Protein AF-0000000084527879 (afdb_homodimer)

Sequence (762 aa):
MDVLLHIGMQKSGSTAIQTRFAAARDWLAARGLHYPQGLITPHNQSLLVALASRDKRLPRHHERVYGRDVERAIADMQAWWDGVRADARAAGARRIVLSAETLFRIEDAPSARAVAEMLRQAGGRLDLVAYLRRPSEQYVGLVQQRLKAGHVLIQPRPTAYRAALETWEGVADSLAVRLYDRAAFPEGDIARAFLAEAGEDPGALPPPGDDGAEANVSLGAEGMAILQDYRARFHPRANRRHKPDSAALLQALSEAEAVLRAEAEARGEDAPAPPRLLPDLADRIDHGSHDLSWLRERWGIVFAGIDYARIAPAGTFDTVRRVADICPVDPALCERLMLGALAGMARRMPPPPRPGAPAEPDPVRERDRAGAGQRKDTEAKMDVLLHIGMQKSGSTAIQTRFAAARDWLAARGLHYPQGLITPHNQSLLVALASRDKRLPRHHERVYGRDVERAIADMQAWWDGVRADARAAGARRIVLSAETLFRIEDAPSARAVAEMLRQAGGRLDLVAYLRRPSEQYVGLVQQRLKAGHVLIQPRPTAYRAALETWEGVADSLAVRLYDRAAFPEGDIARAFLAEAGEDPGALPPPGDDGAEANVSLGAEGMAILQDYRARFHPRANRRHKPDSAALLQALSEAEAVLRAEAEARGEDAPAPPRLLPDLADRIDHGSHDLSWLRERWGIVFAGIDYARIAPAGTFDTVRRVADICPVDPALCERLMLGALAGMARRMPPPPRPGAPAEPDPVRERDRAGAGQRKDTEAK

Secondary structure (DSSP, 8-state):
-EEEEE-PPTTSSHHHHHHHHHHTHHHHHTTTEE-PPPSSSTT--GGGGGGG-TTSPPPHHHHHHHTT-HHHHHHHHHHHHHHHHHHHHHHT-SEEEEE-GGGGG---HHHHHHHHHHHHTTSS-EEEEEEE--HHHHHHHHHHHHHTT-SSPPPP-----HHHHHHHHTTSSEEEEEE--GGGSGGG-HHHHHHHHTTS-GGGSPPPPSS---------HHHHHHHHHHHHHH-TT-TT---HHHHHHHHHHHHHHHHHHHHHHHHTPPPP------HHHHHHHHHH-THHHHHHHHH----TT--GGG-----PPPP--SGGGTS---HHHHHHHHHHHHHHHHTTSPPP--TTS-----HHHHHHHHHHHHHTTTTT-/-EEEEE-PPTTSSHHHHHHHHHHTHHHHHTTTEE-PPPSSSTT--GGGGGGG-TTSPPPHHHHHHHTT-HHHHHHHHHHHHHHHHHHHHHHT-SEEEEE-GGGGG--SHHHHHHHHHHHHTTSS-EEEEEEE--HHHHHHHHHHHHHTT-SSPPPP-PPP-HHHHHHHHTTSSEEEEEE--GGGSGGG-HHHHHHHHTTS-GGGSPPPPSS---------HHHHHHHHHHHHHH-TT-TT---HHHHHHHHHHHHHHHHHHHHHHHHTPPPP------HHHHHHHHHH-THHHHHHHHH----TT--GGG-----PPPP--SGGGTS---HHHHHHHHHHHHHHHHTTSPPPP-TTS-----HHHHHHHHHHHHHHHHHT-

Organism: NCBI:txid1123501

Nearest PDB structures (foldseek):
  2dwp-assembly1_A  TM=5.287E-01  e=1.853E-02  Homo sapiens
  7epk-assembly1_A  TM=2.317E-01  e=2.776E-02  Aeropyrum pernix K1
  8r9r-assembly1_A-2  TM=4.670E-01  e=9.403E-01  Shewanella putrefaciens CN-32
  3qbe-assembly1_A  TM=1.661E-01  e=3.955E-01  Mycobacterium tuberculosis H37Rv
  3qbd-assembly1_A  TM=1.722E-01  e=8.876E-01  Mycobacterium tuberculosis H37Rv

pLDDT: mean 87.24, std 17.02, range [24.5, 98.38]

Radius of gyration: 35.46 Å; Cα contacts (8 Å, |Δi|>4): 1183; chains: 2; bounding box: 80×101×77 Å

InterPro domains:
  IPR027417 P-loop containing nucleoside triphosphate hydrolase [SSF52540] (2-169)

Structure (mmCIF, N/CA/C/O backbone):
data_AF-0000000084527879-model_v1
#
loop_
_entity.id
_entity.type
_entity.pdbx_description
1 polymer 'Sulfotransferase family protein'
#
loop_
_atom_site.group_PDB
_atom_site.id
_atom_site.type_symbol
_atom_site.label_atom_id
_atom_site.label_alt_id
_atom_site.label_comp_id
_atom_site.label_asym_id
_atom_site.label_entity_id
_atom_site.label_seq_id
_atom_site.pdbx_PDB_ins_code
_atom_site.Cartn_x
_atom_site.Cartn_y
_atom_site.Cartn_z
_atom_site.occupancy
_atom_site.B_iso_or_equiv
_atom_site.auth_seq_id
_atom_site.auth_comp_id
_atom_site.auth_asym_id
_atom_site.auth_atom_id
_atom_site.pdbx_PDB_model_num
ATOM 1 N N . MET A 1 1 ? -15.32 41.031 31.641 1 94.5 1 MET A N 1
ATOM 2 C CA . MET A 1 1 ? -14.438 39.875 31.484 1 94.5 1 MET A CA 1
ATOM 3 C C . MET A 1 1 ? -13.398 40.125 30.391 1 94.5 1 MET A C 1
ATOM 5 O O . MET A 1 1 ? -13.703 40.75 29.375 1 94.5 1 MET A O 1
ATOM 9 N N . ASP A 1 2 ? -12.148 39.719 30.594 1 97.56 2 ASP A N 1
ATOM 10 C CA . ASP A 1 2 ? -11.094 39.875 29.609 1 97.56 2 ASP A CA 1
ATOM 11 C C . ASP A 1 2 ? -11.172 38.812 28.516 1 97.56 2 ASP A C 1
ATOM 13 O O . ASP A 1 2 ? -11.789 37.781 28.719 1 97.56 2 ASP A O 1
ATOM 17 N N . VAL A 1 3 ? -10.594 39.125 27.344 1 98.12 3 VAL A N 1
ATOM 18 C CA . VAL A 1 3 ? -10.5 38.188 26.25 1 98.12 3 VAL A CA 1
ATOM 19 C C . VAL A 1 3 ? -9.039 37.969 25.844 1 98.12 3 VAL A C 1
ATOM 21 O O . VAL A 1 3 ? -8.305 38.969 25.672 1 98.12 3 VAL A O 1
ATOM 24 N N . LEU A 1 4 ? -8.594 36.812 25.875 1 98.25 4 LEU A N 1
ATOM 25 C CA . LEU A 1 4 ? -7.309 36.406 25.312 1 98.25 4 LEU A CA 1
ATOM 26 C C . LEU A 1 4 ? -7.5 35.719 23.969 1 98.25 4 LEU A C 1
ATOM 28 O O . LEU A 1 4 ? -8.141 34.656 23.891 1 98.25 4 LEU A O 1
ATOM 32 N N . LEU A 1 5 ? -6.969 36.312 22.891 1 97.62 5 LEU A N 1
ATOM 33 C CA . LEU A 1 5 ? -7.168 35.812 21.547 1 97.62 5 LEU A CA 1
ATOM 34 C C . LEU A 1 5 ? -5.848 35.375 20.922 1 97.62 5 LEU A C 1
ATOM 36 O O . LEU A 1 5 ? -4.918 36.156 20.797 1 97.62 5 LEU A O 1
ATOM 40 N N . HIS A 1 6 ? -5.762 34.156 20.578 1 97.75 6 HIS A N 1
ATOM 41 C CA . HIS A 1 6 ? -4.648 33.625 19.797 1 97.75 6 HIS A CA 1
ATOM 42 C C . HIS A 1 6 ? -4.898 33.781 18.312 1 97.75 6 HIS A C 1
ATOM 44 O O . HIS A 1 6 ? -5.824 33.188 17.75 1 97.75 6 HIS A O 1
ATOM 50 N N . ILE A 1 7 ? -4.102 34.562 17.625 1 94.94 7 ILE A N 1
ATOM 51 C CA . ILE A 1 7 ? -4.238 34.812 16.188 1 94.94 7 ILE A CA 1
ATOM 52 C C . ILE A 1 7 ? -3.037 34.219 15.445 1 94.94 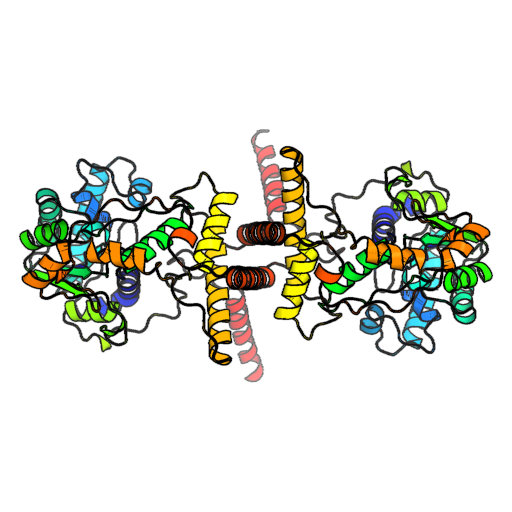7 ILE A C 1
ATOM 54 O O . ILE A 1 7 ? -2.58 34.812 14.453 1 94.94 7 ILE A O 1
ATOM 58 N N . GLY A 1 8 ? -2.465 33.219 15.75 1 85 8 GLY A N 1
ATOM 59 C CA . GLY A 1 8 ? -1.198 32.688 15.266 1 85 8 GLY A CA 1
ATOM 60 C C . GLY A 1 8 ? -1.175 32.469 13.766 1 85 8 GLY A C 1
ATOM 61 O O . GLY A 1 8 ? -2.213 32.219 13.156 1 85 8 GLY A O 1
ATOM 62 N N . MET A 1 9 ? -0.021 32.625 13.195 1 91.88 9 MET A N 1
ATOM 63 C CA . MET A 1 9 ? 0.254 32.375 11.773 1 91.88 9 MET A CA 1
ATOM 64 C C . MET A 1 9 ? 0.053 30.922 11.414 1 91.88 9 MET A C 1
ATOM 66 O O . MET A 1 9 ? 0.092 30.047 12.281 1 91.88 9 MET A O 1
ATOM 70 N N . GLN A 1 10 ? -0.238 30.656 10.18 1 91.38 10 GLN A N 1
ATOM 71 C CA . GLN A 1 10 ? -0.385 29.281 9.711 1 91.38 10 GLN A CA 1
ATOM 72 C C . GLN A 1 10 ? 0.888 28.484 9.961 1 91.38 10 GLN A C 1
ATOM 74 O O . GLN A 1 10 ? 1.995 28.984 9.773 1 91.38 10 GLN A O 1
ATOM 79 N N . LYS A 1 11 ? 0.655 27.281 10.453 1 91.75 11 LYS A N 1
ATOM 80 C CA . LYS A 1 11 ? 1.722 26.312 10.672 1 91.75 11 LYS A CA 1
ATOM 81 C C . LYS A 1 11 ? 2.605 26.719 11.852 1 91.75 11 LYS A C 1
ATOM 83 O O . LYS A 1 11 ? 3.818 26.5 11.828 1 91.75 11 LYS A O 1
ATOM 88 N N . SER A 1 12 ? 2.025 27.375 12.773 1 93.38 12 SER A N 1
ATOM 89 C CA . SER A 1 12 ? 2.738 27.75 13.992 1 93.38 12 SER A CA 1
ATOM 90 C C . SER A 1 12 ? 2.102 27.125 15.227 1 93.38 12 SER A C 1
ATOM 92 O O . SER A 1 12 ? 1.972 27.781 16.266 1 93.38 12 SER A O 1
ATOM 94 N N . GLY A 1 13 ? 1.542 25.953 15.07 1 91 13 GLY A N 1
ATOM 95 C CA . GLY A 1 13 ? 1.174 25.141 16.219 1 91 13 GLY A CA 1
ATOM 96 C C . GLY A 1 13 ? -0.249 25.391 16.688 1 91 13 GLY A C 1
ATOM 97 O O . GLY A 1 13 ? -0.624 24.984 17.797 1 91 13 GLY A O 1
ATOM 98 N N . SER A 1 14 ? -1.109 25.984 15.883 1 92.88 14 SER A N 1
ATOM 99 C CA . SER A 1 14 ? -2.473 26.312 16.281 1 92.88 14 SER A CA 1
ATOM 100 C C . SER A 1 14 ? -3.291 25.062 16.578 1 92.88 14 SER A C 1
ATOM 102 O O . SER A 1 14 ? -4.082 25.047 17.516 1 92.88 14 SER A O 1
ATOM 104 N N . THR A 1 15 ? -3.074 24.062 15.812 1 89.81 15 THR A N 1
ATOM 105 C CA . THR A 1 15 ? -3.84 22.828 16.016 1 89.81 15 THR A CA 1
ATOM 106 C C . THR A 1 15 ? -3.545 22.234 17.391 1 89.81 15 THR A C 1
ATOM 108 O O . THR A 1 15 ? -4.453 21.766 18.078 1 89.81 15 THR A O 1
ATOM 111 N N . ALA A 1 16 ? -2.328 22.281 17.781 1 89 16 ALA A N 1
ATOM 112 C CA . ALA A 1 16 ? -1.933 21.766 19.094 1 89 16 ALA A CA 1
ATOM 113 C C . ALA A 1 16 ? -2.596 22.547 20.219 1 89 16 ALA A C 1
ATOM 115 O O . ALA A 1 16 ? -3.129 21.953 21.172 1 89 16 ALA A O 1
ATOM 116 N N . ILE A 1 17 ? -2.598 23.812 20.078 1 93.06 17 ILE A N 1
ATOM 117 C CA . ILE A 1 17 ? -3.229 24.672 21.078 1 93.06 17 ILE A CA 1
ATOM 118 C C . ILE A 1 17 ? -4.723 24.359 21.141 1 93.06 17 ILE A C 1
ATOM 120 O O . ILE A 1 17 ? -5.262 24.125 22.219 1 93.06 17 ILE A O 1
ATOM 124 N N . GLN A 1 18 ? -5.359 24.328 20.047 1 93 18 GLN A N 1
ATOM 125 C CA . GLN A 1 18 ? -6.809 24.203 19.938 1 93 18 GLN A CA 1
ATOM 126 C C . GLN A 1 18 ? -7.281 22.844 20.469 1 93 18 GLN A C 1
ATOM 128 O O . GLN A 1 18 ? -8.227 22.781 21.25 1 93 18 GLN A O 1
ATOM 133 N N . THR A 1 19 ? -6.605 21.844 20.094 1 89.81 19 THR A N 1
ATOM 134 C CA . THR A 1 19 ? -7.008 20.5 20.516 1 89.81 19 THR A CA 1
ATOM 135 C C . THR A 1 19 ? -6.785 20.312 22.016 1 89.81 19 THR A C 1
ATOM 137 O O . THR A 1 19 ? -7.633 19.734 22.703 1 89.81 19 THR A O 1
ATOM 140 N N . ARG A 1 20 ? -5.711 20.797 22.5 1 91.94 20 ARG A N 1
ATOM 141 C CA . ARG A 1 20 ? -5.383 20.656 23.922 1 91.94 20 ARG A CA 1
ATOM 142 C C . ARG A 1 20 ? -6.336 21.469 24.781 1 91.94 20 ARG A C 1
ATOM 144 O O . ARG A 1 20 ? -6.789 20.984 25.828 1 91.94 20 ARG A O 1
ATOM 151 N N . PHE A 1 21 ? -6.613 22.609 24.359 1 94.25 21 PHE A N 1
ATOM 152 C CA . PHE A 1 21 ? -7.508 23.469 25.141 1 94.25 21 PHE A CA 1
ATOM 153 C C . PHE A 1 21 ? -8.938 22.938 25.078 1 94.25 21 PHE A C 1
ATOM 155 O O . PHE A 1 21 ? -9.672 23 26.078 1 94.25 21 PHE A O 1
ATOM 162 N N . ALA A 1 22 ? -9.32 22.438 23.953 1 93.38 22 ALA A N 1
ATOM 163 C CA . ALA A 1 22 ? -10.648 21.828 23.844 1 93.38 22 ALA A CA 1
ATOM 164 C C . ALA A 1 22 ? -10.781 20.625 24.781 1 93.38 22 ALA A C 1
ATOM 166 O O . ALA A 1 22 ? -11.82 20.438 25.406 1 93.38 22 ALA A O 1
ATOM 167 N N . ALA A 1 23 ? -9.742 19.875 24.828 1 90.81 23 ALA A N 1
ATOM 168 C CA . ALA A 1 23 ? -9.75 18.672 25.672 1 90.81 23 ALA A CA 1
ATOM 169 C C . ALA A 1 23 ? -9.758 19.047 27.141 1 90.81 23 ALA A C 1
ATOM 171 O O . ALA A 1 23 ? -10.211 18.266 27.984 1 90.81 23 ALA A O 1
ATOM 172 N N . ALA A 1 24 ? -9.328 20.219 27.469 1 93.94 24 ALA A N 1
ATOM 173 C CA . ALA A 1 24 ? -9.188 20.641 28.875 1 93.94 24 ALA A CA 1
ATOM 174 C C . ALA A 1 24 ? -10.234 21.688 29.234 1 93.94 24 ALA A C 1
ATOM 176 O O . ALA A 1 24 ? -10.031 22.484 30.156 1 93.94 24 ALA A O 1
ATOM 177 N N . ARG A 1 25 ? -11.297 21.766 28.547 1 94.56 25 ARG A N 1
ATOM 178 C CA . ARG A 1 25 ? -12.289 22.812 28.703 1 94.56 25 ARG A CA 1
ATOM 179 C C . ARG A 1 25 ? -12.758 22.906 30.156 1 94.56 25 ARG A C 1
ATOM 181 O O . ARG A 1 25 ? -12.805 24 30.734 1 94.56 25 ARG A O 1
ATOM 188 N N . ASP A 1 26 ? -13.117 21.75 30.703 1 94.5 26 ASP A N 1
ATOM 189 C CA . ASP A 1 26 ? -13.633 21.734 32.062 1 94.5 26 ASP A CA 1
ATOM 190 C C . ASP A 1 26 ? -12.547 22.156 33.062 1 94.5 26 ASP A C 1
ATOM 192 O O . ASP A 1 26 ? -12.828 22.906 34.031 1 94.5 26 ASP A O 1
ATOM 196 N N . TRP A 1 27 ? -11.398 21.672 32.812 1 95.62 27 TRP A N 1
ATOM 197 C CA . TRP A 1 27 ? -10.273 22.016 33.656 1 95.62 27 TRP A CA 1
ATOM 198 C C . TRP A 1 27 ? -9.984 23.516 33.594 1 95.62 27 TRP A C 1
ATOM 200 O O . TRP A 1 27 ? -9.719 24.141 34.625 1 95.62 27 TRP A O 1
ATOM 210 N N . LEU A 1 28 ? -10.047 24.109 32.469 1 97 28 LEU A N 1
ATOM 211 C CA . LEU A 1 28 ? -9.852 25.547 32.281 1 97 28 LEU A CA 1
ATOM 212 C C . LEU A 1 28 ? -10.945 26.344 32.969 1 97 28 LEU A C 1
ATOM 214 O O . LEU A 1 28 ? -10.656 27.344 33.625 1 97 28 LEU A O 1
ATOM 218 N N . ALA A 1 29 ? -12.148 25.875 32.812 1 96.12 29 ALA A N 1
ATOM 219 C CA . ALA A 1 29 ? -13.289 26.562 33.406 1 96.12 29 ALA A CA 1
ATOM 220 C C . ALA A 1 29 ? -13.164 26.641 34.938 1 96.12 29 ALA A C 1
ATOM 222 O O . ALA A 1 29 ? -13.5 27.672 35.531 1 96.12 29 ALA A O 1
ATOM 223 N N . ALA A 1 30 ? -12.656 25.609 35.469 1 96.19 30 ALA A N 1
ATOM 224 C CA . ALA A 1 30 ? -12.469 25.547 36.906 1 96.19 30 ALA A CA 1
ATOM 225 C C . ALA A 1 30 ? -11.445 26.578 37.375 1 96.19 30 ALA A C 1
ATOM 227 O O . ALA A 1 30 ? -11.383 26.922 38.562 1 96.19 30 ALA A O 1
ATOM 228 N N . ARG A 1 31 ? -10.758 27.141 36.5 1 96 31 ARG A N 1
ATOM 229 C CA . ARG A 1 31 ? -9.711 28.094 36.844 1 96 31 ARG A CA 1
ATOM 230 C C . ARG A 1 31 ? -10.055 29.484 36.312 1 96 31 ARG A C 1
ATOM 232 O O . ARG A 1 31 ? -9.195 30.375 36.281 1 96 31 ARG A O 1
ATOM 239 N N . GLY A 1 32 ? -11.266 29.594 35.844 1 96.94 32 GLY A N 1
ATOM 240 C CA . GLY A 1 32 ? -11.766 30.891 35.438 1 96.94 32 GLY A CA 1
ATOM 241 C C . GLY A 1 32 ? -11.453 31.219 34 1 96.94 32 GLY A C 1
ATOM 242 O O . GLY A 1 32 ? -11.516 32.375 33.594 1 96.94 32 GLY A O 1
ATOM 243 N N . LEU A 1 33 ? -11 30.281 33.25 1 97.88 33 LEU A N 1
ATOM 244 C CA . LEU A 1 33 ? -10.75 30.438 31.812 1 97.88 33 LEU A CA 1
ATOM 245 C C . LEU A 1 33 ? -11.828 29.75 31 1 97.88 33 LEU A C 1
ATOM 247 O O . LEU A 1 33 ? -11.992 28.531 31.094 1 97.88 33 LEU A O 1
ATOM 251 N N . HIS A 1 34 ? -12.57 30.5 30.234 1 97.69 34 HIS A N 1
ATOM 252 C CA . HIS A 1 34 ? -13.625 29.922 29.406 1 97.69 34 HIS A CA 1
ATOM 253 C C . HIS A 1 34 ? -13.148 29.734 27.969 1 97.69 34 HIS A C 1
ATOM 255 O O . HIS A 1 34 ? -12.883 30.719 27.266 1 97.69 34 HIS A O 1
ATOM 261 N N . TYR A 1 35 ? -13 28.516 27.516 1 97.69 35 TYR A N 1
ATOM 262 C CA . TYR A 1 35 ? -12.688 28.156 26.141 1 97.69 35 TYR A CA 1
ATOM 263 C C . TYR A 1 35 ? -13.906 27.578 25.438 1 97.69 35 TYR A C 1
ATOM 265 O O . TYR A 1 35 ? -14.141 26.359 25.484 1 97.69 35 TYR A O 1
ATOM 273 N N . PRO A 1 36 ? -14.547 28.391 24.703 1 96.31 36 PRO A N 1
ATOM 274 C CA . PRO A 1 36 ? -15.844 27.953 24.172 1 96.31 36 PRO A CA 1
ATOM 275 C C . PRO A 1 36 ? -15.703 27 22.984 1 96.31 36 PRO A C 1
ATOM 277 O O . PRO A 1 36 ? -14.688 27.016 22.297 1 96.31 36 PRO A O 1
ATOM 280 N N . GLN A 1 37 ? -16.75 26.203 22.812 1 93.62 37 GLN A N 1
ATOM 281 C CA . GLN A 1 37 ? -16.859 25.422 21.594 1 93.62 37 GLN A CA 1
ATOM 282 C C . GLN A 1 37 ? -17.141 26.297 20.375 1 93.62 37 GLN A C 1
ATOM 284 O O . GLN A 1 37 ? -17.922 27.25 20.469 1 93.62 37 GLN A O 1
ATOM 289 N N . GLY A 1 38 ? -16.469 25.922 19.344 1 89.5 38 GLY A N 1
ATOM 290 C CA . GLY A 1 38 ? -16.719 26.672 18.109 1 89.5 38 GLY A CA 1
ATOM 291 C C . GLY A 1 38 ? -18.016 26.266 17.438 1 89.5 38 GLY A C 1
ATOM 292 O O . GLY A 1 38 ? -18.594 25.234 17.75 1 89.5 38 GLY A O 1
ATOM 293 N N . LEU A 1 39 ? -18.391 27.109 16.531 1 83.31 39 LEU A N 1
ATOM 294 C CA . LEU A 1 39 ? -19.656 26.891 15.844 1 83.31 39 LEU A CA 1
ATOM 295 C C . LEU A 1 39 ? -19.516 25.828 14.766 1 83.31 39 LEU A C 1
ATOM 297 O O . LEU A 1 39 ? -20.375 24.953 14.641 1 83.31 39 LEU A O 1
ATOM 301 N N . ILE A 1 40 ? -18.531 25.938 14 1 79.56 40 ILE A N 1
ATOM 302 C CA . ILE A 1 40 ? -18.328 25.016 12.883 1 79.56 40 ILE A CA 1
ATOM 303 C C . ILE A 1 40 ? -17.312 23.938 13.266 1 79.56 40 ILE A C 1
ATOM 305 O O . ILE A 1 40 ? -17.594 22.75 13.141 1 79.56 40 ILE A O 1
ATOM 309 N N . THR A 1 41 ? -16.234 24.359 13.719 1 80.88 41 THR A N 1
ATOM 310 C CA . THR A 1 41 ? -15.203 23.469 14.258 1 80.88 41 THR A CA 1
ATOM 311 C C . THR A 1 41 ? -15.18 23.531 15.781 1 80.88 41 THR A C 1
ATOM 313 O O . THR A 1 41 ? -14.922 24.594 16.359 1 80.88 41 THR A O 1
ATOM 316 N N . PRO A 1 42 ? -15.328 22.469 16.344 1 82.81 42 PRO A N 1
ATOM 317 C CA . PRO A 1 42 ? -15.547 22.484 17.797 1 82.81 42 PRO A CA 1
ATOM 318 C C . PRO A 1 42 ? -14.32 22.969 18.562 1 82.81 42 PRO A C 1
ATOM 320 O O . PRO A 1 42 ? -14.453 23.484 19.688 1 82.81 42 PRO A O 1
ATOM 323 N N . HIS A 1 43 ? -13.211 22.844 17.969 1 85.19 43 HIS A N 1
ATOM 324 C CA . HIS A 1 43 ? -12.023 23.094 18.766 1 85.19 43 HIS A CA 1
ATOM 325 C C . HIS A 1 43 ? -11.43 24.453 18.469 1 85.19 43 HIS A C 1
ATOM 327 O O . HIS A 1 43 ? -10.406 24.828 19.047 1 85.19 43 HIS A O 1
ATOM 333 N N . ASN A 1 44 ? -12.023 25.172 17.5 1 85.44 44 ASN A N 1
ATOM 334 C CA . ASN A 1 44 ? -11.469 26.484 17.234 1 85.44 44 ASN A CA 1
ATOM 335 C C . ASN A 1 44 ? -12.57 27.5 16.922 1 85.44 44 ASN A C 1
ATOM 337 O O . ASN A 1 44 ? -13.742 27.156 16.844 1 85.44 44 ASN A O 1
ATOM 341 N N . GLN A 1 45 ? -12.211 28.766 16.859 1 88 45 GLN A N 1
ATOM 342 C CA . GLN A 1 45 ? -13.164 29.859 16.672 1 88 45 GLN A CA 1
ATOM 343 C C . GLN A 1 45 ? -12.891 30.609 15.375 1 88 45 GLN A C 1
ATOM 345 O O . GLN A 1 45 ? -12.992 31.844 15.328 1 88 45 GLN A O 1
ATOM 350 N N . SER A 1 46 ? -12.648 29.828 14.375 1 84.81 46 SER A N 1
ATOM 351 C CA . SER A 1 46 ? -12.203 30.359 13.086 1 84.81 46 SER A CA 1
ATOM 352 C C . SER A 1 46 ? -13.305 31.172 12.414 1 84.81 46 SER A C 1
ATOM 354 O O . SER A 1 46 ? -13.031 31.984 11.539 1 84.81 46 SER A O 1
ATOM 356 N N . LEU A 1 47 ? -14.508 31.047 12.883 1 80.75 47 LEU A N 1
ATOM 357 C CA . LEU A 1 47 ? -15.609 31.766 12.25 1 80.75 47 LEU A CA 1
ATOM 358 C C . LEU A 1 47 ? -15.516 33.25 12.531 1 80.75 47 LEU A C 1
ATOM 360 O O . LEU A 1 47 ? -16.172 34.062 11.875 1 80.75 47 LEU A O 1
ATOM 364 N N . LEU A 1 48 ? -14.695 33.656 13.422 1 84.56 48 LEU A N 1
ATOM 365 C CA . LEU A 1 48 ? -14.492 35.094 13.734 1 84.56 48 LEU A CA 1
ATOM 366 C C . LEU A 1 48 ? -14.047 35.844 12.5 1 84.56 48 LEU A C 1
ATOM 368 O O . LEU A 1 48 ? -14.32 37.062 12.383 1 84.56 48 LEU A O 1
ATOM 372 N N . VAL A 1 49 ? -13.5 35.125 11.586 1 82.81 49 VAL A N 1
ATOM 373 C CA . VAL A 1 49 ? -12.977 35.75 10.383 1 82.81 49 VAL A CA 1
ATOM 374 C C . VAL A 1 49 ? -14.125 36.25 9.516 1 82.81 49 VAL A C 1
ATOM 376 O O . VAL A 1 49 ? -13.938 37.156 8.672 1 82.81 49 VAL A O 1
ATOM 379 N N . ALA A 1 50 ? -15.297 35.75 9.711 1 80.44 50 ALA A N 1
ATOM 380 C CA . ALA A 1 50 ? -16.469 36.156 8.938 1 80.44 50 ALA A CA 1
ATOM 381 C C . ALA A 1 50 ? -16.734 37.656 9.094 1 80.44 50 ALA A C 1
ATOM 383 O O . ALA A 1 50 ? -17.188 38.312 8.156 1 80.44 50 ALA A O 1
ATOM 384 N N . LEU A 1 51 ? -16.422 38.188 10.203 1 81.25 51 LEU A N 1
ATOM 385 C CA . LEU A 1 51 ? -16.625 39.594 10.469 1 81.25 51 LEU A CA 1
ATOM 386 C C . LEU A 1 51 ? -15.703 40.469 9.609 1 81.25 51 LEU A C 1
ATOM 388 O O . LEU A 1 51 ? -15.992 41.625 9.352 1 81.25 51 LEU A O 1
ATOM 392 N N . ALA A 1 52 ? -14.594 39.812 9.25 1 76.88 52 ALA A N 1
ATOM 393 C CA . ALA A 1 52 ? -13.617 40.5 8.398 1 76.88 52 ALA A CA 1
ATOM 394 C C . ALA A 1 52 ? -13.945 40.312 6.922 1 76.88 52 ALA A C 1
ATOM 396 O O . ALA A 1 52 ? -13.328 40.938 6.059 1 76.88 52 ALA A O 1
ATOM 397 N N . SER A 1 53 ? -14.914 39.438 6.582 1 65.81 53 SER A N 1
ATOM 398 C CA . SER A 1 53 ? -15.148 39 5.207 1 65.81 53 SER A CA 1
ATOM 399 C C . SER A 1 53 ? -16.391 39.688 4.625 1 65.81 53 SER A C 1
ATOM 401 O O . SER A 1 53 ? -16.938 39.219 3.625 1 65.81 53 SER A O 1
ATOM 403 N N . ARG A 1 54 ? -16.906 40.656 5.234 1 59.44 54 ARG A N 1
ATOM 404 C CA . ARG A 1 54 ? -18.203 41.188 4.816 1 59.44 54 ARG A CA 1
ATOM 405 C C . ARG A 1 54 ? -18.25 41.375 3.301 1 59.44 54 ARG A C 1
ATOM 407 O O . ARG A 1 54 ? -19.25 41.031 2.666 1 59.44 54 ARG A O 1
ATOM 414 N N . ASP A 1 55 ? -17.266 41.812 2.779 1 55.94 55 ASP A N 1
ATOM 415 C CA . ASP A 1 55 ? -17.328 42.062 1.34 1 55.94 55 ASP A CA 1
ATOM 416 C C . ASP A 1 55 ? -16.438 41.094 0.585 1 55.94 55 ASP A C 1
ATOM 418 O O . ASP A 1 55 ? -16.047 41.344 -0.556 1 55.94 55 ASP A O 1
ATOM 422 N N . LYS A 1 56 ? -16.25 39.969 1.352 1 68.69 56 LYS A N 1
ATOM 423 C CA . LYS A 1 56 ? -15.312 39.031 0.751 1 68.69 56 LYS A CA 1
ATOM 424 C C . LYS A 1 56 ? -15.82 37.594 0.884 1 68.69 56 LYS A C 1
ATOM 426 O O . LYS A 1 56 ? -16.922 37.375 1.371 1 68.69 56 LYS A O 1
ATOM 431 N N . ARG A 1 57 ? -15.133 36.688 0.283 1 69.69 57 ARG A N 1
ATOM 432 C CA . ARG A 1 57 ? -15.43 35.25 0.348 1 69.69 57 ARG A CA 1
ATOM 433 C C . ARG A 1 57 ? -14.953 34.656 1.666 1 69.69 57 ARG A C 1
ATOM 435 O O . ARG A 1 57 ? -13.852 34.969 2.137 1 69.69 57 ARG A O 1
ATOM 442 N N . LEU A 1 58 ? -15.852 33.875 2.148 1 76.5 58 LEU A N 1
ATOM 443 C CA . LEU A 1 58 ? -15.477 33.125 3.336 1 76.5 58 LEU A CA 1
ATOM 444 C C . LEU A 1 58 ? -14.406 32.094 3.006 1 76.5 58 LEU A C 1
ATOM 446 O O . LEU A 1 58 ? -14.273 31.672 1.854 1 76.5 58 LEU A O 1
ATOM 450 N N . PRO A 1 59 ? -13.609 31.781 4.062 1 75 59 PRO A N 1
ATOM 451 C CA . PRO A 1 59 ? -12.734 30.625 3.859 1 75 59 PRO A CA 1
ATOM 452 C C . PRO A 1 59 ? -13.5 29.375 3.43 1 75 59 PRO A C 1
ATOM 454 O O . PRO A 1 59 ? -14.688 29.234 3.742 1 75 59 PRO A O 1
ATOM 457 N N . ARG A 1 60 ? -12.82 28.5 2.783 1 71.19 60 ARG A N 1
ATOM 458 C CA . ARG A 1 60 ? -13.43 27.344 2.135 1 71.19 60 ARG A CA 1
ATOM 459 C C . ARG A 1 60 ? -14.242 26.516 3.131 1 71.19 60 ARG A C 1
ATOM 461 O O . ARG A 1 60 ? -15.352 26.078 2.824 1 71.19 60 ARG A O 1
ATOM 468 N N . HIS A 1 61 ? -13.711 26.312 4.242 1 73.38 61 HIS A N 1
ATOM 469 C CA . HIS A 1 61 ? -14.375 25.469 5.234 1 73.38 61 HIS A CA 1
ATOM 470 C C . HIS A 1 61 ? -15.688 26.109 5.699 1 73.38 61 HIS A C 1
ATOM 472 O O . HIS A 1 61 ? -16.641 25.391 6.031 1 73.38 61 HIS A O 1
ATOM 478 N N . HIS A 1 62 ? -15.773 27.375 5.66 1 77.69 62 HIS A N 1
ATOM 479 C CA . HIS A 1 62 ? -16.984 28.094 6.066 1 77.69 62 HIS A CA 1
ATOM 480 C C . HIS A 1 62 ? -17.984 28.188 4.914 1 77.69 62 HIS A C 1
ATOM 482 O O . HIS A 1 62 ? -19.188 28.156 5.133 1 77.69 62 HIS A O 1
ATOM 488 N N . GLU A 1 63 ? -17.375 28.188 3.754 1 78.44 63 GLU A N 1
ATOM 489 C CA . GLU A 1 63 ? -18.219 28.234 2.568 1 78.44 63 GLU A CA 1
ATOM 490 C C . GLU A 1 63 ? -19.031 26.953 2.412 1 78.44 63 GLU A C 1
ATOM 492 O O . GLU A 1 63 ? -20.141 26.984 1.861 1 78.44 63 GLU A O 1
ATOM 497 N N . ARG A 1 64 ? -18.5 25.938 2.93 1 77.31 64 ARG A N 1
ATOM 498 C CA . ARG A 1 64 ? -19.203 24.672 2.861 1 77.31 64 ARG A CA 1
ATOM 499 C C . ARG A 1 64 ? -20.484 24.703 3.674 1 77.31 64 ARG A C 1
ATOM 501 O O . ARG A 1 64 ? -21.469 24.047 3.326 1 77.31 64 ARG A O 1
ATOM 508 N N . VAL A 1 65 ? -20.531 25.547 4.664 1 79.12 65 VAL A N 1
ATOM 509 C CA . VAL A 1 65 ? -21.656 25.625 5.582 1 79.12 65 VAL A CA 1
ATOM 510 C C . VAL A 1 65 ? -22.562 26.797 5.195 1 79.12 65 VAL A C 1
ATOM 512 O O . VAL A 1 65 ? -23.781 26.656 5.145 1 79.12 65 VAL A O 1
ATOM 515 N N . TYR A 1 66 ? -21.938 27.859 4.762 1 85.19 66 TYR A N 1
ATOM 516 C CA . TYR A 1 66 ? -22.703 29.094 4.598 1 85.19 66 TYR A CA 1
ATOM 517 C C . TYR A 1 66 ? -22.812 29.484 3.127 1 85.19 66 TYR A C 1
ATOM 519 O O . TYR A 1 66 ? -23.547 30.406 2.773 1 85.19 66 TYR A O 1
ATOM 527 N N . GLY A 1 67 ? -22.125 28.719 2.314 1 81.06 67 GLY A N 1
ATOM 528 C CA . GLY A 1 67 ? -22.062 29.172 0.931 1 81.06 67 GLY A CA 1
ATOM 529 C C . GLY A 1 67 ? -21.562 30.594 0.78 1 81.06 67 GLY A C 1
ATOM 530 O O . GLY A 1 67 ? -20.516 30.938 1.33 1 81.06 67 GLY A O 1
ATOM 531 N N . ARG A 1 68 ? -22.359 31.406 0.049 1 81.62 68 ARG A N 1
ATOM 532 C CA . ARG A 1 68 ? -21.969 32.781 -0.177 1 81.62 68 ARG A CA 1
ATOM 533 C C . ARG A 1 68 ? -22.719 33.75 0.751 1 81.62 68 ARG A C 1
ATOM 535 O O . ARG A 1 68 ? -22.656 34.969 0.597 1 81.62 68 ARG A O 1
ATOM 542 N N . ASP A 1 69 ? -23.359 33.219 1.721 1 85.88 69 ASP A N 1
ATOM 543 C CA . ASP A 1 69 ? -24.188 34 2.625 1 85.88 69 ASP A CA 1
ATOM 544 C C . ASP A 1 69 ? -23.375 34.5 3.828 1 85.88 69 ASP A C 1
ATOM 546 O O . ASP A 1 69 ? -23.547 34 4.941 1 85.88 69 ASP A O 1
ATOM 550 N N . VAL A 1 70 ? -22.688 35.469 3.613 1 86 70 VAL A N 1
ATOM 551 C CA . VAL A 1 70 ? -21.797 36.031 4.629 1 86 70 VAL A CA 1
ATOM 552 C C . VAL A 1 70 ? -22.609 36.656 5.75 1 86 70 VAL A C 1
ATOM 554 O O . VAL A 1 70 ? -22.234 36.594 6.922 1 86 70 VAL A O 1
ATOM 557 N N . GLU A 1 71 ? -23.719 37.188 5.418 1 87 71 GLU A N 1
ATOM 558 C CA . GLU A 1 71 ? -24.578 37.844 6.406 1 87 71 GLU A CA 1
ATOM 559 C C . GLU A 1 71 ? -25.094 36.812 7.426 1 87 71 GLU A C 1
ATOM 561 O O . GLU A 1 71 ? -25.172 37.125 8.617 1 87 71 GLU A O 1
ATOM 566 N N . ARG A 1 72 ? -25.422 35.781 6.93 1 89.94 72 ARG A N 1
ATOM 567 C CA . ARG A 1 72 ? -25.859 34.719 7.828 1 89.94 72 ARG A CA 1
ATOM 568 C C . ARG A 1 72 ? -24.734 34.281 8.742 1 89.94 72 ARG A C 1
ATOM 570 O O . ARG A 1 72 ? -24.953 34 9.93 1 89.94 72 ARG A O 1
ATOM 577 N N . ALA A 1 73 ? -23.578 34.125 8.172 1 89.06 73 ALA A N 1
ATOM 578 C CA . ALA A 1 73 ? -22.406 33.75 8.969 1 89.06 73 ALA A CA 1
ATOM 579 C C . ALA A 1 73 ? -22.156 34.75 10.086 1 89.06 73 ALA A C 1
ATOM 581 O O . ALA A 1 73 ? -21.875 34.344 11.227 1 89.06 73 ALA A O 1
ATOM 582 N N . ILE A 1 74 ? -22.312 35.969 9.766 1 89.12 74 ILE A N 1
ATOM 583 C CA . ILE A 1 74 ? -22.094 37.031 10.734 1 89.12 74 ILE A CA 1
ATOM 584 C C . ILE A 1 74 ? -23.156 37 11.82 1 89.12 74 ILE A C 1
ATOM 586 O O . ILE A 1 74 ? -22.859 37.125 13.008 1 89.12 74 ILE A O 1
ATOM 590 N N . ALA A 1 75 ? -24.344 36.781 11.414 1 90.56 75 ALA A N 1
ATOM 591 C CA . ALA A 1 75 ? -25.453 36.688 12.375 1 90.56 75 ALA A CA 1
ATOM 592 C C . ALA A 1 75 ? -25.234 35.5 13.328 1 90.56 75 ALA A C 1
ATOM 594 O O . ALA A 1 75 ? -25.453 35.656 14.539 1 90.56 75 ALA A O 1
ATOM 595 N N . ASP A 1 76 ? -24.891 34.469 12.742 1 90.81 76 ASP A N 1
ATOM 596 C CA . ASP A 1 76 ? -24.625 33.281 13.555 1 90.81 76 ASP A CA 1
ATOM 597 C C . ASP A 1 76 ? -23.453 33.5 14.508 1 90.81 76 ASP A C 1
ATOM 599 O O . ASP A 1 76 ? -23.484 33.031 15.648 1 90.81 76 ASP A O 1
ATOM 603 N N . MET A 1 77 ? -22.516 34.125 14.047 1 90.75 77 MET A N 1
ATOM 604 C CA . MET A 1 77 ? -21.344 34.438 14.859 1 90.75 77 MET A CA 1
ATOM 605 C C . MET A 1 77 ? -21.734 35.344 16.031 1 90.75 77 MET A C 1
ATOM 607 O O . MET A 1 77 ? -21.266 35.125 17.156 1 90.75 77 MET A O 1
ATOM 611 N N . GLN A 1 78 ? -22.547 36.281 15.758 1 92.06 78 GLN A N 1
ATOM 612 C CA . GLN A 1 78 ? -23 37.188 16.812 1 92.06 78 GLN A CA 1
ATOM 613 C C . GLN A 1 78 ? -23.812 36.438 17.859 1 92.06 78 GLN A C 1
ATOM 615 O O . GLN A 1 78 ? -23.625 36.656 19.062 1 92.06 78 GLN A O 1
ATOM 620 N N . ALA A 1 79 ? -24.656 35.656 17.359 1 94.12 79 ALA A N 1
ATOM 621 C CA . ALA A 1 79 ? -25.469 34.844 18.281 1 94.12 79 ALA A CA 1
ATOM 622 C C . ALA A 1 79 ? -24.578 33.938 19.125 1 94.12 79 ALA A C 1
ATOM 624 O O . ALA A 1 79 ? -24.812 33.75 20.312 1 94.12 79 ALA A O 1
ATOM 625 N N . TRP A 1 80 ? -23.688 33.375 18.453 1 94.19 80 TRP A N 1
ATOM 626 C CA . TRP A 1 80 ? -22.734 32.5 19.141 1 94.19 80 TRP A CA 1
ATOM 627 C C . TRP A 1 80 ? -21.984 33.281 20.219 1 94.19 80 TRP A C 1
ATOM 629 O O . TRP A 1 80 ? -21.844 32.812 21.359 1 94.19 80 TRP A O 1
ATOM 639 N N . TRP A 1 81 ? -21.547 34.438 19.938 1 95.44 81 TRP A N 1
ATOM 640 C CA . TRP A 1 81 ? -20.781 35.25 20.891 1 95.44 81 TRP A CA 1
ATOM 641 C C . TRP A 1 81 ? -21.641 35.656 22.094 1 95.44 81 TRP A C 1
ATOM 643 O O . TRP A 1 81 ? -21.156 35.625 23.234 1 95.44 81 TRP A O 1
ATOM 653 N N . ASP A 1 82 ? -22.844 35.938 21.781 1 96.25 82 ASP A N 1
ATOM 654 C CA . ASP A 1 82 ? -23.781 36.25 22.875 1 96.25 82 ASP A CA 1
ATOM 655 C C . ASP A 1 82 ? -23.906 35.062 23.828 1 96.25 82 ASP A C 1
ATOM 657 O O . ASP A 1 82 ? -23.891 35.25 25.047 1 96.25 82 ASP A O 1
ATOM 661 N N . GLY A 1 83 ? -24 33.969 23.203 1 96.31 83 GLY A N 1
ATOM 662 C CA . GLY A 1 83 ? -24.062 32.75 24 1 96.31 83 GLY A CA 1
ATOM 663 C C . GLY A 1 83 ? -22.797 32.5 24.797 1 96.31 83 GLY A C 1
ATOM 664 O O . GLY A 1 83 ? -22.859 32.094 25.953 1 96.31 83 GLY A O 1
ATOM 665 N N . VAL A 1 84 ? -21.719 32.719 24.188 1 96.69 84 VAL A N 1
ATOM 666 C CA . VAL A 1 84 ? -20.422 32.5 24.828 1 96.69 84 VAL A CA 1
ATOM 667 C C . VAL A 1 84 ? -20.281 33.438 26.031 1 96.69 84 VAL A C 1
ATOM 669 O O . VAL A 1 84 ? -19.859 33 27.109 1 96.69 84 VAL A O 1
ATOM 672 N N . ARG A 1 85 ? -20.625 34.625 25.891 1 97.06 85 ARG A N 1
ATOM 673 C CA . ARG A 1 85 ? -20.531 35.594 26.984 1 97.06 85 ARG A CA 1
ATOM 674 C C . ARG A 1 85 ? -21.453 35.219 28.141 1 97.06 85 ARG A C 1
ATOM 676 O O . ARG A 1 85 ? -21.062 35.312 29.297 1 97.06 85 ARG A O 1
ATOM 683 N N . ALA A 1 86 ? -22.609 34.781 27.766 1 97.31 86 ALA A N 1
ATOM 684 C CA . ALA A 1 86 ? -23.562 34.375 28.797 1 97.31 86 ALA A CA 1
ATOM 685 C C . ALA A 1 86 ? -23.047 33.188 29.578 1 97.31 86 ALA A C 1
ATOM 687 O O . ALA A 1 86 ? -23.109 33.188 30.812 1 97.31 86 ALA A O 1
ATOM 688 N N . ASP A 1 87 ? -22.562 32.25 28.875 1 96.44 87 ASP A N 1
ATOM 689 C CA . ASP A 1 87 ? -22.031 31.062 29.5 1 96.44 87 ASP A CA 1
ATOM 690 C C . ASP A 1 87 ? -20.828 31.391 30.391 1 96.44 87 ASP A C 1
ATOM 692 O O . ASP A 1 87 ? -20.719 30.875 31.516 1 96.44 87 ASP A O 1
ATOM 696 N N . ALA A 1 88 ? -20 32.219 29.891 1 97.25 88 ALA A N 1
ATOM 697 C CA . ALA A 1 88 ? -18.812 32.594 30.641 1 97.25 88 ALA A CA 1
ATOM 698 C C . ALA A 1 88 ? -19.188 33.344 31.922 1 97.25 88 ALA A C 1
ATOM 700 O O . ALA A 1 88 ? -18.609 33.094 32.969 1 97.25 88 ALA A O 1
ATOM 701 N N . ARG A 1 89 ? -20.109 34.188 31.828 1 96.38 89 ARG A N 1
ATOM 702 C CA . ARG A 1 89 ? -20.594 34.906 33 1 96.38 89 ARG A CA 1
ATOM 703 C C . ARG A 1 89 ? -21.203 33.969 34.031 1 96.38 89 ARG A C 1
ATOM 705 O O . ARG A 1 89 ? -20.938 34.094 35.219 1 96.38 89 ARG A O 1
ATOM 712 N N . ALA A 1 90 ? -21.969 33.062 33.5 1 96.06 90 ALA A N 1
ATOM 713 C CA . ALA A 1 90 ? -22.625 32.094 34.375 1 96.06 90 ALA A CA 1
ATOM 714 C C . ALA A 1 90 ? -21.594 31.25 35.094 1 96.06 90 ALA A C 1
ATOM 716 O O . ALA A 1 90 ? -21.797 30.859 36.25 1 96.06 90 ALA A O 1
ATOM 717 N N . ALA A 1 91 ? -20.516 31.031 34.5 1 95.12 91 ALA A N 1
ATOM 718 C CA . ALA A 1 91 ? -19.469 30.172 35.031 1 95.12 91 ALA A CA 1
ATOM 719 C C . ALA A 1 91 ? -18.516 30.969 35.938 1 95.12 91 ALA A C 1
ATOM 721 O O . ALA A 1 91 ? -17.656 30.391 36.594 1 95.12 91 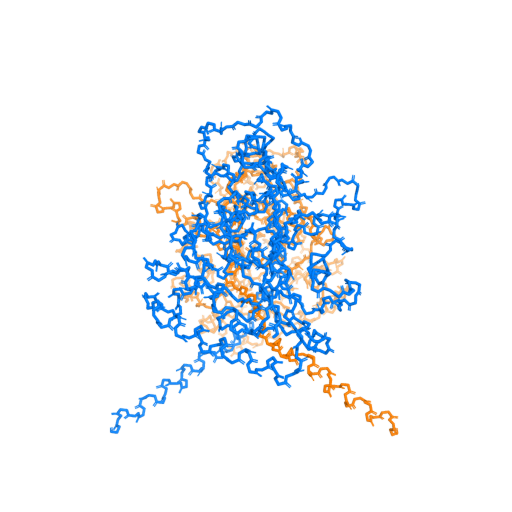ALA A O 1
ATOM 722 N N . GLY A 1 92 ? -18.641 32.25 35.938 1 95.31 92 GLY A N 1
ATOM 723 C CA . GLY A 1 92 ? -17.75 33.094 36.719 1 95.31 92 GLY A CA 1
ATOM 724 C C . GLY A 1 92 ? -16.359 33.219 36.125 1 95.31 92 GLY A C 1
ATOM 725 O O . GLY A 1 92 ? -15.367 33.312 36.875 1 95.31 92 GLY A O 1
ATOM 726 N N . ALA A 1 93 ? -16.297 33.156 34.844 1 97.31 93 ALA A N 1
ATOM 727 C CA . ALA A 1 93 ? -15.008 33.188 34.156 1 97.31 93 ALA A CA 1
ATOM 728 C C . ALA A 1 93 ? -14.375 34.594 34.281 1 97.31 93 ALA A C 1
ATOM 730 O O . ALA A 1 93 ? -15.062 35.594 34.156 1 97.31 93 ALA A O 1
ATOM 731 N N . ARG A 1 94 ? -13.125 34.625 34.5 1 96.19 94 ARG A N 1
ATOM 732 C CA . ARG A 1 94 ? -12.398 35.906 34.531 1 96.19 94 ARG A CA 1
ATOM 733 C C . ARG A 1 94 ? -11.938 36.281 33.125 1 96.19 94 ARG A C 1
ATOM 735 O O . ARG A 1 94 ? -11.758 37.438 32.812 1 96.19 94 ARG A O 1
ATOM 742 N N . ARG A 1 95 ? -11.742 35.25 32.312 1 97.44 95 ARG A N 1
ATOM 743 C CA . ARG A 1 95 ? -11.219 35.469 30.953 1 97.44 95 ARG A CA 1
ATOM 744 C C . ARG A 1 95 ? -11.82 34.5 29.969 1 97.44 95 ARG A C 1
ATOM 746 O O . ARG A 1 95 ? -11.992 33.312 30.281 1 97.44 95 ARG A O 1
ATOM 753 N N . ILE A 1 96 ? -12.172 34.969 28.75 1 97.81 96 ILE A N 1
ATOM 754 C CA . ILE A 1 96 ? -12.523 34.125 27.625 1 97.81 96 ILE A CA 1
ATOM 755 C C . ILE A 1 96 ? -11.297 33.938 26.734 1 97.81 96 ILE A C 1
ATOM 757 O O . ILE A 1 96 ? -10.633 34.906 26.359 1 97.81 96 ILE A O 1
ATOM 761 N N . VAL A 1 97 ? -10.977 32.656 26.484 1 98.06 97 VAL A N 1
ATOM 762 C CA . VAL A 1 97 ? -9.82 32.312 25.672 1 98.06 97 VAL A CA 1
ATOM 763 C C . VAL A 1 97 ? -10.289 31.828 24.297 1 98.06 97 VAL A C 1
ATOM 765 O O . VAL A 1 97 ? -11.148 30.953 24.203 1 98.06 97 VAL A O 1
ATOM 768 N N . LEU A 1 98 ? -9.742 32.406 23.219 1 97.12 98 LEU A N 1
ATOM 769 C CA . LEU A 1 98 ? -10.102 32.062 21.844 1 97.12 98 LEU A CA 1
ATOM 770 C C . LEU A 1 98 ? -8.859 31.766 21.016 1 97.12 98 LEU A C 1
ATOM 772 O O . LEU A 1 98 ? -7.785 32.312 21.281 1 97.12 98 LEU A O 1
ATOM 776 N N . SER A 1 99 ? -9.023 30.906 20.047 1 96.44 99 SER A N 1
ATOM 777 C CA . SER A 1 99 ? -7.957 30.609 19.094 1 96.44 99 SER A CA 1
ATOM 778 C C . SER A 1 99 ? -8.492 30.531 17.672 1 96.44 99 SER A C 1
ATOM 780 O O . SER A 1 99 ? -9.391 29.734 17.391 1 96.44 99 SER A O 1
ATOM 782 N N . ALA A 1 100 ? -7.996 31.359 16.844 1 92.31 100 ALA A N 1
ATOM 783 C CA . ALA A 1 100 ? -8.367 31.391 15.422 1 92.31 100 ALA A CA 1
ATOM 784 C C . ALA A 1 100 ? -7.188 31.812 14.555 1 92.31 100 ALA A C 1
ATOM 786 O O . ALA A 1 100 ? -6.945 33 14.367 1 92.31 100 ALA A O 1
ATOM 787 N N . GLU A 1 101 ? -6.582 30.828 13.836 1 86.75 101 GLU A N 1
ATOM 788 C CA . GLU A 1 101 ? -5.379 31.125 13.062 1 86.75 101 GLU A CA 1
ATOM 789 C C . GLU A 1 101 ? -5.723 31.875 11.781 1 86.75 101 GLU A C 1
ATOM 791 O O . GLU A 1 101 ? -4.863 32.531 11.203 1 86.75 101 GLU A O 1
ATOM 796 N N . THR A 1 102 ? -6.93 31.906 11.375 1 85.31 102 THR A N 1
ATOM 797 C CA . THR A 1 102 ? -7.371 32.594 10.164 1 85.31 102 THR A CA 1
ATOM 798 C C . THR A 1 102 ? -7.32 34.094 10.336 1 85.31 102 THR A C 1
ATOM 800 O O . THR A 1 102 ? -7.309 34.844 9.359 1 85.31 102 THR A O 1
ATOM 803 N N . LEU A 1 103 ? -7.223 34.5 11.523 1 91.12 103 LEU A N 1
ATOM 804 C CA . LEU A 1 103 ? -7.262 35.938 11.812 1 91.12 103 LEU A CA 1
ATOM 805 C C . LEU A 1 103 ? -5.934 36.594 11.469 1 91.12 103 LEU A C 1
ATOM 807 O O . LEU A 1 103 ? -5.867 37.812 11.297 1 91.12 103 LEU A O 1
ATOM 811 N N . PHE A 1 104 ? -4.902 35.812 11.422 1 92.5 104 PHE A N 1
ATOM 812 C CA . PHE A 1 104 ? -3.6 36.375 11.07 1 92.5 104 PHE A CA 1
ATOM 813 C C . PHE A 1 104 ? -3.602 36.906 9.641 1 92.5 104 PHE A C 1
ATOM 815 O O . PHE A 1 104 ? -2.748 37.688 9.273 1 92.5 104 PHE A O 1
ATOM 822 N N . ARG A 1 105 ? -4.559 36.562 8.852 1 88.62 105 ARG A N 1
ATOM 823 C CA . ARG A 1 105 ? -4.625 36.969 7.453 1 88.62 105 ARG A CA 1
ATOM 824 C C . ARG A 1 105 ? -5.215 38.375 7.328 1 88.62 105 ARG A C 1
ATOM 826 O O . ARG A 1 105 ? -5.18 38.969 6.254 1 88.62 105 ARG A O 1
ATOM 833 N N . ILE A 1 106 ? -5.812 38.812 8.391 1 90.25 106 ILE A N 1
ATOM 834 C CA . ILE A 1 106 ? -6.43 40.125 8.359 1 90.25 106 ILE A CA 1
ATOM 835 C C . ILE A 1 106 ? -5.348 41.188 8.406 1 90.25 106 ILE A C 1
ATOM 837 O O . ILE A 1 106 ? -4.617 41.312 9.398 1 90.25 106 ILE A O 1
ATOM 841 N N . GLU A 1 107 ? -5.344 42.062 7.355 1 90.88 107 GLU A N 1
ATOM 842 C CA . GLU A 1 107 ? -4.285 43.062 7.25 1 90.88 107 GLU A CA 1
ATOM 843 C C . GLU A 1 107 ? -4.863 44.469 7.125 1 90.88 107 GLU A C 1
ATOM 845 O O . GLU A 1 107 ? -4.137 45.438 6.836 1 90.88 107 GLU A O 1
ATOM 850 N N . ASP A 1 108 ? -6.148 44.531 7.273 1 90.38 108 ASP A N 1
ATOM 851 C CA . ASP A 1 108 ? -6.777 45.844 7.18 1 90.38 108 ASP A CA 1
ATOM 852 C C . ASP A 1 108 ? -7.449 46.25 8.5 1 90.38 108 ASP A C 1
ATOM 854 O O . ASP A 1 108 ? -8.055 45.406 9.156 1 90.38 108 ASP A O 1
ATOM 858 N N . ALA A 1 109 ? -7.398 47.5 8.812 1 91.81 109 ALA A N 1
ATOM 859 C CA . ALA A 1 109 ? -7.824 48 10.109 1 91.81 109 ALA A CA 1
ATOM 860 C C . ALA A 1 109 ? -9.336 47.875 10.297 1 91.81 109 ALA A C 1
ATOM 862 O O . ALA A 1 109 ? -9.797 47.469 11.359 1 91.81 109 ALA A O 1
ATOM 863 N N . PRO A 1 110 ? -10.109 48.156 9.25 1 91.44 110 PRO A N 1
ATOM 864 C CA . PRO A 1 110 ? -11.562 48.031 9.445 1 91.44 110 PRO A CA 1
ATOM 865 C C . PRO A 1 110 ? -12 46.625 9.844 1 91.44 110 PRO A C 1
ATOM 867 O O . PRO A 1 110 ? -12.836 46.469 10.734 1 91.44 110 PRO A O 1
ATOM 870 N N . SER A 1 111 ? -11.398 45.688 9.188 1 91.25 111 SER A N 1
ATOM 871 C CA . SER A 1 111 ? -11.75 44.312 9.5 1 91.25 111 SER A CA 1
ATOM 872 C C . SER A 1 111 ? -11.336 43.938 10.914 1 91.25 111 SER A C 1
ATOM 874 O O . SER A 1 111 ? -12.109 43.312 11.656 1 91.25 111 SER A O 1
ATOM 876 N N . ALA A 1 112 ? -10.148 44.25 11.281 1 94.31 112 ALA A N 1
ATOM 877 C CA . ALA A 1 112 ? -9.664 43.969 12.633 1 94.31 112 ALA A CA 1
ATOM 878 C C . ALA A 1 112 ? -10.492 44.688 13.68 1 94.31 112 ALA A C 1
ATOM 880 O O . ALA A 1 112 ? -10.789 44.125 14.742 1 94.31 112 ALA A O 1
ATOM 881 N N . ARG A 1 113 ? -10.883 45.875 13.398 1 94.88 113 ARG A N 1
ATOM 882 C CA . ARG A 1 113 ? -11.695 46.656 14.32 1 94.88 113 ARG A CA 1
ATOM 883 C C . ARG A 1 113 ? -13.062 46.031 14.539 1 94.88 113 ARG A C 1
ATOM 885 O O . ARG A 1 113 ? -13.578 46.031 15.656 1 94.88 113 ARG A O 1
ATOM 892 N N . ALA A 1 114 ? -13.609 45.5 13.461 1 92.19 114 ALA A N 1
ATOM 893 C CA . ALA A 1 114 ? -14.914 44.844 13.57 1 92.19 114 ALA A CA 1
ATOM 894 C C . ALA A 1 114 ? -14.844 43.656 14.516 1 92.19 114 ALA A C 1
ATOM 896 O O . ALA A 1 114 ? -15.727 43.469 15.359 1 92.19 114 ALA A O 1
ATOM 897 N N . VAL A 1 115 ? -13.812 42.875 14.383 1 93.94 115 VAL A N 1
ATOM 898 C CA . VAL A 1 115 ? -13.633 41.719 15.258 1 93.94 115 VAL A CA 1
ATOM 899 C C . VAL A 1 115 ? -13.391 42.188 16.688 1 93.94 115 VAL A C 1
ATOM 901 O O . VAL A 1 115 ? -14.016 41.688 17.625 1 93.94 115 VAL A O 1
ATOM 904 N N . ALA A 1 116 ? -12.531 43.156 16.875 1 95.88 116 ALA A N 1
ATOM 905 C CA . ALA A 1 116 ? -12.172 43.688 18.203 1 95.88 116 ALA A CA 1
ATOM 906 C C . ALA A 1 116 ? -13.391 44.25 18.906 1 95.88 116 ALA A C 1
ATOM 908 O O . ALA A 1 116 ? -13.578 44.031 20.109 1 95.88 116 ALA A O 1
ATOM 909 N N . GLU A 1 117 ? -14.172 45 18.172 1 94.81 117 GLU A N 1
ATOM 910 C CA . GLU A 1 117 ? -15.367 45.594 18.75 1 94.81 117 GLU A CA 1
ATOM 911 C C . GLU A 1 117 ? -16.344 44.531 19.25 1 94.81 117 GLU A C 1
ATOM 913 O O . GLU A 1 117 ? -16.922 44.688 20.328 1 94.81 117 GLU A O 1
ATOM 918 N N . MET A 1 118 ? -16.516 43.562 18.5 1 94.31 118 MET A N 1
ATOM 919 C CA . MET A 1 118 ? -17.375 42.469 18.938 1 94.31 118 MET A CA 1
ATOM 920 C C . MET A 1 118 ? -16.828 41.844 20.219 1 94.31 118 MET A C 1
ATOM 922 O O . MET A 1 118 ? -17.578 41.625 21.172 1 94.31 118 MET A O 1
ATOM 926 N N . LEU A 1 119 ? -15.547 41.531 20.25 1 96.31 119 LEU A N 1
ATOM 927 C CA . LEU A 1 119 ? -14.945 40.844 21.375 1 96.31 119 LEU A CA 1
ATOM 928 C C . LEU A 1 119 ? -14.953 41.688 22.625 1 96.31 119 LEU A C 1
ATOM 930 O O . LEU A 1 119 ? -15.047 41.188 23.75 1 96.31 119 LEU A O 1
ATOM 934 N N . ARG A 1 120 ? -14.977 42.969 22.484 1 95.75 120 ARG A N 1
ATOM 935 C CA . ARG A 1 120 ? -14.969 43.875 23.609 1 95.75 120 ARG A CA 1
ATOM 936 C C . ARG A 1 120 ? -16.312 43.906 24.328 1 95.75 120 ARG A C 1
ATOM 938 O O . ARG A 1 120 ? -16.422 44.375 25.453 1 95.75 120 ARG A O 1
ATOM 945 N N . GLN A 1 121 ? -17.25 43.406 23.625 1 95.69 121 GLN A N 1
ATOM 946 C CA . GLN A 1 121 ? -18.562 43.281 24.266 1 95.69 121 GLN A CA 1
ATOM 947 C C . GLN A 1 121 ? -18.484 42.406 25.531 1 95.69 121 GLN A C 1
ATOM 949 O O . GLN A 1 121 ? -19.391 42.438 26.359 1 95.69 121 GLN A O 1
ATOM 954 N N . ALA A 1 122 ? -17.438 41.719 25.672 1 95.25 122 ALA A N 1
ATOM 955 C CA . ALA A 1 122 ? -17.234 40.938 26.875 1 95.25 122 ALA A CA 1
ATOM 956 C C . ALA A 1 122 ? -16.969 41.812 28.094 1 95.25 122 ALA A C 1
ATOM 958 O O . ALA A 1 122 ? -17.125 41.406 29.234 1 95.25 122 ALA A O 1
ATOM 959 N N . GLY A 1 123 ? -16.5 43 27.859 1 92.5 123 GLY A N 1
ATOM 960 C CA . GLY A 1 123 ? -16.484 44.031 28.906 1 92.5 123 GLY A CA 1
ATOM 961 C C . GLY A 1 123 ? -15.109 44.281 29.484 1 92.5 123 GLY A C 1
ATOM 962 O O . GLY A 1 123 ? -14.953 45.094 30.406 1 92.5 123 GLY A O 1
ATOM 963 N N . GLY A 1 124 ? -14.094 43.594 29.078 1 94.94 124 GLY A N 1
ATOM 964 C CA . GLY A 1 124 ? -12.758 43.75 29.625 1 94.94 124 GLY A CA 1
ATOM 965 C C . GLY A 1 124 ? -11.711 44 28.547 1 94.94 124 GLY A C 1
ATOM 966 O O . GLY A 1 124 ? -11.992 44.625 27.516 1 94.94 124 GLY A O 1
ATOM 967 N N . ARG A 1 125 ? -10.461 43.656 28.875 1 97.5 125 ARG A N 1
ATOM 968 C CA . ARG A 1 125 ? -9.312 43.875 28 1 97.5 125 ARG A CA 1
ATOM 969 C C . ARG A 1 125 ? -9.312 42.844 26.859 1 97.5 125 ARG A C 1
ATOM 971 O O . ARG A 1 125 ? -9.82 41.719 27.016 1 97.5 125 ARG A O 1
ATOM 978 N N . LEU A 1 126 ? -8.812 43.281 25.75 1 98.19 126 LEU A N 1
ATOM 979 C CA . LEU A 1 126 ? -8.547 42.406 24.625 1 98.19 126 LEU A CA 1
ATOM 980 C C . LEU A 1 126 ? -7.043 42.188 24.438 1 98.19 126 LEU A C 1
ATOM 982 O O . LEU A 1 126 ? -6.352 43.094 23.938 1 98.19 126 LEU A O 1
ATOM 986 N N . ASP A 1 127 ? -6.559 41.062 24.875 1 98.25 127 ASP A N 1
ATOM 987 C CA . ASP A 1 127 ? -5.152 40.719 24.734 1 98.25 127 ASP A CA 1
ATOM 988 C C . ASP A 1 127 ? -4.949 39.688 23.625 1 98.25 127 ASP A C 1
ATOM 990 O O . ASP A 1 127 ? -5.707 38.719 23.516 1 98.25 127 ASP A O 1
ATOM 994 N N . LEU A 1 128 ? -3.961 39.938 22.797 1 98.12 128 LEU A N 1
ATOM 995 C CA . LEU A 1 128 ? -3.688 39.031 21.688 1 98.12 128 LEU A CA 1
ATOM 996 C C . LEU A 1 128 ? -2.33 38.344 21.859 1 98.12 128 LEU A C 1
ATOM 998 O O . LEU A 1 128 ? -1.429 38.906 22.484 1 98.12 128 LEU A O 1
ATOM 1002 N N . VAL A 1 129 ? -2.248 37.188 21.344 1 97.94 129 VAL A N 1
ATOM 1003 C CA . VAL A 1 129 ? -0.986 36.438 21.25 1 97.94 129 VAL A CA 1
ATOM 1004 C C . VAL A 1 129 ? -0.801 35.906 19.828 1 97.94 129 VAL A C 1
ATOM 1006 O O . VAL A 1 129 ? -1.73 35.344 19.25 1 97.94 129 VAL A O 1
ATOM 1009 N N . ALA A 1 130 ? 0.319 36.156 19.25 1 97.5 130 ALA A N 1
ATOM 1010 C CA . ALA A 1 130 ? 0.684 35.625 17.938 1 97.5 130 ALA A CA 1
ATOM 1011 C C . ALA A 1 130 ? 1.98 34.812 18.016 1 97.5 130 ALA A C 1
ATOM 1013 O O . ALA A 1 130 ? 2.977 35.281 18.578 1 97.5 130 ALA A O 1
ATOM 1014 N N . TYR A 1 131 ? 1.937 33.656 17.531 1 96.56 131 TYR A N 1
ATOM 1015 C CA . TYR A 1 131 ? 3.145 32.844 17.359 1 96.56 131 TYR A CA 1
ATOM 1016 C C . TYR A 1 131 ? 3.625 32.906 15.914 1 96.56 131 TYR A C 1
ATOM 1018 O O . TYR A 1 131 ? 2.828 32.75 14.984 1 96.56 131 TYR A O 1
ATOM 1026 N N . LEU A 1 132 ? 4.902 33.188 15.797 1 97 132 LEU A N 1
ATOM 1027 C CA . LEU A 1 132 ? 5.496 33.281 14.469 1 97 132 LEU A CA 1
ATOM 1028 C C . LEU A 1 132 ? 6.473 32.156 14.203 1 97 132 LEU A C 1
ATOM 1030 O O . LEU A 1 132 ? 7.168 31.703 15.117 1 97 132 LEU A O 1
ATOM 1034 N N . ARG A 1 133 ? 6.508 31.75 13.016 1 95.56 133 ARG A N 1
ATOM 1035 C CA . ARG A 1 133 ? 7.426 30.688 12.578 1 95.56 133 ARG A CA 1
ATOM 1036 C C . ARG A 1 133 ? 8.406 31.219 11.539 1 95.56 133 ARG A C 1
ATOM 1038 O O . ARG A 1 133 ? 8.109 32.188 10.828 1 95.56 133 ARG A O 1
ATOM 1045 N N . ARG A 1 134 ? 9.633 30.609 11.555 1 95.69 134 ARG A N 1
ATOM 1046 C CA . ARG A 1 134 ? 10.625 30.953 10.547 1 95.69 134 ARG A CA 1
ATOM 1047 C C . ARG A 1 134 ? 10.055 30.812 9.141 1 95.69 134 ARG A C 1
ATOM 1049 O O . ARG A 1 134 ? 9.344 29.844 8.852 1 95.69 134 ARG A O 1
ATOM 1056 N N . PRO A 1 135 ? 10.344 31.766 8.242 1 96.5 135 PRO A N 1
ATOM 1057 C CA . PRO A 1 135 ? 9.719 31.766 6.914 1 96.5 135 PRO A CA 1
ATOM 1058 C C . PRO A 1 135 ? 9.93 30.453 6.168 1 96.5 135 PRO A C 1
ATOM 1060 O O . PRO A 1 135 ? 8.969 29.859 5.664 1 96.5 135 PRO A O 1
ATOM 1063 N N . SER A 1 136 ? 11.141 29.953 6.121 1 96.75 136 SER A N 1
ATOM 1064 C CA . SER A 1 136 ? 11.445 28.734 5.395 1 96.75 136 SER A CA 1
ATOM 1065 C C . SER A 1 136 ? 10.727 27.531 6.008 1 96.75 136 SER A C 1
ATOM 1067 O O . SER A 1 136 ? 10.211 26.672 5.289 1 96.75 136 SER A O 1
ATOM 1069 N N . GLU A 1 137 ? 10.656 27.484 7.32 1 94.62 137 GLU A N 1
ATOM 1070 C CA . GLU A 1 137 ? 9.977 26.391 8.016 1 94.62 137 GLU A CA 1
ATOM 1071 C C . GLU A 1 137 ? 8.469 26.469 7.805 1 94.62 137 GLU A C 1
ATOM 1073 O O . GLU A 1 137 ? 7.801 25.438 7.691 1 94.62 137 GLU A O 1
ATOM 1078 N N . GLN A 1 138 ? 7.977 27.625 7.812 1 95.31 138 GLN A N 1
ATOM 1079 C CA . GLN A 1 138 ? 6.551 27.797 7.543 1 95.31 138 GLN A CA 1
ATOM 1080 C C . GLN A 1 138 ? 6.195 27.281 6.145 1 95.31 138 GLN A C 1
ATOM 1082 O O . GLN A 1 138 ? 5.164 26.641 5.957 1 95.31 138 GLN A O 1
ATOM 1087 N N . TYR A 1 139 ? 7.078 27.625 5.176 1 96.62 139 TYR A N 1
ATOM 1088 C CA . TYR A 1 139 ? 6.824 27.25 3.791 1 96.62 139 TYR A CA 1
ATOM 1089 C C . TYR A 1 139 ? 6.695 25.734 3.652 1 96.62 139 TYR A C 1
ATOM 1091 O O . TYR A 1 139 ? 5.766 25.25 3.014 1 96.62 139 TYR A O 1
ATOM 1099 N N . VAL A 1 140 ? 7.594 25.031 4.266 1 95.44 140 VAL A N 1
ATOM 1100 C CA . VAL A 1 140 ? 7.551 23.578 4.184 1 95.44 140 VAL A CA 1
ATOM 1101 C C . VAL A 1 140 ? 6.254 23.062 4.805 1 95.44 140 VAL A C 1
ATOM 1103 O O . VAL A 1 140 ? 5.629 22.141 4.273 1 95.44 140 VAL A O 1
ATOM 1106 N N . GLY A 1 141 ? 5.887 23.641 5.91 1 93.69 141 GLY A N 1
ATOM 1107 C CA . GLY A 1 141 ? 4.629 23.281 6.539 1 93.69 141 GLY A CA 1
ATOM 1108 C C . GLY A 1 141 ? 3.424 23.547 5.652 1 93.69 141 GLY A C 1
ATOM 1109 O O . GLY A 1 141 ? 2.496 22.734 5.602 1 93.69 141 GLY A O 1
ATOM 1110 N N . LEU A 1 142 ? 3.461 24.641 4.934 1 95.19 142 LEU A N 1
ATOM 1111 C CA . LEU A 1 142 ? 2.377 24.984 4.027 1 95.19 142 LEU A CA 1
ATOM 1112 C C . LEU A 1 142 ? 2.287 24 2.871 1 95.19 142 LEU A C 1
ATOM 1114 O O . LEU A 1 142 ? 1.19 23.609 2.463 1 95.19 142 LEU A O 1
ATOM 1118 N N . VAL A 1 143 ? 3.434 23.625 2.381 1 96.56 143 VAL A N 1
ATOM 1119 C CA . VAL A 1 143 ? 3.48 22.656 1.291 1 96.56 143 VAL A CA 1
ATOM 1120 C C . VAL A 1 143 ? 2.881 21.328 1.752 1 96.56 143 VAL A C 1
ATOM 1122 O O . VAL A 1 143 ? 2.076 20.719 1.041 1 96.56 143 VAL A O 1
ATOM 1125 N N . GLN A 1 144 ? 3.285 20.906 2.916 1 95.06 144 GLN A N 1
ATOM 1126 C CA . GLN A 1 144 ? 2.762 19.656 3.455 1 95.06 144 GLN A CA 1
ATOM 1127 C C . GLN A 1 144 ? 1.243 19.719 3.594 1 95.06 144 GLN A C 1
ATOM 1129 O O . GLN A 1 144 ? 0.549 18.766 3.248 1 95.06 144 GLN A O 1
ATOM 1134 N N . GLN A 1 145 ? 0.796 20.828 4.121 1 92.94 145 GLN A N 1
ATOM 1135 C CA . GLN A 1 145 ? -0.645 20.984 4.277 1 92.94 145 GLN A CA 1
ATOM 1136 C C . GLN A 1 145 ? -1.354 20.922 2.928 1 92.94 145 GLN A C 1
ATOM 1138 O O . GLN A 1 145 ? -2.414 20.312 2.807 1 92.94 145 GLN A O 1
ATOM 1143 N N . ARG A 1 146 ? -0.797 21.578 1.934 1 95 146 ARG A N 1
ATOM 1144 C CA . ARG A 1 146 ? -1.358 21.594 0.587 1 95 146 ARG A CA 1
ATOM 1145 C C . ARG A 1 146 ? -1.432 20.172 0.016 1 95 146 ARG A C 1
ATOM 1147 O O . ARG A 1 146 ? -2.414 19.812 -0.635 1 95 146 ARG A O 1
ATOM 1154 N N . LEU A 1 147 ? -0.465 19.375 0.28 1 96.12 147 LEU A N 1
ATOM 1155 C CA . LEU A 1 147 ? -0.359 18.031 -0.286 1 96.12 147 LEU A CA 1
ATOM 1156 C C . LEU A 1 147 ? -1.404 17.109 0.319 1 96.12 147 LEU A C 1
ATOM 1158 O O . LEU A 1 147 ? -1.762 16.094 -0.284 1 96.12 147 LEU A O 1
ATOM 1162 N N . LYS A 1 148 ? -1.885 17.422 1.491 1 93.31 148 LYS A N 1
ATOM 1163 C CA . LYS A 1 148 ? -2.928 16.609 2.113 1 93.31 148 LYS A CA 1
ATOM 1164 C C . LYS A 1 148 ? -4.219 16.672 1.305 1 93.31 148 LYS A C 1
ATOM 1166 O O . LYS A 1 148 ? -5.035 15.742 1.365 1 93.31 148 LYS A O 1
ATOM 1171 N N . ALA A 1 149 ? -4.395 17.781 0.486 1 93.94 149 ALA A N 1
ATOM 1172 C CA . ALA A 1 149 ? -5.633 17.953 -0.274 1 93.94 149 ALA A CA 1
ATOM 1173 C C . ALA A 1 149 ? -5.34 18.219 -1.747 1 93.94 149 ALA A C 1
ATOM 1175 O O . ALA A 1 149 ? -6.188 18.75 -2.469 1 93.94 149 ALA A O 1
ATOM 1176 N N . GLY A 1 150 ? -4.133 17.922 -2.164 1 96.25 150 GLY A N 1
ATOM 1177 C CA . GLY A 1 150 ? -3.789 18.156 -3.557 1 96.25 150 GLY A CA 1
ATOM 1178 C C . GLY A 1 150 ? -2.373 17.734 -3.9 1 96.25 150 GLY A C 1
ATOM 1179 O O . GLY A 1 150 ? -1.657 17.188 -3.053 1 96.25 150 GLY A O 1
ATOM 1180 N N . HIS A 1 151 ? -1.99 17.984 -5.195 1 97.44 151 HIS A N 1
ATOM 1181 C CA . HIS A 1 151 ? -0.659 17.562 -5.617 1 97.44 151 HIS A CA 1
ATOM 1182 C C . HIS A 1 151 ? 0.146 18.75 -6.156 1 97.44 151 HIS A C 1
ATOM 1184 O O . HIS A 1 151 ? 1.345 18.625 -6.414 1 97.44 151 HIS A O 1
ATOM 1190 N N . VAL A 1 152 ? -0.513 19.891 -6.266 1 97.38 152 VAL A N 1
ATOM 1191 C CA . VAL A 1 152 ? 0.16 21.078 -6.781 1 97.38 152 VAL A CA 1
ATOM 1192 C C . VAL A 1 152 ? 0.813 21.844 -5.633 1 97.38 152 VAL A C 1
ATOM 1194 O O . VAL A 1 152 ? 0.152 22.188 -4.648 1 97.38 152 VAL A O 1
ATOM 1197 N N . LEU A 1 153 ? 2.045 22.188 -5.812 1 97.38 153 LEU A N 1
ATOM 1198 C CA . LEU A 1 153 ? 2.797 22.812 -4.727 1 97.38 153 LEU A CA 1
ATOM 1199 C C . LEU A 1 153 ? 2.508 24.312 -4.648 1 97.38 153 LEU A C 1
ATOM 1201 O O . LEU A 1 153 ? 2.277 24.953 -5.672 1 97.38 153 LEU A O 1
ATOM 1205 N N . ILE A 1 154 ? 2.537 24.797 -3.447 1 96.19 154 ILE A N 1
ATOM 1206 C CA . ILE A 1 154 ? 2.582 26.234 -3.232 1 96.19 154 ILE A CA 1
ATOM 1207 C C . ILE A 1 154 ? 3.936 26.781 -3.682 1 96.19 154 ILE A C 1
ATOM 1209 O O . ILE A 1 154 ? 4.98 26.203 -3.365 1 96.19 154 ILE A O 1
ATOM 1213 N N . GLN A 1 155 ? 3.883 27.844 -4.426 1 97.44 155 GLN A N 1
ATOM 1214 C CA . GLN A 1 155 ? 5.133 28.422 -4.891 1 97.44 155 GLN A CA 1
ATOM 1215 C C . GLN A 1 155 ? 5.855 29.141 -3.758 1 97.44 155 GLN A C 1
ATOM 1217 O O . GLN A 1 155 ? 5.219 29.75 -2.891 1 97.44 155 GLN A O 1
ATOM 1222 N N . PRO A 1 156 ? 7.207 29.109 -3.766 1 97.62 156 PRO A N 1
ATOM 1223 C CA . PRO A 1 156 ? 7.957 29.812 -2.717 1 97.62 156 PRO A CA 1
ATOM 1224 C C . PRO A 1 156 ? 7.812 31.328 -2.793 1 97.62 156 PRO A C 1
ATOM 1226 O O . PRO A 1 156 ? 7.738 31.891 -3.889 1 97.62 156 PRO A O 1
ATOM 1229 N N . ARG A 1 157 ? 7.75 31.938 -1.678 1 95.56 157 ARG A N 1
ATOM 1230 C CA . ARG A 1 157 ? 7.695 33.406 -1.539 1 95.56 157 ARG A CA 1
ATOM 1231 C C . ARG A 1 157 ? 8.156 33.812 -0.15 1 95.56 157 ARG A C 1
ATOM 1233 O O . ARG A 1 157 ? 8.125 33.031 0.793 1 95.56 157 ARG A O 1
ATOM 1240 N N . PRO A 1 158 ? 8.586 35.031 -0.041 1 95.38 158 PRO A N 1
ATOM 1241 C CA . PRO A 1 158 ? 8.867 35.562 1.297 1 95.38 158 PRO A CA 1
ATOM 1242 C C . PRO A 1 158 ? 7.617 35.625 2.172 1 95.38 158 PRO A C 1
ATOM 1244 O O . PRO A 1 158 ? 6.496 35.625 1.657 1 95.38 158 PRO A O 1
ATOM 1247 N N . THR A 1 159 ? 7.836 35.656 3.428 1 95 159 THR A N 1
ATOM 1248 C CA . THR A 1 159 ? 6.734 35.75 4.379 1 95 159 THR A CA 1
ATOM 1249 C C . THR A 1 159 ? 6.535 37.188 4.871 1 95 159 THR A C 1
ATOM 1251 O O . THR A 1 159 ? 7.508 37.875 5.141 1 95 159 THR A O 1
ATOM 1254 N N . ALA A 1 160 ? 5.281 37.562 4.961 1 93.25 160 ALA A N 1
ATOM 1255 C CA . ALA A 1 160 ? 4.918 38.875 5.5 1 93.25 160 ALA A CA 1
ATOM 1256 C C . ALA A 1 160 ? 4.379 38.75 6.922 1 93.25 160 ALA A C 1
ATOM 1258 O O . ALA A 1 160 ? 3.615 37.844 7.223 1 93.25 160 ALA A O 1
ATOM 1259 N N . TYR A 1 161 ? 4.867 39.625 7.777 1 96.12 161 TYR A N 1
ATOM 1260 C CA . TYR A 1 161 ? 4.445 39.625 9.18 1 96.12 161 TYR A CA 1
ATOM 1261 C C . TYR A 1 161 ? 3.842 40.969 9.562 1 96.12 161 TYR A C 1
ATOM 1263 O O . TYR A 1 161 ? 2.859 41.031 10.312 1 96.12 161 TYR A O 1
ATOM 1271 N N . ARG A 1 162 ? 4.359 42 9.062 1 96 162 ARG A N 1
ATOM 1272 C CA . ARG A 1 162 ? 4.176 43.344 9.57 1 96 162 ARG A CA 1
ATOM 1273 C C . ARG A 1 162 ? 2.73 43.812 9.406 1 96 162 ARG A C 1
ATOM 1275 O O . ARG A 1 162 ? 2.125 44.312 10.344 1 96 162 ARG A O 1
ATOM 1282 N N . ALA A 1 163 ? 2.178 43.625 8.273 1 95.06 163 ALA A N 1
ATOM 1283 C CA . ALA A 1 163 ? 0.835 44.125 7.984 1 95.06 163 ALA A CA 1
ATOM 1284 C C . ALA A 1 163 ? -0.179 43.562 8.984 1 95.06 163 ALA A C 1
ATOM 1286 O O . ALA A 1 163 ? -0.988 44.312 9.539 1 95.06 163 ALA A O 1
ATOM 1287 N N . ALA A 1 164 ? -0.102 42.312 9.227 1 95.25 164 ALA A N 1
ATOM 1288 C CA . ALA A 1 164 ? -1.029 41.688 10.156 1 95.25 164 ALA A CA 1
ATOM 1289 C C . ALA A 1 164 ? -0.791 42.156 11.586 1 95.25 164 ALA A C 1
ATOM 1291 O O . ALA A 1 164 ? -1.729 42.562 12.281 1 95.25 164 ALA A O 1
ATOM 1292 N N . LEU A 1 165 ? 0.468 42.125 12 1 97.25 165 LEU A N 1
ATOM 1293 C CA . LEU A 1 165 ? 0.805 42.469 13.383 1 97.25 165 LEU A CA 1
ATOM 1294 C C . LEU A 1 165 ? 0.494 43.938 13.68 1 97.25 165 LEU A C 1
ATOM 1296 O O . LEU A 1 165 ? -0.054 44.25 14.742 1 97.25 165 LEU A O 1
ATOM 1300 N N . GLU A 1 166 ? 0.818 44.781 12.758 1 96.88 166 GLU A N 1
ATOM 1301 C CA . GLU A 1 166 ? 0.512 46.219 12.945 1 96.88 166 GLU A CA 1
ATOM 1302 C C . GLU A 1 166 ? -0.993 46.438 13.039 1 96.88 166 GLU A C 1
ATOM 1304 O O . GLU A 1 166 ? -1.454 47.25 13.836 1 96.88 166 GLU A O 1
ATOM 1309 N N . THR A 1 167 ? -1.688 45.781 12.188 1 95.88 167 THR A N 1
ATOM 1310 C CA . THR A 1 167 ? -3.141 45.906 12.164 1 95.88 167 THR A CA 1
ATOM 1311 C C . THR A 1 167 ? -3.732 45.5 13.516 1 95.88 167 THR A C 1
ATOM 1313 O O . THR A 1 167 ? -4.531 46.25 14.094 1 95.88 167 THR A O 1
ATOM 1316 N N . TRP A 1 168 ? -3.338 44.438 14.016 1 96.69 168 TRP A N 1
ATOM 1317 C CA . TRP A 1 168 ? -3.893 43.906 15.266 1 96.69 168 TRP A CA 1
ATOM 1318 C C . TRP A 1 168 ? -3.375 44.719 16.453 1 96.69 168 TRP A C 1
ATOM 1320 O O . TRP A 1 168 ? -4.09 44.906 17.453 1 96.69 168 TRP A O 1
ATOM 1330 N N . GLU A 1 169 ? -2.133 45.125 16.422 1 96.81 169 GLU A N 1
ATOM 1331 C CA . GLU A 1 169 ? -1.586 46 17.469 1 96.81 169 GLU A CA 1
ATOM 1332 C C . GLU A 1 169 ? -2.416 47.25 17.641 1 96.81 169 GLU A C 1
ATOM 1334 O O . GLU A 1 169 ? -2.584 47.75 18.766 1 96.81 169 GLU A O 1
ATOM 1339 N N . GLY A 1 170 ? -2.996 47.688 16.625 1 96.56 170 GLY A N 1
ATOM 1340 C CA . GLY A 1 170 ? -3.742 48.938 16.625 1 96.56 170 GLY A CA 1
ATOM 1341 C C . GLY A 1 170 ? -5.117 48.812 17.25 1 96.56 170 GLY A C 1
ATOM 1342 O O . GLY A 1 170 ? -5.742 49.812 17.594 1 96.56 170 GLY A O 1
ATOM 1343 N N . VAL A 1 171 ? -5.602 47.625 17.422 1 96.19 171 VAL A N 1
ATOM 1344 C CA . VAL A 1 171 ? -6.988 47.5 17.859 1 96.19 171 VAL A CA 1
ATOM 1345 C C . VAL A 1 171 ? -7.043 46.781 19.188 1 96.19 171 VAL A C 1
ATOM 1347 O O . VAL A 1 171 ? -8.109 46.656 19.797 1 96.19 171 VAL A O 1
ATOM 1350 N N . ALA A 1 172 ? -5.926 46.219 19.641 1 97.5 172 ALA A N 1
ATOM 1351 C CA . ALA A 1 172 ? -5.891 45.406 20.875 1 97.5 172 ALA A CA 1
ATOM 1352 C C . ALA A 1 172 ? -5.301 46.219 22.016 1 97.5 172 ALA A C 1
ATOM 1354 O O . ALA A 1 172 ? -4.66 47.25 21.797 1 97.5 172 ALA A O 1
ATOM 1355 N N . ASP A 1 173 ? -5.59 45.781 23.219 1 98.06 173 ASP A N 1
ATOM 1356 C CA . ASP A 1 173 ? -4.973 46.406 24.375 1 98.06 173 ASP A CA 1
ATOM 1357 C C . ASP A 1 173 ? -3.52 45.969 24.531 1 98.06 173 ASP A C 1
ATOM 1359 O O . ASP A 1 173 ? -2.689 46.719 25.062 1 98.06 173 ASP A O 1
ATOM 1363 N N . SER A 1 174 ? -3.27 44.812 24.172 1 97.75 174 SER A N 1
ATOM 1364 C CA . SER A 1 174 ? -1.908 44.281 24.156 1 97.75 174 SER A CA 1
ATOM 1365 C C . SER A 1 174 ? -1.746 43.219 23.078 1 97.75 174 SER A C 1
ATOM 1367 O O . SER A 1 174 ? -2.719 42.562 22.703 1 97.75 174 SER A O 1
ATOM 1369 N N . LEU A 1 175 ? -0.588 43.094 22.547 1 97.81 175 LEU A N 1
ATOM 1370 C CA . LEU A 1 175 ? -0.211 42.062 21.594 1 97.81 175 LEU A CA 1
ATOM 1371 C C . LEU A 1 175 ? 1.133 41.438 21.969 1 97.81 175 LEU A C 1
ATOM 1373 O O . LEU A 1 175 ? 2.156 42.125 21.969 1 97.81 175 LEU A O 1
ATOM 1377 N N . ALA A 1 176 ? 1.102 40.219 22.359 1 97.5 176 ALA A N 1
ATOM 1378 C CA . ALA A 1 176 ? 2.33 39.469 22.578 1 97.5 176 ALA A CA 1
ATOM 1379 C C . ALA A 1 176 ? 2.742 38.719 21.312 1 97.5 176 ALA A C 1
ATOM 1381 O O . ALA A 1 176 ? 1.938 37.969 20.734 1 97.5 176 ALA A O 1
ATOM 1382 N N . VAL A 1 177 ? 3.949 38.906 20.859 1 97.5 177 VAL A N 1
ATOM 1383 C CA . VAL A 1 177 ? 4.496 38.188 19.703 1 97.5 177 VAL A CA 1
ATOM 1384 C C . VAL A 1 177 ? 5.586 37.219 20.141 1 97.5 177 VAL A C 1
ATOM 1386 O O . VAL A 1 177 ? 6.551 37.625 20.797 1 97.5 177 VAL A O 1
ATOM 1389 N N . ARG A 1 178 ? 5.352 35.969 19.875 1 95.94 178 ARG A N 1
ATOM 1390 C CA . ARG A 1 178 ? 6.246 34.906 20.312 1 95.94 178 ARG A CA 1
ATOM 1391 C C . ARG A 1 178 ? 6.727 34.094 19.125 1 95.94 178 ARG A C 1
ATOM 1393 O O . ARG A 1 178 ? 6.043 34 18.094 1 95.94 178 ARG A O 1
ATOM 1400 N N . LEU A 1 179 ? 7.918 33.469 19.328 1 95.31 179 LEU A N 1
ATOM 1401 C CA . LEU A 1 179 ? 8.422 32.531 18.312 1 95.31 179 LEU A CA 1
ATOM 1402 C C . LEU A 1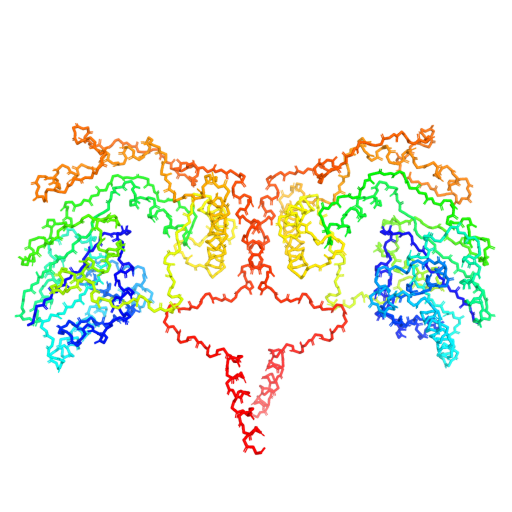 179 ? 7.895 31.141 18.547 1 95.31 179 LEU A C 1
ATOM 1404 O O . LEU A 1 179 ? 7.812 30.688 19.703 1 95.31 179 LEU A O 1
ATOM 1408 N N . TYR A 1 180 ? 7.5 30.562 17.453 1 94.44 180 TYR A N 1
ATOM 1409 C CA . TYR A 1 180 ? 7.25 29.125 17.5 1 94.44 180 TYR A CA 1
ATOM 1410 C C . TYR A 1 180 ? 8.562 28.344 17.5 1 94.44 180 TYR A C 1
ATOM 1412 O O . TYR A 1 180 ? 9.164 28.125 16.453 1 94.44 180 TYR A O 1
ATOM 1420 N N . ASP A 1 181 ? 8.961 27.953 18.594 1 89.31 181 ASP A N 1
ATOM 1421 C CA . ASP A 1 181 ? 10.164 27.188 18.875 1 89.31 181 ASP A CA 1
ATOM 1422 C C . ASP A 1 181 ? 9.914 26.141 19.969 1 89.31 181 ASP A C 1
ATOM 1424 O O . ASP A 1 181 ? 9.891 26.484 21.156 1 89.31 181 ASP A O 1
ATOM 1428 N N . ARG A 1 182 ? 9.883 24.938 19.516 1 87 182 ARG A N 1
ATOM 1429 C CA . ARG A 1 182 ? 9.531 23.859 20.438 1 87 182 ARG A CA 1
ATOM 1430 C C . ARG A 1 182 ? 10.539 23.781 21.578 1 87 182 ARG A C 1
ATOM 1432 O O . ARG A 1 182 ? 10.172 23.469 22.719 1 87 182 ARG A O 1
ATOM 1439 N N . ALA A 1 183 ? 11.719 24.078 21.281 1 86.69 183 ALA A N 1
ATOM 1440 C CA . ALA A 1 183 ? 12.773 23.984 22.297 1 86.69 183 ALA A CA 1
ATOM 1441 C C . ALA A 1 183 ? 12.578 25.031 23.391 1 86.69 183 ALA A C 1
ATOM 1443 O O . ALA A 1 183 ? 13.039 24.859 24.516 1 86.69 183 ALA A O 1
ATOM 1444 N N . ALA A 1 184 ? 11.844 26.047 23.109 1 89.38 184 ALA A N 1
ATOM 1445 C CA . ALA A 1 184 ? 11.664 27.156 24.047 1 89.38 184 ALA A CA 1
ATOM 1446 C C . ALA A 1 184 ? 10.383 27 24.844 1 89.38 184 ALA A C 1
ATOM 1448 O O . ALA A 1 184 ? 10.18 27.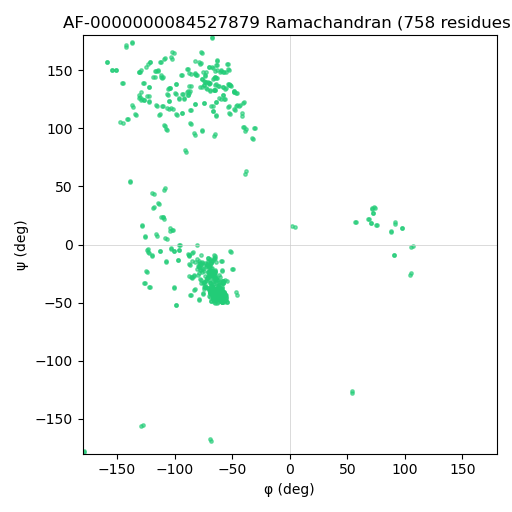672 25.859 1 89.38 184 ALA A O 1
ATOM 1449 N N . PHE A 1 185 ? 9.5 26.109 24.438 1 93.19 185 PHE A N 1
ATOM 1450 C CA . PHE A 1 185 ? 8.227 25.938 25.125 1 93.19 185 PHE A CA 1
ATOM 1451 C C . PHE A 1 185 ? 8.406 25.062 26.359 1 93.19 185 PHE A C 1
ATOM 1453 O O . PHE A 1 185 ? 9.258 24.172 26.375 1 93.19 185 PHE A O 1
ATOM 1460 N N . PRO A 1 186 ? 7.633 25.359 27.391 1 91.62 186 PRO A N 1
ATOM 1461 C CA . PRO A 1 186 ? 7.641 24.422 28.516 1 91.62 186 PRO A CA 1
ATOM 1462 C C . PRO A 1 186 ? 7.359 22.984 28.078 1 91.62 186 PRO A C 1
ATOM 1464 O O . PRO A 1 186 ? 6.289 22.703 27.531 1 91.62 186 PRO A O 1
ATOM 1467 N N . GLU A 1 187 ? 8.359 22.125 28.344 1 89.88 187 GLU A N 1
ATOM 1468 C CA . GLU A 1 187 ? 8.273 20.719 27.969 1 89.88 187 GLU A CA 1
ATOM 1469 C C . GLU A 1 187 ? 8.031 20.547 26.469 1 89.88 187 GLU A C 1
ATOM 1471 O O . GLU A 1 187 ? 7.387 19.594 26.047 1 89.88 187 GLU A O 1
ATOM 1476 N N . GLY A 1 188 ? 8.344 21.625 25.75 1 90.5 188 GLY A N 1
ATOM 1477 C CA . GLY A 1 188 ? 8.227 21.578 24.297 1 90.5 188 GLY A CA 1
ATOM 1478 C C . GLY A 1 188 ? 6.797 21.656 23.812 1 90.5 188 GLY A C 1
ATOM 1479 O O . GLY A 1 188 ? 6.504 21.297 22.672 1 90.5 188 GLY A O 1
ATOM 1480 N N . ASP A 1 189 ? 5.879 22.078 24.609 1 92 189 ASP A N 1
ATOM 1481 C CA . ASP A 1 189 ? 4.445 22.062 24.344 1 92 189 ASP A CA 1
ATOM 1482 C C . ASP A 1 189 ? 3.896 23.484 24.219 1 92 189 ASP A C 1
ATOM 1484 O O . ASP A 1 189 ? 3.771 24.203 25.203 1 92 189 ASP A O 1
ATOM 1488 N N . ILE A 1 190 ? 3.494 23.828 23.031 1 94.12 190 ILE A N 1
ATOM 1489 C CA . ILE A 1 190 ? 3.023 25.188 22.766 1 94.12 190 ILE A CA 1
ATOM 1490 C C . ILE A 1 190 ? 1.743 25.453 23.547 1 94.12 190 ILE A C 1
ATOM 1492 O O . ILE A 1 190 ? 1.442 26.609 23.875 1 94.12 190 ILE A O 1
ATOM 1496 N N . ALA A 1 191 ? 0.975 24.422 23.797 1 95.12 191 ALA A N 1
ATOM 1497 C CA . ALA A 1 191 ? -0.248 24.625 24.562 1 95.12 191 ALA A CA 1
ATOM 1498 C C . ALA A 1 191 ? 0.069 25.109 25.984 1 95.12 191 ALA A C 1
ATOM 1500 O O . ALA A 1 191 ? -0.649 25.938 26.531 1 95.12 191 ALA A O 1
ATOM 1501 N N . ARG A 1 192 ? 1.126 24.625 26.5 1 95.62 192 ARG A N 1
ATOM 1502 C CA . ARG A 1 192 ? 1.57 25.078 27.812 1 95.62 192 ARG A CA 1
ATOM 1503 C C . ARG A 1 192 ? 2.07 26.516 27.766 1 95.62 192 ARG A C 1
ATOM 1505 O O . ARG A 1 192 ? 1.829 27.297 28.688 1 95.62 192 ARG A O 1
ATOM 1512 N N . ALA A 1 193 ? 2.771 26.766 26.75 1 96.06 193 ALA A N 1
ATOM 1513 C CA . ALA A 1 193 ? 3.234 28.141 26.562 1 96.06 193 ALA A CA 1
ATOM 1514 C C . ALA A 1 193 ? 2.059 29.109 26.469 1 96.06 193 ALA A C 1
ATOM 1516 O O . ALA A 1 193 ? 2.098 30.203 27.047 1 96.06 193 ALA A O 1
ATOM 1517 N N . PHE A 1 194 ? 1.035 28.672 25.734 1 96.94 194 PHE A N 1
ATOM 1518 C CA . PHE A 1 194 ? -0.146 29.516 25.562 1 96.94 194 PHE A CA 1
ATOM 1519 C C . PHE A 1 194 ? -0.892 29.656 26.891 1 96.94 194 PHE A C 1
ATOM 1521 O O . PHE A 1 194 ? -1.433 30.734 27.188 1 96.94 194 PHE A O 1
ATOM 1528 N N . LEU A 1 195 ? -0.957 28.656 27.641 1 97.19 195 LEU A N 1
ATOM 1529 C CA . LEU A 1 195 ? -1.57 28.719 28.969 1 97.19 195 LEU A CA 1
ATOM 1530 C C . LEU A 1 195 ? -0.886 29.766 29.844 1 97.19 195 LEU A C 1
ATOM 1532 O O . LEU A 1 195 ? -1.547 30.469 30.609 1 97.19 195 LEU A O 1
ATOM 1536 N N . ALA A 1 196 ? 0.401 29.812 29.766 1 96.69 196 ALA A N 1
ATOM 1537 C CA . ALA A 1 196 ? 1.158 30.812 30.516 1 96.69 196 ALA A CA 1
ATOM 1538 C C . ALA A 1 196 ? 0.729 32.219 30.125 1 96.69 196 ALA A C 1
ATOM 1540 O O . ALA A 1 196 ? 0.689 33.125 30.969 1 96.69 196 ALA A O 1
ATOM 1541 N N . GLU A 1 197 ? 0.463 32.438 28.828 1 95.88 197 GLU A N 1
ATOM 1542 C CA . GLU A 1 197 ? -0.035 33.75 28.359 1 95.88 197 GLU A CA 1
ATOM 1543 C C . GLU A 1 197 ? -1.371 34.094 29 1 95.88 197 GLU A C 1
ATOM 1545 O O . GLU A 1 197 ? -1.725 35.25 29.125 1 95.88 197 GLU A O 1
ATOM 1550 N N . ALA A 1 198 ? -2.104 33.062 29.391 1 95.62 198 ALA A N 1
ATOM 1551 C CA . ALA A 1 198 ? -3.4 33.281 30.031 1 95.62 198 ALA A CA 1
ATOM 1552 C C . ALA A 1 198 ? -3.238 33.531 31.531 1 95.62 198 ALA A C 1
ATOM 1554 O O . ALA A 1 198 ? -4.223 33.75 32.25 1 95.62 198 ALA A O 1
ATOM 1555 N N . GLY A 1 199 ? -2.068 33.375 32 1 94.44 199 GLY A N 1
ATOM 1556 C CA . GLY A 1 199 ? -1.797 33.688 33.406 1 94.44 199 GLY A CA 1
ATOM 1557 C C . GLY A 1 199 ? -1.818 32.5 34.312 1 94.44 199 GLY A C 1
ATOM 1558 O O . GLY A 1 199 ? -1.921 32.625 35.531 1 94.44 199 GLY A O 1
ATOM 1559 N N . GLU A 1 200 ? -1.78 31.344 33.719 1 95.44 200 GLU A N 1
ATOM 1560 C CA . GLU A 1 200 ? -1.824 30.094 34.5 1 95.44 200 GLU A CA 1
ATOM 1561 C C . GLU A 1 200 ? -0.47 29.391 34.469 1 95.44 200 GLU A C 1
ATOM 1563 O O . GLU A 1 200 ? 0.358 29.641 33.594 1 95.44 200 GLU A O 1
ATOM 1568 N N . ASP A 1 201 ? -0.243 28.531 35.406 1 95.12 201 ASP A N 1
ATOM 1569 C CA . ASP A 1 201 ? 0.954 27.703 35.469 1 95.12 201 ASP A CA 1
ATOM 1570 C C . ASP A 1 201 ? 0.983 26.703 34.312 1 95.12 201 ASP A C 1
ATOM 1572 O O . ASP A 1 201 ? 0.142 25.812 34.219 1 95.12 201 ASP A O 1
ATOM 1576 N N . PRO A 1 202 ? 1.943 26.875 33.469 1 93.94 202 PRO A N 1
ATOM 1577 C CA . PRO A 1 202 ? 2.004 25.984 32.312 1 93.94 202 PRO A CA 1
ATOM 1578 C C . PRO A 1 202 ? 2.09 24.516 32.688 1 93.94 202 PRO A C 1
ATOM 1580 O O . PRO A 1 202 ? 1.598 23.641 31.984 1 93.94 202 PRO A O 1
ATOM 1583 N N . GLY A 1 203 ? 2.674 24.234 33.75 1 92.06 203 GLY A N 1
ATOM 1584 C CA . GLY A 1 203 ? 2.852 22.875 34.219 1 92.06 203 GLY A CA 1
ATOM 1585 C C . GLY A 1 203 ? 1.558 22.219 34.656 1 92.06 203 GLY A C 1
ATOM 1586 O O . GLY A 1 203 ? 1.484 21 34.812 1 92.06 203 GLY A O 1
ATOM 1587 N N . ALA A 1 204 ? 0.556 22.969 34.812 1 92 204 ALA A N 1
ATOM 1588 C CA . ALA A 1 204 ? -0.686 22.469 35.406 1 92 204 ALA A CA 1
ATOM 1589 C C . ALA A 1 204 ? -1.582 21.844 34.344 1 92 204 ALA A C 1
ATOM 1591 O O . ALA A 1 204 ? -2.537 21.141 34.656 1 92 204 ALA A O 1
ATOM 1592 N N . LEU A 1 205 ? -1.329 22.156 33.062 1 92.81 205 LEU A N 1
ATOM 1593 C CA . LEU A 1 205 ? -2.182 21.641 31.984 1 92.81 205 LEU A CA 1
ATOM 1594 C C . LEU A 1 205 ? -2.176 20.109 31.969 1 92.81 205 LEU A C 1
ATOM 1596 O O . LEU A 1 205 ? -1.109 19.5 31.938 1 92.81 205 LEU A O 1
ATOM 1600 N N . PRO A 1 206 ? -3.295 19.531 32.031 1 90.69 206 PRO A N 1
ATOM 1601 C CA . PRO A 1 206 ? -3.332 18.062 32 1 90.69 206 PRO A CA 1
ATOM 1602 C C . PRO A 1 206 ? -2.713 17.484 30.734 1 90.69 206 PRO A C 1
ATOM 1604 O O . PRO A 1 206 ? -2.738 18.109 29.672 1 90.69 206 PRO A O 1
ATOM 1607 N N . PRO A 1 207 ? -2.164 16.266 30.906 1 84.75 207 PRO A N 1
ATOM 1608 C CA . PRO A 1 207 ? -1.615 15.609 29.719 1 84.75 207 PRO A CA 1
ATOM 1609 C C . PRO A 1 207 ? -2.684 15.281 28.688 1 84.75 207 PRO A C 1
ATOM 1611 O O . PRO A 1 207 ? -3.869 15.203 29.016 1 84.75 207 PRO A O 1
ATOM 1614 N N . PRO A 1 208 ? -2.107 15.336 27.438 1 76.38 208 PRO A N 1
ATOM 1615 C CA . PRO A 1 208 ? -3.07 14.969 26.391 1 76.38 208 PRO A CA 1
ATOM 1616 C C . PRO A 1 208 ? -3.682 13.586 26.609 1 76.38 208 PRO A C 1
ATOM 1618 O O . PRO A 1 208 ? -3.025 12.695 27.156 1 76.38 208 PRO A O 1
ATOM 1621 N N . GLY A 1 209 ? -5.02 13.492 26.656 1 61.75 209 GLY A N 1
ATOM 1622 C CA . GLY A 1 209 ? -5.633 12.18 26.766 1 61.75 209 GLY A CA 1
ATOM 1623 C C . GLY A 1 209 ? -5.211 11.219 25.672 1 61.75 209 GLY A C 1
ATOM 1624 O O . GLY A 1 209 ? -4.59 11.633 24.688 1 61.75 209 GLY A O 1
ATOM 1625 N N . ASP A 1 210 ? -5.188 9.898 26.078 1 55.38 210 ASP A N 1
ATOM 1626 C CA . ASP A 1 210 ? -4.871 8.812 25.141 1 55.38 210 ASP A CA 1
ATOM 1627 C C . ASP A 1 210 ? -5.738 8.898 23.891 1 55.38 210 ASP A C 1
ATOM 1629 O O . ASP A 1 210 ? -5.645 8.039 23 1 55.38 210 ASP A O 1
ATOM 1633 N N . ASP A 1 211 ? -6.543 9.773 24.047 1 48.75 211 ASP A N 1
ATOM 1634 C CA . ASP A 1 211 ? -7.484 9.688 22.938 1 48.75 211 ASP A CA 1
ATOM 1635 C C . ASP A 1 211 ? -6.797 10.016 21.609 1 48.75 211 ASP A C 1
ATOM 1637 O O . ASP A 1 211 ? -6.012 10.961 21.531 1 48.75 211 ASP A O 1
ATOM 1641 N N . GLY A 1 212 ? -6.328 9.109 20.906 1 45.78 212 GLY A N 1
ATOM 1642 C CA . GLY A 1 212 ? -5.883 9.008 19.516 1 45.78 212 GLY A CA 1
ATOM 1643 C C . GLY A 1 212 ? -5.91 10.328 18.781 1 45.78 212 GLY A C 1
ATOM 1644 O O . GLY A 1 212 ? -6.266 10.383 17.609 1 45.78 212 GLY A O 1
ATOM 1645 N N . ALA A 1 213 ? -6.02 11.398 19.641 1 46 213 ALA A N 1
ATOM 1646 C CA . ALA A 1 213 ? -6.137 12.648 18.891 1 46 213 ALA A CA 1
ATOM 1647 C C . ALA A 1 213 ? -5.152 12.688 17.734 1 46 213 ALA A C 1
ATOM 1649 O O . ALA A 1 213 ? -4.051 12.141 17.828 1 46 213 ALA A O 1
ATOM 1650 N N . GLU A 1 214 ? -5.648 12.797 16.609 1 47.41 214 GLU A N 1
ATOM 1651 C CA . GLU A 1 214 ? -5.031 12.93 15.297 1 47.41 214 GLU A CA 1
ATOM 1652 C C . GLU A 1 214 ? -3.803 13.828 15.352 1 47.41 214 GLU A C 1
ATOM 1654 O O . GLU A 1 214 ? -3.928 15.055 15.445 1 47.41 214 GLU A O 1
ATOM 1659 N N . ALA A 1 215 ? -2.807 13.406 16.156 1 48.97 215 ALA A N 1
ATOM 1660 C CA . ALA A 1 215 ? -1.603 14.227 16.016 1 48.97 215 ALA A CA 1
ATOM 1661 C C . ALA A 1 215 ? -1.331 14.562 14.555 1 48.97 215 ALA A C 1
ATOM 1663 O O . ALA A 1 215 ? -1.559 13.742 13.672 1 48.97 215 ALA A O 1
ATOM 1664 N N . ASN A 1 216 ? -1.49 15.867 14.352 1 54.91 216 ASN A N 1
ATOM 1665 C CA . ASN A 1 216 ? -0.993 16.344 13.062 1 54.91 216 ASN A CA 1
ATOM 1666 C C . ASN A 1 216 ? 0.224 15.547 12.602 1 54.91 216 ASN A C 1
ATOM 1668 O O . ASN A 1 216 ? 1.271 15.57 13.25 1 54.91 216 ASN A O 1
ATOM 1672 N N . VAL A 1 217 ? -0.039 14.484 11.82 1 60 217 VAL A N 1
ATOM 1673 C CA . VAL A 1 217 ? 0.991 13.609 11.273 1 60 217 VAL A CA 1
ATOM 1674 C C . VAL A 1 217 ? 1.876 14.391 10.305 1 60 217 VAL A C 1
ATOM 1676 O O . VAL A 1 217 ? 1.374 15.102 9.438 1 60 217 VAL A O 1
ATOM 1679 N N . SER A 1 218 ? 3.168 14.641 10.672 1 77.94 218 SER A N 1
ATOM 1680 C CA . SER A 1 218 ? 4.113 15.242 9.742 1 77.94 218 SER A CA 1
ATOM 1681 C C . SER A 1 218 ? 4.902 14.172 8.992 1 77.94 218 SER A C 1
ATOM 1683 O O . SER A 1 218 ? 5.281 13.156 9.57 1 77.94 218 SER A O 1
ATOM 1685 N N . LEU A 1 219 ? 4.926 14.312 7.664 1 91.62 219 LEU A N 1
ATOM 1686 C CA . LEU A 1 219 ? 5.691 13.422 6.805 1 91.62 219 LEU A CA 1
ATOM 1687 C C . LEU A 1 219 ? 7.07 13.992 6.508 1 91.62 219 LEU A C 1
ATOM 1689 O O . LEU A 1 219 ? 7.242 15.219 6.465 1 91.62 219 LEU A O 1
ATOM 1693 N N . GLY A 1 220 ? 8.008 13.18 6.391 1 94.69 220 GLY A N 1
ATOM 1694 C CA . GLY A 1 220 ? 9.266 13.578 5.781 1 94.69 220 GLY A CA 1
ATOM 1695 C C . GLY A 1 220 ? 9.141 13.883 4.301 1 94.69 220 GLY A C 1
ATOM 1696 O O . GLY A 1 220 ? 8.055 13.797 3.734 1 94.69 220 GLY A O 1
ATOM 1697 N N . ALA A 1 221 ? 10.305 14.273 3.754 1 96.69 221 ALA A N 1
ATOM 1698 C CA . ALA A 1 221 ? 10.305 14.648 2.342 1 96.69 221 ALA A CA 1
ATOM 1699 C C . ALA A 1 221 ? 9.852 13.484 1.467 1 96.69 221 ALA A C 1
ATOM 1701 O O . ALA A 1 221 ? 9.141 13.672 0.482 1 96.69 221 ALA A O 1
ATOM 1702 N N . GLU A 1 222 ? 10.266 12.32 1.834 1 96.75 222 GLU A N 1
ATOM 1703 C CA . GLU A 1 222 ? 9.914 11.133 1.062 1 96.75 222 GLU A CA 1
ATOM 1704 C C . GLU A 1 222 ? 8.414 10.859 1.128 1 96.75 222 GLU A C 1
ATOM 1706 O O . GLU A 1 222 ? 7.781 10.57 0.108 1 96.75 222 GLU A O 1
ATOM 1711 N N . GLY A 1 223 ? 7.895 10.953 2.332 1 97.19 223 GLY A N 1
ATOM 1712 C CA . GLY A 1 223 ? 6.453 10.812 2.469 1 97.19 223 GLY A CA 1
ATOM 1713 C C . GLY A 1 223 ? 5.676 11.844 1.666 1 97.19 223 GLY A C 1
ATOM 1714 O O . GLY A 1 223 ? 4.668 11.516 1.038 1 97.19 223 GLY A O 1
ATOM 1715 N N . MET A 1 224 ? 6.137 13.031 1.664 1 97.56 224 MET A N 1
ATOM 1716 C CA . MET A 1 224 ? 5.516 14.094 0.886 1 97.56 224 MET A CA 1
ATOM 1717 C C . MET A 1 224 ? 5.535 13.766 -0.603 1 97.56 224 MET A C 1
ATOM 1719 O O . MET A 1 224 ? 4.539 13.961 -1.299 1 97.56 224 MET A O 1
ATOM 1723 N N . ALA A 1 225 ? 6.672 13.328 -1.051 1 98.12 225 ALA A N 1
ATOM 1724 C CA . ALA A 1 225 ? 6.832 13 -2.467 1 98.12 225 ALA A CA 1
ATOM 1725 C C . ALA A 1 225 ? 5.871 11.891 -2.887 1 98.12 225 ALA A C 1
ATOM 1727 O O . ALA A 1 225 ? 5.246 11.977 -3.945 1 98.12 225 ALA A O 1
ATOM 1728 N N . ILE A 1 226 ? 5.75 10.852 -2.043 1 98.06 226 ILE A N 1
ATOM 1729 C CA . ILE A 1 226 ? 4.859 9.727 -2.326 1 98.06 226 ILE A CA 1
ATOM 1730 C C . ILE A 1 226 ? 3.416 10.219 -2.385 1 98.06 226 ILE A C 1
ATOM 1732 O O . ILE A 1 226 ? 2.674 9.875 -3.307 1 98.06 226 ILE A O 1
ATOM 1736 N N . LEU A 1 227 ? 3.059 11.023 -1.443 1 97.88 227 LEU A N 1
ATOM 1737 C CA . LEU A 1 227 ? 1.7 11.555 -1.392 1 97.88 227 LEU A CA 1
ATOM 1738 C C . LEU A 1 227 ? 1.404 12.414 -2.617 1 97.88 227 LEU A C 1
ATOM 1740 O O . LEU A 1 227 ? 0.309 12.344 -3.178 1 97.88 227 LEU A O 1
ATOM 1744 N N . GLN A 1 228 ? 2.352 13.203 -2.979 1 98.38 228 GLN A N 1
ATOM 1745 C CA . GLN A 1 228 ? 2.184 14.031 -4.168 1 98.38 228 GLN A CA 1
ATOM 1746 C C . GLN A 1 228 ? 1.931 13.172 -5.402 1 98.38 228 GLN A C 1
ATOM 1748 O O . GLN A 1 228 ? 0.99 13.422 -6.16 1 98.38 228 GLN A O 1
ATOM 1753 N N . ASP A 1 229 ? 2.756 12.18 -5.59 1 98 229 ASP A N 1
ATOM 1754 C CA . ASP A 1 229 ? 2.633 11.297 -6.742 1 98 229 ASP A CA 1
ATOM 1755 C C . ASP A 1 229 ? 1.296 10.555 -6.727 1 98 229 ASP A C 1
ATOM 1757 O O . ASP A 1 229 ? 0.655 10.398 -7.77 1 98 229 ASP A O 1
ATOM 1761 N N . TYR A 1 230 ? 0.908 10.117 -5.582 1 97.94 230 TYR A N 1
ATOM 1762 C CA . TYR A 1 230 ? -0.358 9.414 -5.398 1 97.94 230 TYR A CA 1
ATOM 1763 C C . TYR A 1 230 ? -1.531 10.289 -5.828 1 97.94 230 TYR A C 1
ATOM 1765 O O . TYR A 1 230 ? -2.375 9.867 -6.617 1 97.94 230 TYR A O 1
ATOM 1773 N N . ARG A 1 231 ? -1.512 11.5 -5.324 1 97.75 231 ARG A N 1
ATOM 1774 C CA . ARG A 1 231 ? -2.609 12.414 -5.621 1 97.75 231 ARG A CA 1
ATOM 1775 C C . ARG A 1 231 ? -2.607 12.812 -7.094 1 97.75 231 ARG A C 1
ATOM 1777 O O . ARG A 1 231 ? -3.668 12.984 -7.695 1 97.75 231 ARG A O 1
ATOM 1784 N N . ALA A 1 232 ? -1.443 13.062 -7.602 1 97.69 232 ALA A N 1
ATOM 1785 C CA . ALA A 1 232 ? -1.337 13.414 -9.016 1 97.69 232 ALA A CA 1
ATOM 1786 C C . ALA A 1 232 ? -1.914 12.312 -9.898 1 97.69 232 ALA A C 1
ATOM 1788 O O . ALA A 1 232 ? -2.525 12.602 -10.938 1 97.69 232 ALA A O 1
ATOM 1789 N N . ARG A 1 233 ? -1.769 11.125 -9.461 1 96 233 ARG A N 1
ATOM 1790 C CA . ARG A 1 233 ? -2.172 9.992 -10.281 1 96 233 ARG A CA 1
ATOM 1791 C C . ARG A 1 233 ? -3.65 9.672 -10.086 1 96 233 ARG A C 1
ATOM 1793 O O . ARG A 1 233 ? -4.375 9.43 -11.055 1 96 233 ARG A O 1
ATOM 1800 N N . PHE A 1 234 ? -4.117 9.688 -8.875 1 96.31 234 PHE A N 1
ATOM 1801 C CA . PHE A 1 234 ? -5.426 9.102 -8.594 1 96.31 234 PHE A CA 1
ATOM 1802 C C . PHE A 1 234 ? -6.457 10.188 -8.328 1 96.31 234 PHE A C 1
ATOM 1804 O O . PHE A 1 234 ? -7.66 9.914 -8.328 1 96.31 234 PHE A O 1
ATOM 1811 N N . HIS A 1 235 ? -5.969 11.422 -8.086 1 96.44 235 HIS A N 1
ATOM 1812 C CA . HIS A 1 235 ? -6.859 12.555 -7.852 1 96.44 235 HIS A CA 1
ATOM 1813 C C . HIS A 1 235 ? -6.359 13.805 -8.562 1 96.44 235 HIS A C 1
ATOM 1815 O O . HIS A 1 235 ? -6.246 14.867 -7.949 1 96.44 235 HIS A O 1
ATOM 1821 N N . PRO A 1 236 ? -6.129 13.719 -9.812 1 95.12 236 PRO A N 1
ATOM 1822 C CA . PRO A 1 236 ? -5.527 14.852 -10.523 1 95.12 236 PRO A CA 1
ATOM 1823 C C . PRO A 1 236 ? -6.434 16.078 -10.539 1 95.12 236 PRO A C 1
ATOM 1825 O O . PRO A 1 236 ? -5.945 17.203 -10.664 1 95.12 236 PRO A O 1
ATOM 1828 N N . ARG A 1 237 ? -7.758 15.906 -10.367 1 94.88 237 ARG A N 1
ATOM 1829 C CA . ARG A 1 237 ? -8.695 17.016 -10.469 1 94.88 237 ARG A CA 1
ATOM 1830 C C 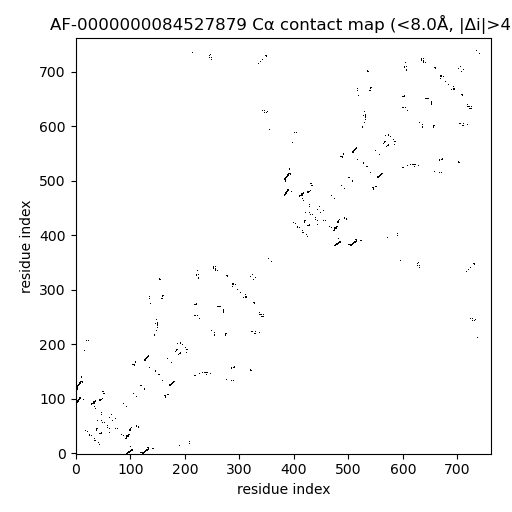. ARG A 1 237 ? -9.227 17.422 -9.094 1 94.88 237 ARG A C 1
ATOM 1832 O O . ARG A 1 237 ? -10.109 18.266 -8.992 1 94.88 237 ARG A O 1
ATOM 1839 N N . ALA A 1 238 ? -8.695 16.797 -8.125 1 93.06 238 ALA A N 1
ATOM 1840 C CA . ALA A 1 238 ? -9.234 17.047 -6.793 1 93.06 238 ALA A CA 1
ATOM 1841 C C . ALA A 1 238 ? -8.258 17.859 -5.949 1 93.06 238 ALA A C 1
ATOM 1843 O O . ALA A 1 238 ? -7.973 17.5 -4.801 1 93.06 238 ALA A O 1
ATOM 1844 N N . ASN A 1 239 ? -7.797 18.875 -6.527 1 91.38 239 ASN A N 1
ATOM 1845 C CA . ASN A 1 239 ? -6.977 19.781 -5.73 1 91.38 239 ASN A CA 1
ATOM 1846 C C . ASN A 1 239 ? -7.816 20.578 -4.734 1 91.38 239 ASN A C 1
ATOM 1848 O O . ASN A 1 239 ? -8.93 21 -5.055 1 91.38 239 ASN A O 1
ATOM 1852 N N . ARG A 1 240 ? -7.316 20.781 -3.502 1 87.19 240 ARG A N 1
ATOM 1853 C CA . ARG A 1 240 ? -7.969 21.469 -2.396 1 87.19 240 ARG A CA 1
ATOM 1854 C C . ARG A 1 240 ? -9.172 20.688 -1.887 1 87.19 240 ARG A C 1
ATOM 1856 O O . ARG A 1 240 ? -10.125 21.266 -1.359 1 87.19 240 ARG A O 1
ATOM 1863 N N . ARG A 1 241 ? -9.109 19.438 -2.182 1 89.31 241 ARG A N 1
ATOM 1864 C CA . ARG A 1 241 ? -10.156 18.547 -1.701 1 89.31 241 ARG A CA 1
ATOM 1865 C C . ARG A 1 241 ? -9.562 17.328 -0.987 1 89.31 241 ARG A C 1
ATOM 1867 O O . ARG A 1 241 ? -8.789 16.578 -1.576 1 89.31 241 ARG A O 1
ATOM 1874 N N . HIS A 1 242 ? -10 17.172 0.184 1 89.69 242 HIS A N 1
ATOM 1875 C CA . HIS A 1 242 ? -9.562 16 0.943 1 89.69 242 HIS A CA 1
ATOM 1876 C C . HIS A 1 242 ? -10.242 14.734 0.439 1 89.69 242 HIS A C 1
ATOM 1878 O O . HIS A 1 242 ? -11.422 14.758 0.087 1 89.69 242 HIS A O 1
ATOM 1884 N N . LYS A 1 243 ? -9.484 13.703 0.321 1 92.44 243 LYS A N 1
ATOM 1885 C CA . LYS A 1 243 ? -10 12.398 -0.088 1 92.44 243 LYS A CA 1
ATOM 1886 C C . LYS A 1 243 ? -9.695 11.336 0.966 1 92.44 243 LYS A C 1
ATOM 1888 O O . LYS A 1 243 ? -8.594 11.297 1.515 1 92.44 243 LYS A O 1
ATOM 1893 N N . PRO A 1 244 ? -10.672 10.484 1.288 1 92.12 244 PRO A N 1
ATOM 1894 C CA . PRO A 1 244 ? -10.484 9.477 2.334 1 92.12 244 PRO A CA 1
ATOM 1895 C C . PRO A 1 244 ? -9.289 8.562 2.061 1 92.12 244 PRO A C 1
ATOM 1897 O O . PRO A 1 244 ? -8.562 8.188 2.988 1 92.12 244 PRO A O 1
ATOM 1900 N N . ASP A 1 245 ? -9.148 8.172 0.862 1 94.62 245 ASP A N 1
ATOM 1901 C CA . ASP A 1 245 ? -8.031 7.289 0.545 1 94.62 245 ASP A CA 1
ATOM 1902 C C . ASP A 1 245 ? -6.695 7.996 0.74 1 94.62 245 ASP A C 1
ATOM 1904 O O . ASP A 1 245 ? -5.715 7.379 1.156 1 94.62 245 ASP A O 1
ATOM 1908 N N . SER A 1 246 ? -6.645 9.289 0.467 1 94.75 246 SER A N 1
ATOM 1909 C CA . SER A 1 246 ? -5.438 10.062 0.727 1 94.75 246 SER A CA 1
ATOM 1910 C C . SER A 1 246 ? -5.133 10.133 2.221 1 94.75 246 SER A C 1
ATOM 1912 O O . SER A 1 246 ? -3.973 10.055 2.627 1 94.75 246 SER A O 1
ATOM 1914 N N . ALA A 1 247 ? -6.172 10.289 2.973 1 92.19 247 ALA A N 1
ATOM 1915 C CA . ALA A 1 247 ? -6.012 10.32 4.422 1 92.19 247 ALA A CA 1
ATOM 1916 C C . ALA A 1 247 ? -5.496 8.984 4.945 1 92.19 247 ALA A C 1
ATOM 1918 O O . ALA A 1 247 ? -4.641 8.938 5.828 1 92.19 247 ALA A O 1
ATOM 1919 N N . ALA A 1 248 ? -6.027 7.941 4.41 1 93 248 ALA A N 1
ATOM 1920 C CA . ALA A 1 248 ? -5.574 6.605 4.789 1 93 248 ALA A CA 1
ATOM 1921 C C . ALA A 1 248 ? -4.105 6.402 4.438 1 93 248 ALA A C 1
ATOM 1923 O O . ALA A 1 248 ? -3.344 5.836 5.227 1 93 248 ALA A O 1
ATOM 1924 N N . LEU A 1 249 ? -3.762 6.844 3.26 1 95.69 249 LEU A N 1
ATOM 1925 C CA . LEU A 1 249 ? -2.367 6.738 2.844 1 95.69 249 LEU A CA 1
ATOM 1926 C C . LEU A 1 249 ? -1.466 7.562 3.758 1 95.69 249 LEU A C 1
ATOM 1928 O O . LEU A 1 249 ? -0.392 7.105 4.152 1 95.69 249 LEU A O 1
ATOM 1932 N N . LEU A 1 250 ? -1.88 8.727 4.023 1 94.75 250 LEU A N 1
ATOM 1933 C CA . LEU A 1 250 ? -1.118 9.609 4.902 1 94.75 250 LEU A CA 1
ATOM 1934 C C . LEU A 1 250 ? -0.853 8.938 6.246 1 94.75 250 LEU A C 1
ATOM 1936 O O . LEU A 1 250 ? 0.271 8.969 6.75 1 94.75 250 LEU A O 1
ATOM 1940 N N . GLN A 1 251 ? -1.815 8.359 6.77 1 92 251 GLN A N 1
ATOM 1941 C CA . GLN A 1 251 ? -1.675 7.66 8.047 1 92 251 GLN A CA 1
ATOM 1942 C C . GLN A 1 251 ? -0.697 6.496 7.926 1 92 251 GLN A C 1
ATOM 1944 O O . GLN A 1 251 ? 0.162 6.309 8.789 1 92 251 GLN A O 1
ATOM 1949 N N . ALA A 1 252 ? -0.866 5.75 6.922 1 94.56 252 ALA A N 1
ATOM 1950 C CA . ALA A 1 252 ? 0.006 4.598 6.711 1 94.56 252 ALA A CA 1
ATOM 1951 C C . ALA A 1 252 ? 1.46 5.031 6.547 1 94.56 252 ALA A C 1
ATOM 1953 O O . ALA A 1 252 ? 2.369 4.391 7.074 1 94.56 252 ALA A O 1
ATOM 1954 N N . LEU A 1 253 ? 1.681 6.07 5.809 1 95.94 253 LEU A N 1
ATOM 1955 C CA . LEU A 1 253 ? 3.029 6.59 5.602 1 95.94 253 LEU A CA 1
ATOM 1956 C C . LEU A 1 253 ? 3.623 7.098 6.91 1 95.94 253 LEU A C 1
ATOM 1958 O O . LEU A 1 253 ? 4.797 6.859 7.199 1 95.94 253 LEU A O 1
ATOM 1962 N N . SER A 1 254 ? 2.811 7.793 7.645 1 93.38 254 SER A N 1
ATOM 1963 C CA . SER A 1 254 ? 3.271 8.312 8.93 1 93.38 254 SER A CA 1
ATOM 1964 C C . SER A 1 254 ? 3.689 7.18 9.867 1 93.38 254 SER A C 1
ATOM 1966 O O . SER A 1 254 ? 4.734 7.258 10.516 1 93.38 254 SER A O 1
ATOM 1968 N N . GLU A 1 255 ? 2.934 6.18 9.898 1 92.69 255 GLU A N 1
ATOM 1969 C CA . GLU A 1 255 ? 3.25 5.02 10.727 1 92.69 255 GLU A CA 1
ATOM 1970 C C . GLU A 1 255 ? 4.52 4.328 10.242 1 92.69 255 GLU A C 1
ATOM 1972 O O . GLU A 1 255 ? 5.355 3.916 11.055 1 92.69 255 GLU A O 1
ATOM 1977 N N . ALA A 1 256 ? 4.598 4.199 8.977 1 94.94 256 ALA A N 1
ATOM 1978 C CA . ALA A 1 256 ? 5.793 3.582 8.406 1 94.94 256 ALA A CA 1
ATOM 1979 C C . ALA A 1 256 ? 7.039 4.398 8.727 1 94.94 256 ALA A C 1
ATOM 1981 O O . ALA A 1 256 ? 8.102 3.84 9.008 1 94.94 256 ALA A O 1
ATOM 1982 N N . GLU A 1 257 ? 6.938 5.668 8.656 1 94.12 257 GLU A N 1
ATOM 1983 C CA . GLU A 1 257 ? 8.062 6.543 8.984 1 94.12 257 GLU A CA 1
ATOM 1984 C C . GLU A 1 257 ? 8.484 6.367 10.445 1 94.12 257 GLU A C 1
ATOM 1986 O O . GLU A 1 257 ? 9.68 6.379 10.75 1 94.12 257 GLU A O 1
ATOM 1991 N N . ALA A 1 258 ? 7.523 6.301 11.266 1 91.5 258 ALA A N 1
ATOM 1992 C CA . ALA A 1 258 ? 7.82 6.098 12.688 1 91.5 258 ALA A CA 1
ATOM 1993 C C . ALA A 1 258 ? 8.609 4.812 12.898 1 91.5 258 ALA A C 1
ATOM 1995 O O . ALA A 1 258 ? 9.57 4.789 13.672 1 91.5 258 ALA A O 1
ATOM 1996 N N . VAL A 1 259 ? 8.266 3.822 12.227 1 92.25 259 VAL A N 1
ATOM 1997 C CA . VAL A 1 259 ? 8.945 2.535 12.328 1 92.25 259 VAL A CA 1
ATOM 1998 C C . VAL A 1 259 ? 10.375 2.662 11.797 1 92.25 259 VAL A C 1
ATOM 2000 O O . VAL A 1 259 ? 11.32 2.195 12.438 1 92.25 259 VAL A O 1
ATOM 2003 N N . LEU A 1 260 ? 10.492 3.262 10.672 1 93 260 LEU A N 1
ATOM 2004 C CA . LEU A 1 260 ? 11.812 3.422 10.062 1 93 260 LEU A CA 1
ATOM 2005 C C . LEU A 1 260 ? 12.711 4.277 10.945 1 93 260 LEU A C 1
ATOM 2007 O O . LEU A 1 260 ? 13.914 4.016 11.047 1 93 260 LEU A O 1
ATOM 2011 N N . ARG A 1 261 ? 12.148 5.258 11.531 1 90.75 261 ARG A N 1
ATOM 2012 C CA . ARG A 1 261 ? 12.914 6.102 12.445 1 90.75 261 ARG A CA 1
ATOM 2013 C C . ARG A 1 261 ? 13.406 5.305 13.648 1 90.75 261 ARG A C 1
ATOM 2015 O O . ARG A 1 261 ? 14.57 5.41 14.031 1 90.75 261 ARG A O 1
ATOM 2022 N N . ALA A 1 262 ? 12.523 4.555 14.195 1 90.69 262 ALA A N 1
ATOM 2023 C CA . ALA A 1 262 ? 12.883 3.721 15.336 1 90.69 262 ALA A CA 1
ATOM 2024 C C . ALA A 1 262 ? 13.984 2.727 14.961 1 90.69 262 ALA A C 1
ATOM 2026 O O . ALA A 1 262 ? 14.922 2.51 15.734 1 90.69 262 ALA A O 1
ATOM 2027 N N . GLU A 1 263 ? 13.859 2.166 13.844 1 91 263 GLU A N 1
ATOM 2028 C CA . GLU A 1 263 ? 14.852 1.209 13.367 1 91 263 GLU A CA 1
ATOM 2029 C C . GLU A 1 263 ? 16.219 1.877 13.164 1 91 263 GLU A C 1
ATOM 2031 O O . GLU A 1 263 ? 17.25 1.314 13.531 1 91 263 GLU A O 1
ATOM 2036 N N . ALA A 1 264 ? 16.141 2.98 12.531 1 90.44 264 ALA A N 1
ATOM 2037 C CA . ALA A 1 264 ? 17.375 3.719 12.281 1 90.44 264 ALA A CA 1
ATOM 2038 C C . ALA A 1 264 ? 18.062 4.117 13.586 1 90.44 264 ALA A C 1
ATOM 2040 O O . ALA A 1 264 ? 19.281 4.004 13.727 1 90.44 264 ALA A O 1
ATOM 2041 N N . GLU A 1 265 ? 17.281 4.578 14.523 1 89 265 GLU A N 1
ATOM 2042 C CA . GLU A 1 265 ? 17.812 4.953 15.828 1 89 265 GLU A CA 1
ATOM 2043 C C . GLU A 1 265 ? 18.438 3.752 16.531 1 89 265 GLU A C 1
ATOM 2045 O O . GLU A 1 265 ? 19.516 3.865 17.125 1 89 265 GLU A O 1
ATOM 2050 N N . ALA A 1 266 ? 17.797 2.652 16.438 1 90.62 266 ALA A N 1
ATOM 2051 C CA . ALA A 1 266 ? 18.312 1.429 17.062 1 90.62 266 ALA A CA 1
ATOM 2052 C C . ALA A 1 266 ? 19.625 1.003 16.438 1 90.62 266 ALA A C 1
ATOM 2054 O O . ALA A 1 266 ? 20.5 0.462 17.125 1 90.62 266 ALA A O 1
ATOM 2055 N N . ARG A 1 267 ? 19.812 1.313 15.219 1 91 267 ARG A N 1
ATOM 2056 C CA . ARG A 1 267 ? 21.016 0.909 14.508 1 91 267 ARG A CA 1
ATOM 2057 C C . ARG A 1 267 ? 22.062 2.021 14.516 1 91 267 ARG A C 1
ATOM 2059 O O . ARG A 1 267 ? 23.172 1.847 14 1 91 267 ARG A O 1
ATOM 2066 N N . GLY A 1 268 ? 21.656 3.127 15.047 1 87.81 268 GLY A N 1
ATOM 2067 C CA . GLY A 1 268 ? 22.547 4.27 15.062 1 87.81 268 GLY A CA 1
ATOM 2068 C C . GLY A 1 268 ? 22.734 4.895 13.695 1 87.81 268 GLY A C 1
ATOM 2069 O O . GLY A 1 268 ? 23.828 5.371 13.367 1 87.81 268 GLY A O 1
ATOM 2070 N N . GLU A 1 269 ? 21.703 4.695 12.906 1 85.31 269 GLU A N 1
ATOM 2071 C CA . GLU A 1 269 ? 21.719 5.242 11.555 1 85.31 269 GLU A CA 1
ATOM 2072 C C . GLU A 1 269 ? 20.906 6.527 11.469 1 85.31 269 GLU A C 1
ATOM 2074 O O . GLU A 1 269 ? 20.188 6.883 12.406 1 85.31 269 GLU A O 1
ATOM 2079 N N . ASP A 1 270 ? 21.156 7.199 10.391 1 78.25 270 ASP A N 1
ATOM 2080 C CA . ASP A 1 270 ? 20.359 8.391 10.156 1 78.25 270 ASP A CA 1
ATOM 2081 C C . ASP A 1 270 ? 18.875 8.031 9.969 1 78.25 270 ASP A C 1
ATOM 2083 O O . ASP A 1 270 ? 18.547 7.102 9.234 1 78.25 270 ASP A O 1
ATOM 2087 N N . ALA A 1 271 ? 18.078 8.633 10.82 1 76.12 271 ALA A N 1
ATOM 2088 C CA . ALA A 1 271 ? 16.641 8.398 10.797 1 76.12 271 ALA A CA 1
ATOM 2089 C C . ALA A 1 271 ? 15.945 9.367 9.852 1 76.12 271 ALA A C 1
ATOM 2091 O O . ALA A 1 271 ? 16.453 10.461 9.586 1 76.12 271 ALA A O 1
ATOM 2092 N N . PRO A 1 272 ? 14.812 8.812 9.328 1 74.38 272 PRO A N 1
ATOM 2093 C CA . PRO A 1 272 ? 14.008 9.797 8.609 1 74.38 272 PRO A CA 1
ATOM 2094 C C . PRO A 1 272 ? 13.797 11.086 9.406 1 74.38 272 PRO A C 1
ATOM 2096 O O . PRO A 1 272 ? 13.641 11.039 10.625 1 74.38 272 PRO A O 1
ATOM 2099 N N . ALA A 1 273 ? 14.039 12.125 8.727 1 81.06 273 ALA A N 1
ATOM 2100 C CA . ALA A 1 273 ? 14.008 13.445 9.359 1 81.06 273 ALA A CA 1
ATOM 2101 C C . ALA A 1 273 ? 12.836 14.273 8.836 1 81.06 273 ALA A C 1
ATOM 2103 O O . ALA A 1 273 ? 12.266 13.953 7.785 1 81.06 273 ALA A O 1
ATOM 2104 N N . PRO A 1 274 ? 12.406 15.266 9.648 1 86.94 274 PRO A N 1
ATOM 2105 C CA . PRO A 1 274 ? 11.453 16.219 9.094 1 86.94 274 PRO A CA 1
ATOM 2106 C C . PRO A 1 274 ? 11.938 16.844 7.781 1 86.94 274 PRO A C 1
ATOM 2108 O O . PRO A 1 274 ? 13.141 16.906 7.535 1 86.94 274 PRO A O 1
ATOM 2111 N N . PRO A 1 275 ? 11.031 17.156 7.008 1 92.69 275 PRO A N 1
ATOM 2112 C CA . PRO A 1 275 ? 11.461 17.719 5.723 1 92.69 275 PRO A CA 1
ATOM 2113 C C . PRO A 1 275 ? 12.203 19.047 5.875 1 92.69 275 PRO A C 1
ATOM 2115 O O . PRO A 1 275 ? 11.812 19.891 6.684 1 92.69 275 PRO A O 1
ATOM 2118 N N . ARG A 1 276 ? 13.219 19.156 5.129 1 91.44 276 ARG A N 1
ATOM 2119 C CA . ARG A 1 276 ? 14.016 20.375 5.086 1 91.44 276 ARG A CA 1
ATOM 2120 C C . ARG A 1 276 ? 14.18 20.875 3.652 1 91.44 276 ARG A C 1
ATOM 2122 O O . ARG A 1 276 ? 14.375 20.078 2.732 1 91.44 276 ARG A O 1
ATOM 2129 N N . LEU A 1 277 ? 14.07 22.109 3.555 1 96.88 277 LEU A N 1
ATOM 2130 C CA . LEU A 1 277 ? 14.234 22.703 2.23 1 96.88 277 LEU A CA 1
ATOM 2131 C C . LEU A 1 277 ? 15.688 22.609 1.771 1 96.88 277 LEU A C 1
ATOM 2133 O O . LEU A 1 277 ? 16.594 22.531 2.598 1 96.88 277 LEU A O 1
ATOM 2137 N N . LEU A 1 278 ? 15.812 22.578 0.443 1 97.56 278 LEU A N 1
ATOM 2138 C CA . LEU A 1 278 ? 17.141 22.812 -0.101 1 97.56 278 LEU A CA 1
ATOM 2139 C C . LEU A 1 278 ? 17.75 24.094 0.459 1 97.56 278 LEU A C 1
ATOM 2141 O O . LEU A 1 278 ? 17.047 25.109 0.602 1 97.56 278 LEU A O 1
ATOM 2145 N N . PRO A 1 279 ? 19.031 24.062 0.814 1 96.44 279 PRO A N 1
ATOM 2146 C CA . PRO A 1 279 ? 19.656 25.188 1.532 1 96.44 279 PRO A CA 1
ATOM 2147 C C . PRO A 1 279 ? 19.5 26.516 0.799 1 96.44 279 PRO A C 1
ATOM 2149 O O . PRO A 1 279 ? 19.203 27.531 1.421 1 96.44 279 PRO A O 1
ATOM 2152 N N . ASP A 1 280 ? 19.703 26.469 -0.443 1 96.06 280 ASP A N 1
ATOM 2153 C CA . ASP A 1 280 ? 19.609 27.703 -1.213 1 96.06 280 ASP A CA 1
ATOM 2154 C C . ASP A 1 280 ? 18.188 28.266 -1.172 1 96.06 280 ASP A C 1
ATOM 2156 O O . ASP A 1 280 ? 18.016 29.484 -1.057 1 96.06 280 ASP A O 1
ATOM 2160 N N . LEU A 1 281 ? 17.25 27.438 -1.348 1 97.25 281 LEU A N 1
ATOM 2161 C CA . LEU A 1 281 ? 15.852 27.875 -1.325 1 97.25 281 LEU A CA 1
ATOM 2162 C C . LEU A 1 281 ? 15.484 28.438 0.043 1 97.25 281 LEU A C 1
ATOM 2164 O O . LEU A 1 281 ? 14.859 29.5 0.136 1 97.25 281 LEU A O 1
ATOM 2168 N N . ALA A 1 282 ? 15.883 27.75 1.108 1 97.25 282 ALA A N 1
ATOM 2169 C CA . ALA A 1 282 ? 15.633 28.234 2.471 1 97.25 282 ALA A CA 1
ATOM 2170 C C . ALA A 1 282 ? 16.266 29.594 2.699 1 97.25 282 ALA A C 1
ATOM 2172 O O . ALA A 1 282 ? 15.633 30.5 3.266 1 97.25 282 ALA A O 1
ATOM 2173 N N . ASP A 1 283 ? 17.438 29.656 2.283 1 96.75 283 ASP A N 1
ATOM 2174 C CA . ASP A 1 283 ? 18.203 30.891 2.436 1 96.75 283 ASP A CA 1
ATOM 2175 C C . ASP A 1 283 ? 17.484 32.062 1.739 1 96.75 283 ASP A C 1
ATOM 2177 O O . ASP A 1 283 ? 17.359 33.156 2.309 1 96.75 283 ASP A O 1
ATOM 2181 N N . ARG A 1 284 ? 17.031 31.828 0.576 1 96.62 284 ARG A N 1
ATOM 2182 C CA . ARG A 1 284 ? 16.375 32.844 -0.211 1 96.62 284 ARG A CA 1
ATOM 2183 C C . ARG A 1 284 ? 15.047 33.25 0.419 1 96.62 284 ARG A C 1
ATOM 2185 O O . ARG A 1 284 ? 14.703 34.438 0.448 1 96.62 284 ARG A O 1
ATOM 2192 N N . ILE A 1 285 ? 14.312 32.312 0.882 1 97.5 285 ILE A N 1
ATOM 2193 C CA . ILE A 1 285 ? 13.039 32.594 1.521 1 97.5 285 ILE A CA 1
ATOM 2194 C C . ILE A 1 285 ? 13.266 33.406 2.803 1 97.5 285 ILE A C 1
ATOM 2196 O O . IL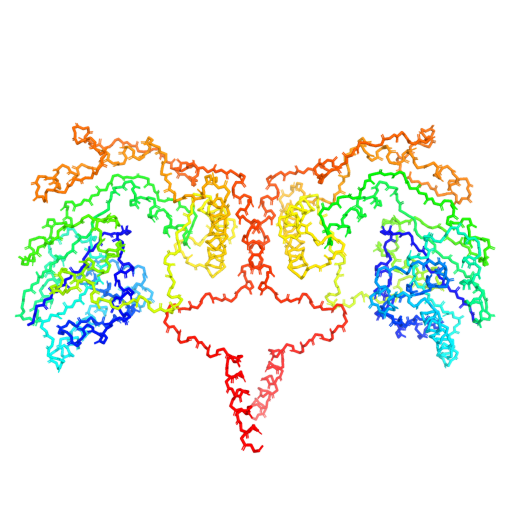E A 1 285 ? 12.625 34.438 3.027 1 97.5 285 ILE A O 1
ATOM 2200 N N . ASP A 1 286 ? 14.188 32.969 3.578 1 97.5 286 ASP A N 1
ATOM 2201 C CA . ASP A 1 286 ? 14.461 33.594 4.863 1 97.5 286 ASP A CA 1
ATOM 2202 C C . ASP A 1 286 ? 14.977 35.031 4.676 1 97.5 286 ASP A C 1
ATOM 2204 O O . ASP A 1 286 ? 14.445 35.969 5.273 1 97.5 286 ASP A O 1
ATOM 2208 N N . HIS A 1 287 ? 15.914 35.156 3.863 1 97.31 287 HIS A N 1
ATOM 2209 C CA . HIS A 1 287 ? 16.531 36.469 3.697 1 97.31 287 HIS A CA 1
ATOM 2210 C C . HIS A 1 287 ? 15.68 37.375 2.82 1 97.31 287 HIS A C 1
ATOM 2212 O O . HIS A 1 287 ? 15.852 38.625 2.828 1 97.31 287 HIS A O 1
ATOM 2218 N N . GLY A 1 288 ? 14.82 36.75 2.096 1 96.69 288 GLY A N 1
ATOM 2219 C CA . GLY A 1 288 ? 13.898 37.5 1.28 1 96.69 288 GLY A CA 1
ATOM 2220 C C . GLY A 1 288 ? 12.734 38.062 2.07 1 96.69 288 GLY A C 1
ATOM 2221 O O . GLY A 1 288 ? 12.008 38.938 1.582 1 96.69 288 GLY A O 1
ATOM 2222 N N . SER A 1 289 ? 12.477 37.656 3.227 1 96.38 289 SER A N 1
ATOM 2223 C CA . SER A 1 289 ? 11.391 38.125 4.086 1 96.38 289 SER A CA 1
ATOM 2224 C C . SER A 1 289 ? 11.781 39.406 4.816 1 96.38 289 SER A C 1
ATOM 2226 O O . SER A 1 289 ? 12.203 39.375 5.973 1 96.38 289 SER A O 1
ATOM 2228 N N . HIS A 1 290 ? 11.453 40.469 4.305 1 92.5 290 HIS A N 1
ATOM 2229 C CA . HIS A 1 290 ? 12.031 41.75 4.703 1 92.5 290 HIS A CA 1
ATOM 2230 C C . HIS A 1 290 ? 11.461 42.219 6.035 1 92.5 290 HIS A C 1
ATOM 2232 O O . HIS A 1 290 ? 12.07 43.031 6.723 1 92.5 290 HIS A O 1
ATOM 2238 N N . ASP A 1 291 ? 10.289 41.688 6.406 1 95.38 291 ASP A N 1
ATOM 2239 C CA . ASP A 1 291 ? 9.672 42.062 7.668 1 95.38 291 ASP A CA 1
ATOM 2240 C C . ASP A 1 291 ? 10.516 41.625 8.859 1 95.38 291 ASP A C 1
ATOM 2242 O O . ASP A 1 291 ? 10.289 42.062 9.992 1 95.38 291 ASP A O 1
ATOM 2246 N N . LEU A 1 292 ? 11.539 40.812 8.609 1 96.62 292 LEU A N 1
ATOM 2247 C CA . LEU A 1 292 ? 12.32 40.281 9.711 1 96.62 292 LEU A CA 1
ATOM 2248 C C . LEU A 1 292 ? 13.078 41.375 10.438 1 96.62 292 LEU A C 1
ATOM 2250 O O . LEU A 1 292 ? 13.195 41.344 11.672 1 96.62 292 LEU A O 1
ATOM 2254 N N . SER A 1 293 ? 13.562 42.312 9.727 1 95.88 293 SER A N 1
ATOM 2255 C CA . SER A 1 293 ? 14.25 43.438 10.352 1 95.88 293 SER A CA 1
ATOM 2256 C C . SER A 1 293 ? 13.297 44.25 11.227 1 95.88 293 SER A C 1
ATOM 2258 O O . SER A 1 293 ? 13.672 44.656 12.328 1 95.88 293 SER A O 1
ATOM 2260 N N . TRP A 1 294 ? 12.164 44.406 10.75 1 96.19 294 TRP A N 1
ATOM 2261 C CA . TRP A 1 294 ? 11.133 45.125 11.5 1 96.19 294 TRP A CA 1
ATOM 2262 C C . TRP A 1 294 ? 10.766 44.375 12.766 1 96.19 294 TRP A C 1
ATOM 2264 O O . TRP A 1 294 ? 10.609 44.969 13.836 1 96.19 294 TRP A O 1
ATOM 2274 N N . LEU A 1 295 ? 10.625 43.094 12.68 1 97.12 295 LEU A N 1
ATOM 2275 C CA . LEU A 1 295 ? 10.305 42.25 13.836 1 97.12 295 LEU A CA 1
ATOM 2276 C C . LEU A 1 295 ? 11.375 42.375 14.914 1 97.12 295 LEU A C 1
ATOM 2278 O O . LEU A 1 295 ? 11.062 42.469 16.109 1 97.12 295 LEU A O 1
ATOM 2282 N N . ARG A 1 296 ? 12.617 42.375 14.461 1 96.38 296 ARG A N 1
ATOM 2283 C CA . ARG A 1 296 ? 13.734 42.5 15.391 1 96.38 296 ARG A CA 1
ATOM 2284 C C . ARG A 1 296 ? 13.688 43.844 16.094 1 96.38 296 ARG A C 1
ATOM 2286 O O . ARG A 1 296 ? 13.859 43.906 17.312 1 96.38 296 ARG A O 1
ATOM 2293 N N . GLU A 1 297 ? 13.469 44.875 15.414 1 95.94 297 GLU A N 1
ATOM 2294 C CA . GLU A 1 297 ? 13.469 46.219 15.961 1 95.94 297 GLU A CA 1
ATOM 2295 C C . GLU A 1 297 ? 12.281 46.438 16.891 1 95.94 297 GLU A C 1
ATOM 2297 O O . GLU A 1 297 ? 12.43 47 17.984 1 95.94 297 GLU A O 1
ATOM 2302 N N . ARG A 1 298 ? 11.141 46 16.453 1 95.25 298 ARG A N 1
ATOM 2303 C CA . ARG A 1 298 ? 9.898 46.312 17.141 1 95.25 298 ARG A CA 1
ATOM 2304 C C . ARG A 1 298 ? 9.656 45.375 18.312 1 95.25 298 ARG A C 1
ATOM 2306 O O . ARG A 1 298 ? 9.148 45.812 19.359 1 95.25 298 ARG A O 1
ATOM 2313 N N . TRP A 1 299 ? 9.992 44.125 18.141 1 94.5 299 TRP A N 1
ATOM 2314 C CA . TRP A 1 299 ? 9.57 43.125 19.141 1 94.5 299 TRP A CA 1
ATOM 2315 C C . TRP A 1 299 ? 10.766 42.375 19.688 1 94.5 299 TRP A C 1
ATOM 2317 O O . TRP A 1 299 ? 10.617 41.531 20.562 1 94.5 299 TRP A O 1
ATOM 2327 N N . GLY A 1 300 ? 11.93 42.656 19.141 1 94.69 300 GLY A N 1
ATOM 2328 C CA . GLY A 1 300 ? 13.102 41.906 19.578 1 94.69 300 GLY A CA 1
ATOM 2329 C C . GLY A 1 300 ? 13.102 40.469 19.125 1 94.69 300 GLY A C 1
ATOM 2330 O O . GLY A 1 300 ? 13.773 39.625 19.719 1 94.69 300 GLY A O 1
ATOM 2331 N N . ILE A 1 301 ? 12.305 40.125 18.125 1 95.31 301 ILE A N 1
ATOM 2332 C CA . ILE A 1 301 ? 12.195 38.75 17.609 1 95.31 301 ILE A CA 1
ATOM 2333 C C . ILE A 1 301 ? 13.344 38.5 16.625 1 95.31 301 ILE A C 1
ATOM 2335 O O . ILE A 1 301 ? 13.5 39.188 15.633 1 95.31 301 ILE A O 1
ATOM 2339 N N . VAL A 1 302 ? 14.141 37.5 16.938 1 95.38 302 VAL A N 1
ATOM 2340 C CA . VAL A 1 302 ? 15.273 37.125 16.094 1 95.38 302 VAL A CA 1
ATOM 2341 C C . VAL A 1 302 ? 15.25 35.625 15.828 1 95.38 302 VAL A C 1
ATOM 2343 O O . VAL A 1 302 ? 15.156 34.812 16.766 1 95.38 302 VAL A O 1
ATOM 2346 N N . PHE A 1 303 ? 15.305 35.281 14.547 1 95.12 303 PHE A N 1
ATOM 2347 C CA . PHE A 1 303 ? 15.414 33.875 14.172 1 95.12 303 PHE A CA 1
ATOM 2348 C C . PHE A 1 303 ? 16.875 33.469 14.102 1 95.12 303 PHE A C 1
ATOM 2350 O O . PHE A 1 303 ? 17.688 34.094 13.422 1 95.12 303 PHE A O 1
ATOM 2357 N N . ALA A 1 304 ? 17.172 32.406 14.773 1 92.62 304 ALA A N 1
ATOM 2358 C CA . ALA A 1 304 ? 18.547 31.922 14.859 1 92.62 304 ALA A CA 1
ATOM 2359 C C . ALA A 1 304 ? 19.078 31.547 13.477 1 92.62 304 ALA A C 1
ATOM 2361 O O . ALA A 1 304 ? 18.359 30.953 12.664 1 92.62 304 ALA A O 1
ATOM 2362 N N . GLY A 1 305 ? 20.328 31.953 13.18 1 93.31 305 GLY A N 1
ATOM 2363 C CA . GLY A 1 305 ? 21.016 31.516 11.977 1 93.31 305 GLY A CA 1
ATOM 2364 C C . GLY A 1 305 ? 20.781 32.438 10.789 1 93.31 305 GLY A C 1
ATOM 2365 O O . GLY A 1 305 ? 21.422 32.281 9.742 1 93.31 305 GLY A O 1
ATOM 2366 N N . ILE A 1 306 ? 19.891 33.344 10.938 1 95.69 306 ILE A N 1
ATOM 2367 C CA . ILE A 1 306 ? 19.641 34.281 9.852 1 95.69 306 ILE A CA 1
ATOM 2368 C C . ILE A 1 306 ? 20.609 35.469 9.953 1 95.69 306 ILE A C 1
ATOM 2370 O O . ILE A 1 306 ? 20.828 36 11.047 1 95.69 306 ILE A O 1
ATOM 2374 N N . ASP A 1 307 ? 21.219 35.812 8.875 1 96.81 307 ASP A N 1
ATOM 2375 C CA . ASP A 1 307 ? 22.031 37.031 8.781 1 96.81 307 ASP A CA 1
ATOM 2376 C C . ASP A 1 307 ? 21.172 38.25 8.422 1 96.81 307 ASP A C 1
ATOM 2378 O O . ASP A 1 307 ? 20.891 38.469 7.246 1 96.81 307 ASP A O 1
ATOM 2382 N N . TYR A 1 308 ? 20.906 39.031 9.352 1 96.5 308 TYR A N 1
ATOM 2383 C CA . TYR A 1 308 ? 19.969 40.125 9.18 1 96.5 308 TYR A CA 1
ATOM 2384 C C . TYR A 1 308 ? 20.562 41.219 8.281 1 96.5 308 TYR A C 1
ATOM 2386 O O . TYR A 1 308 ? 19.844 42.062 7.766 1 96.5 308 TYR A O 1
ATOM 2394 N N . ALA A 1 309 ? 21.859 41.219 8.094 1 95.75 309 ALA A N 1
ATOM 2395 C CA . ALA A 1 309 ? 22.516 42.188 7.195 1 95.75 309 ALA A CA 1
ATOM 2396 C C . ALA A 1 309 ? 22.219 41.844 5.734 1 95.75 309 ALA A C 1
ATOM 2398 O O . ALA A 1 309 ? 22.328 42.719 4.859 1 95.75 309 ALA A O 1
ATOM 2399 N N . ARG A 1 310 ? 21.828 40.625 5.555 1 95.69 310 ARG A N 1
ATOM 2400 C CA . ARG A 1 310 ? 21.609 40.156 4.191 1 95.69 310 ARG A CA 1
ATOM 2401 C C . ARG A 1 310 ? 20.141 40.281 3.811 1 95.69 310 ARG A C 1
ATOM 2403 O O . ARG A 1 310 ? 19.75 39.906 2.693 1 95.69 310 ARG A O 1
ATOM 2410 N N . ILE A 1 311 ? 19.297 40.75 4.691 1 95.69 311 ILE A N 1
ATOM 2411 C CA . ILE A 1 311 ? 17.859 40.844 4.426 1 95.69 311 ILE A CA 1
ATOM 2412 C C . ILE A 1 311 ? 17.609 41.875 3.334 1 95.69 311 ILE A C 1
ATOM 2414 O O . ILE A 1 311 ? 17.984 43.031 3.471 1 95.69 311 ILE A O 1
ATOM 2418 N N . ALA A 1 312 ? 17.047 41.469 2.254 1 91.25 312 ALA A N 1
ATOM 2419 C CA . ALA A 1 312 ? 16.672 42.281 1.108 1 91.25 312 ALA A CA 1
ATOM 2420 C C . ALA A 1 312 ? 15.531 41.656 0.321 1 91.25 312 ALA A C 1
ATOM 2422 O O . ALA A 1 312 ? 15.297 40.438 0.408 1 91.25 312 ALA A O 1
ATOM 2423 N N . PRO A 1 313 ? 14.711 42.5 -0.325 1 86.31 313 PRO A N 1
ATOM 2424 C CA . PRO A 1 313 ? 13.633 41.906 -1.124 1 86.31 313 PRO A CA 1
ATOM 2425 C C . PRO A 1 313 ? 14.125 40.781 -2.033 1 86.31 313 PRO A C 1
ATOM 2427 O O . PRO A 1 313 ? 15.18 40.906 -2.658 1 86.31 313 PRO A O 1
ATOM 2430 N N . ALA A 1 314 ? 13.375 39.719 -1.944 1 81.19 314 ALA A N 1
ATOM 2431 C CA . ALA A 1 314 ? 13.766 38.562 -2.721 1 81.19 314 ALA A CA 1
ATOM 2432 C C . ALA A 1 314 ? 13.477 38.75 -4.207 1 81.19 314 ALA A C 1
ATOM 2434 O O . ALA A 1 314 ? 12.492 39.406 -4.57 1 81.19 314 ALA A O 1
ATOM 2435 N N . GLY A 1 315 ? 14.359 38.312 -5.105 1 83.94 315 GLY A N 1
ATOM 2436 C CA . GLY A 1 315 ? 14.023 38.219 -6.52 1 83.94 315 GLY A CA 1
ATOM 2437 C C . GLY A 1 315 ? 13 37.156 -6.828 1 83.94 315 GLY A C 1
ATOM 2438 O O . GLY A 1 315 ? 12.258 36.719 -5.945 1 83.94 315 GLY A O 1
ATOM 2439 N N . THR A 1 316 ? 12.781 36.844 -8 1 91 316 THR A N 1
ATOM 2440 C CA . THR A 1 316 ? 11.828 35.844 -8.453 1 91 316 THR A CA 1
ATOM 2441 C C . THR A 1 316 ? 12.328 34.438 -8.125 1 91 316 THR A C 1
ATOM 2443 O O . THR A 1 316 ? 13.523 34.156 -8.219 1 91 316 THR A O 1
ATOM 2446 N N . PHE A 1 317 ? 11.461 33.656 -7.602 1 94.94 317 PHE A N 1
ATOM 2447 C CA . PHE A 1 317 ? 11.773 32.25 -7.344 1 94.94 317 PHE A CA 1
ATOM 2448 C C . PHE A 1 317 ? 11.508 31.406 -8.578 1 94.94 317 PHE A C 1
ATOM 2450 O O . PHE A 1 317 ? 10.609 31.719 -9.367 1 94.94 317 PHE A O 1
ATOM 2457 N N . ASP A 1 318 ? 12.305 30.375 -8.75 1 93.88 318 ASP A N 1
ATOM 2458 C CA . ASP A 1 318 ? 11.992 29.391 -9.781 1 93.88 318 ASP A CA 1
ATOM 2459 C C . ASP A 1 318 ? 10.688 28.656 -9.461 1 93.88 318 ASP A C 1
ATOM 2461 O O . ASP A 1 318 ? 10.383 28.406 -8.289 1 93.88 318 ASP A O 1
ATOM 2465 N N . THR A 1 319 ? 10.008 28.375 -10.5 1 96.62 319 THR A N 1
ATOM 2466 C CA . THR A 1 319 ? 8.797 27.594 -10.328 1 96.62 319 THR A CA 1
ATOM 2467 C C . THR A 1 319 ? 9.125 26.188 -9.844 1 96.62 319 THR A C 1
ATOM 2469 O O . THR A 1 319 ? 10.055 25.547 -10.344 1 96.62 319 THR A O 1
ATOM 2472 N N . VAL A 1 320 ? 8.422 25.766 -8.852 1 97.75 320 VAL A N 1
ATOM 2473 C CA . VAL A 1 320 ? 8.617 24.422 -8.336 1 97.75 320 VAL A CA 1
ATOM 2474 C C . VAL A 1 320 ? 7.402 23.547 -8.656 1 97.75 320 VAL A C 1
ATOM 2476 O O . VAL A 1 320 ? 6.266 24.031 -8.633 1 97.75 320 VAL A O 1
ATOM 2479 N N . ARG A 1 321 ? 7.582 22.266 -8.969 1 97.62 321 ARG A N 1
ATOM 2480 C CA . ARG A 1 321 ? 6.496 21.375 -9.359 1 97.62 321 ARG A CA 1
ATOM 2481 C C . ARG A 1 321 ? 6.469 20.125 -8.484 1 97.62 321 ARG A C 1
ATOM 2483 O O . ARG A 1 321 ? 5.402 19.578 -8.227 1 97.62 321 ARG A O 1
ATOM 2490 N N . ARG A 1 322 ? 7.633 19.703 -8.07 1 97.88 322 ARG A N 1
ATOM 2491 C CA . ARG A 1 322 ? 7.75 18.469 -7.32 1 97.88 322 ARG A CA 1
ATOM 2492 C C . ARG A 1 322 ? 8.383 18.719 -5.953 1 97.88 322 ARG A C 1
ATOM 2494 O O . ARG A 1 322 ? 9.156 19.656 -5.781 1 97.88 322 ARG A O 1
ATOM 2501 N N . VAL A 1 323 ? 8.102 17.812 -5.074 1 98.31 323 VAL A N 1
ATOM 2502 C CA . VAL A 1 323 ? 8.711 17.891 -3.748 1 98.31 323 VAL A CA 1
ATOM 2503 C C . VAL A 1 323 ? 10.227 17.859 -3.877 1 98.31 323 VAL A C 1
ATOM 2505 O O . VAL A 1 323 ? 10.93 18.562 -3.143 1 98.31 323 VAL A O 1
ATOM 2508 N N . ALA A 1 324 ? 10.75 17.156 -4.859 1 97.62 324 ALA A N 1
ATOM 2509 C CA . ALA A 1 324 ? 12.188 17.031 -5.082 1 97.62 324 ALA A CA 1
ATOM 2510 C C . ALA A 1 324 ? 12.789 18.359 -5.52 1 97.62 324 ALA A C 1
ATOM 2512 O O . ALA A 1 324 ? 14.008 18.531 -5.477 1 97.62 324 ALA A O 1
ATOM 2513 N N . ASP A 1 325 ? 11.961 19.281 -5.938 1 98 325 ASP A N 1
ATOM 2514 C CA . ASP A 1 325 ? 12.43 20.609 -6.309 1 98 325 ASP A CA 1
ATOM 2515 C C . ASP A 1 325 ? 12.727 21.453 -5.066 1 98 325 ASP A C 1
ATOM 2517 O O . ASP A 1 325 ? 13.422 22.469 -5.152 1 98 325 ASP A O 1
ATOM 2521 N N . ILE A 1 326 ? 12.203 21.031 -3.908 1 98.19 326 ILE A N 1
ATOM 2522 C CA . ILE A 1 326 ? 12.305 21.938 -2.766 1 98.19 326 ILE A CA 1
ATOM 2523 C C . ILE A 1 326 ? 12.992 21.234 -1.604 1 98.19 326 ILE A C 1
ATOM 2525 O O . ILE A 1 326 ? 13.516 21.875 -0.693 1 98.19 326 ILE A O 1
ATOM 2529 N N . CYS A 1 327 ? 12.961 19.922 -1.574 1 97.38 327 CYS A N 1
ATOM 2530 C CA . CYS A 1 327 ? 13.594 19.109 -0.538 1 97.38 327 CYS A CA 1
ATOM 2531 C C . CYS A 1 327 ? 14.43 18 -1.15 1 97.38 327 CYS A C 1
ATOM 2533 O O . CYS A 1 327 ? 14.094 17.484 -2.217 1 97.38 327 CYS A O 1
ATOM 2535 N N . PRO A 1 328 ? 15.516 17.656 -0.423 1 95.94 328 PRO A N 1
ATOM 2536 C CA . PRO A 1 328 ? 16.156 16.406 -0.829 1 95.94 328 PRO A CA 1
ATOM 2537 C C . PRO A 1 328 ? 15.266 15.188 -0.621 1 95.94 328 PRO A C 1
ATOM 2539 O O . PRO A 1 328 ? 14.648 15.047 0.437 1 95.94 328 PRO A O 1
ATOM 2542 N N . VAL A 1 329 ? 15.203 14.336 -1.652 1 96.31 329 VAL A N 1
ATOM 2543 C CA . VAL A 1 329 ? 14.391 13.133 -1.585 1 96.31 329 VAL A CA 1
ATOM 2544 C C . VAL A 1 329 ? 15.242 11.914 -1.93 1 96.31 329 VAL A C 1
ATOM 2546 O O . VAL A 1 329 ? 15.898 11.883 -2.973 1 96.31 329 VAL A O 1
ATOM 2549 N N . ASP A 1 330 ? 15.258 10.969 -1.022 1 94.5 330 ASP A N 1
ATOM 2550 C CA . ASP A 1 330 ? 15.977 9.719 -1.246 1 94.5 330 ASP A CA 1
ATOM 2551 C C . ASP A 1 330 ? 15.055 8.648 -1.819 1 94.5 330 ASP A C 1
ATOM 2553 O O . ASP A 1 330 ? 14.195 8.117 -1.111 1 94.5 330 ASP A O 1
ATOM 2557 N N . PRO A 1 331 ? 15.297 8.242 -3.057 1 94.25 331 PRO A N 1
ATOM 2558 C CA . PRO A 1 331 ? 14.406 7.258 -3.68 1 94.25 331 PRO A CA 1
ATOM 2559 C C . PRO A 1 331 ? 14.391 5.922 -2.941 1 94.25 331 PRO A C 1
ATOM 2561 O O . PRO A 1 331 ? 13.367 5.242 -2.902 1 94.25 331 PRO A O 1
ATOM 2564 N N . ALA A 1 332 ? 15.5 5.508 -2.383 1 92.88 332 ALA A N 1
ATOM 2565 C CA . ALA A 1 332 ? 15.555 4.25 -1.643 1 92.88 332 ALA A CA 1
ATOM 2566 C C . ALA A 1 332 ? 14.688 4.305 -0.393 1 92.88 332 ALA A C 1
ATOM 2568 O O . ALA A 1 332 ? 14.023 3.324 -0.041 1 92.88 332 ALA A O 1
ATOM 2569 N N . LEU A 1 333 ? 14.758 5.422 0.236 1 94 333 LEU A N 1
ATOM 2570 C CA . LEU A 1 333 ? 13.914 5.586 1.416 1 94 333 LEU A CA 1
ATOM 2571 C C . LEU A 1 333 ? 12.438 5.633 1.028 1 94 333 LEU A C 1
ATOM 2573 O O . LEU A 1 333 ? 11.578 5.148 1.769 1 94 333 LEU A O 1
ATOM 2577 N N . CYS A 1 334 ? 12.117 6.25 -0.163 1 96.25 334 CYS A N 1
ATOM 2578 C CA . CYS A 1 334 ? 10.742 6.23 -0.656 1 96.25 334 CYS A CA 1
ATOM 2579 C C . CYS A 1 334 ? 10.242 4.801 -0.806 1 96.25 334 CYS A C 1
ATOM 2581 O O . CYS A 1 334 ? 9.125 4.484 -0.382 1 96.25 334 CYS A O 1
ATOM 2583 N N . GLU A 1 335 ? 11.062 3.98 -1.339 1 95.44 335 GLU A N 1
ATOM 2584 C CA . GLU A 1 335 ? 10.688 2.588 -1.549 1 95.44 335 GLU A CA 1
ATOM 2585 C C . GLU A 1 335 ? 10.438 1.877 -0.221 1 95.44 335 GLU A C 1
ATOM 2587 O O . GLU A 1 335 ? 9.445 1.16 -0.07 1 95.44 335 GLU A O 1
ATOM 2592 N N . ARG A 1 336 ? 11.344 2.043 0.723 1 94.94 336 ARG A N 1
ATOM 2593 C CA . ARG A 1 336 ? 11.188 1.425 2.037 1 94.94 336 ARG A CA 1
ATOM 2594 C C . ARG A 1 336 ? 9.922 1.921 2.73 1 94.94 336 ARG A C 1
ATOM 2596 O O . ARG A 1 336 ? 9.242 1.153 3.41 1 94.94 336 ARG A O 1
ATOM 2603 N N . LEU A 1 337 ? 9.695 3.164 2.52 1 96.25 337 LEU A N 1
ATOM 2604 C CA . LEU A 1 337 ? 8.508 3.766 3.127 1 96.25 337 LEU A CA 1
ATOM 2605 C C . LEU A 1 337 ? 7.238 3.189 2.518 1 96.25 337 LEU A C 1
ATOM 2607 O O . LEU A 1 337 ? 6.289 2.871 3.238 1 96.25 337 LEU A O 1
ATOM 2611 N N . MET A 1 338 ? 7.219 3.078 1.228 1 98 338 MET A N 1
ATOM 2612 C CA . MET A 1 338 ? 6.047 2.508 0.566 1 98 338 MET A CA 1
ATOM 2613 C C . MET A 1 338 ? 5.828 1.063 0.999 1 98 338 MET A C 1
ATOM 2615 O O . MET A 1 338 ? 4.691 0.65 1.244 1 98 338 MET A O 1
ATOM 2619 N N . LEU A 1 339 ? 6.891 0.316 1.129 1 97.5 339 LEU A N 1
ATOM 2620 C CA . LEU A 1 339 ? 6.77 -1.059 1.602 1 97.5 339 LEU A CA 1
ATOM 2621 C C . LEU A 1 339 ? 6.199 -1.101 3.016 1 97.5 339 LEU A C 1
ATOM 2623 O O . LEU A 1 339 ? 5.363 -1.949 3.326 1 97.5 339 LEU A O 1
ATOM 2627 N N . GLY A 1 340 ? 6.699 -0.161 3.84 1 97.44 340 GLY A N 1
ATOM 2628 C CA . GLY A 1 340 ? 6.168 -0.086 5.191 1 97.44 340 GLY A CA 1
ATOM 2629 C C . GLY A 1 340 ? 4.691 0.248 5.234 1 97.44 340 GLY A C 1
ATOM 2630 O O . GLY A 1 340 ? 3.941 -0.33 6.027 1 97.44 340 GLY A O 1
ATOM 2631 N N . ALA A 1 341 ? 4.324 1.163 4.406 1 97.69 341 ALA A N 1
ATOM 2632 C CA . ALA A 1 341 ? 2.916 1.539 4.34 1 97.69 341 ALA A CA 1
ATOM 2633 C C . ALA A 1 341 ? 2.061 0.372 3.855 1 97.69 341 ALA A C 1
ATOM 2635 O O . ALA A 1 341 ? 0.979 0.12 4.395 1 97.69 341 ALA A O 1
ATOM 2636 N N . LEU A 1 342 ? 2.541 -0.324 2.842 1 98.06 342 LEU A N 1
ATOM 2637 C CA . LEU A 1 342 ? 1.844 -1.503 2.34 1 98.06 342 LEU A CA 1
ATOM 2638 C C . LEU A 1 342 ? 1.677 -2.545 3.439 1 98.06 342 LEU A C 1
ATOM 2640 O O . LEU A 1 342 ? 0.604 -3.135 3.586 1 98.06 342 LEU A O 1
ATOM 2644 N N . ALA A 1 343 ? 2.73 -2.748 4.215 1 97.31 343 ALA A N 1
ATOM 2645 C CA . ALA A 1 343 ? 2.686 -3.719 5.305 1 97.31 343 ALA A CA 1
ATOM 2646 C C . ALA A 1 343 ? 1.631 -3.332 6.336 1 97.31 343 ALA A C 1
ATOM 2648 O O . ALA A 1 343 ? 0.849 -4.176 6.781 1 97.31 343 ALA A O 1
ATOM 2649 N N . GLY A 1 344 ? 1.664 -2.074 6.68 1 95.5 344 GLY A N 1
ATOM 2650 C CA . GLY A 1 344 ? 0.684 -1.599 7.645 1 95.5 344 GLY A CA 1
ATOM 2651 C C . GLY A 1 344 ? -0.749 -1.794 7.184 1 95.5 344 GLY A C 1
ATOM 2652 O O . GLY A 1 344 ? -1.606 -2.205 7.969 1 95.5 344 GLY A O 1
ATOM 2653 N N . MET A 1 345 ? -1.004 -1.538 5.945 1 95.56 345 MET A N 1
ATOM 2654 C CA . MET A 1 345 ? -2.352 -1.664 5.398 1 95.56 345 MET A CA 1
ATOM 2655 C C . MET A 1 345 ? -2.725 -3.129 5.199 1 95.56 345 MET A C 1
ATOM 2657 O O . MET A 1 345 ? -3.854 -3.531 5.48 1 95.56 345 MET A O 1
ATOM 2661 N N . ALA A 1 346 ? -1.777 -3.912 4.691 1 94.94 346 ALA A N 1
ATOM 2662 C CA . ALA A 1 346 ? -2.027 -5.328 4.43 1 94.94 346 ALA A CA 1
ATOM 2663 C C . ALA A 1 346 ? -2.441 -6.059 5.703 1 94.94 346 ALA A C 1
ATOM 2665 O O . ALA A 1 346 ? -3.299 -6.945 5.668 1 94.94 346 ALA A O 1
ATOM 2666 N N . ARG A 1 347 ? -1.889 -5.719 6.824 1 93 347 ARG A N 1
ATOM 2667 C CA . ARG A 1 347 ? -2.168 -6.363 8.102 1 93 347 ARG A CA 1
ATOM 2668 C C . ARG A 1 347 ? -3.578 -6.035 8.586 1 93 347 ARG A C 1
ATOM 2670 O O . ARG A 1 347 ? -4.117 -6.723 9.453 1 93 347 ARG A O 1
ATOM 2677 N N . ARG A 1 348 ? -4.141 -4.992 8.023 1 89.5 348 ARG A N 1
ATOM 2678 C CA . ARG A 1 348 ? -5.473 -4.562 8.438 1 89.5 348 ARG A CA 1
ATOM 2679 C C . ARG A 1 348 ? -6.535 -5.039 7.453 1 89.5 348 ARG A C 1
ATOM 2681 O O . ARG A 1 348 ? -7.727 -4.793 7.652 1 89.5 348 ARG A O 1
ATOM 2688 N N . MET A 1 349 ? -6.082 -5.66 6.328 1 86 349 MET A N 1
ATOM 2689 C CA . MET A 1 349 ? -7.016 -6.188 5.336 1 86 349 MET A CA 1
ATOM 2690 C C . MET A 1 349 ? -7.645 -7.488 5.816 1 86 349 MET A C 1
ATOM 2692 O O . MET A 1 349 ? -7.004 -8.273 6.523 1 86 349 MET A O 1
ATOM 2696 N N . PRO A 1 350 ? -8.898 -7.668 5.512 1 76.06 350 PRO A N 1
ATOM 2697 C CA . PRO A 1 350 ? -9.477 -8.977 5.828 1 76.06 350 PRO A CA 1
ATOM 2698 C C . PRO A 1 350 ? -8.82 -10.117 5.051 1 76.06 350 PRO A C 1
ATOM 2700 O O . PRO A 1 350 ? -8.297 -9.898 3.955 1 76.06 350 PRO A O 1
ATOM 2703 N N . PRO A 1 351 ? -8.703 -11.242 5.742 1 66.81 351 PRO A N 1
ATOM 2704 C CA . PRO A 1 351 ? -8.125 -12.367 5.004 1 66.81 351 PRO A CA 1
ATOM 2705 C C . PRO A 1 351 ? -8.898 -12.688 3.723 1 66.81 351 PRO A C 1
ATOM 2707 O O . PRO A 1 351 ? -10.109 -12.469 3.656 1 66.81 351 PRO A O 1
ATOM 2710 N N . PRO A 1 352 ? -8.055 -12.867 2.658 1 59.22 352 PRO A N 1
ATOM 2711 C CA . PRO A 1 352 ? -8.781 -13.234 1.442 1 59.22 352 PRO A CA 1
ATOM 2712 C C . PRO A 1 352 ? -9.742 -14.406 1.661 1 59.22 352 PRO A C 1
ATOM 2714 O O . PRO A 1 352 ? -9.516 -15.234 2.549 1 59.22 352 PRO A O 1
ATOM 2717 N N . PRO A 1 353 ? -10.93 -14.266 1.113 1 52.78 353 PRO A N 1
ATOM 2718 C CA . PRO A 1 353 ? -11.859 -15.383 1.312 1 52.78 353 PRO A CA 1
ATOM 2719 C C . PRO A 1 353 ? -11.211 -16.75 1.073 1 52.78 353 PRO A C 1
ATOM 2721 O O . PRO A 1 353 ? -10.344 -16.875 0.208 1 52.78 353 PRO A O 1
ATOM 2724 N N . ARG A 1 354 ? -11.195 -17.609 2.092 1 46.72 354 ARG A N 1
ATOM 2725 C CA . ARG A 1 354 ? -10.719 -18.969 1.919 1 46.72 354 ARG A CA 1
ATOM 2726 C C . ARG A 1 354 ? -11.328 -19.609 0.671 1 46.72 354 ARG A C 1
ATOM 2728 O O . ARG A 1 354 ? -12.492 -19.359 0.35 1 46.72 354 ARG A O 1
ATOM 2735 N N . PRO A 1 355 ? -10.453 -20.188 -0.127 1 39.16 355 PRO A N 1
ATOM 2736 C CA . PRO A 1 355 ? -11.078 -20.938 -1.229 1 39.16 355 PRO A CA 1
ATOM 2737 C C . PRO A 1 355 ? -12.133 -21.922 -0.751 1 39.16 355 PRO A C 1
ATOM 2739 O O . PRO A 1 355 ? -11.875 -22.719 0.162 1 39.16 355 PRO A O 1
ATOM 2742 N N . GLY A 1 356 ? -13.555 -21.719 -1.069 1 39.62 356 GLY A N 1
ATOM 2743 C CA . GLY A 1 356 ? -14.703 -22.578 -0.791 1 39.62 356 GLY A CA 1
ATOM 2744 C C . GLY A 1 356 ? -15.57 -22.047 0.343 1 39.62 356 GLY A C 1
ATOM 2745 O O . GLY A 1 356 ? -16.5 -22.734 0.785 1 39.62 356 GLY A O 1
ATOM 2746 N N . ALA A 1 357 ? -15.117 -21.297 1.226 1 41.03 357 ALA A N 1
ATOM 2747 C CA . ALA A 1 357 ? -16.094 -20.828 2.213 1 41.03 357 ALA A CA 1
ATOM 2748 C C . ALA A 1 357 ? -17.234 -20.078 1.545 1 41.03 357 ALA A C 1
ATOM 2750 O O . ALA A 1 357 ? -17 -19.281 0.632 1 41.03 357 ALA A O 1
ATOM 2751 N N . PRO A 1 358 ? -18.516 -20.406 1.811 1 32.09 358 PRO A N 1
ATOM 2752 C CA . PRO A 1 358 ? -19.656 -19.625 1.319 1 32.09 358 PRO A CA 1
ATOM 2753 C C . PRO A 1 358 ? -19.5 -18.125 1.572 1 32.09 358 PRO A C 1
ATOM 2755 O O . PRO A 1 358 ? -18.891 -17.719 2.568 1 32.09 358 PRO A O 1
ATOM 2758 N N . ALA A 1 359 ? -19.438 -17.375 0.533 1 35.88 359 ALA A N 1
ATOM 2759 C CA . ALA A 1 359 ? -19.531 -15.922 0.736 1 35.88 359 ALA A CA 1
ATOM 2760 C C . ALA A 1 359 ? -20.406 -15.602 1.944 1 35.88 359 ALA A C 1
ATOM 2762 O O . ALA A 1 359 ? -21.531 -16.109 2.062 1 35.88 359 ALA A O 1
ATOM 2763 N N . GLU A 1 360 ? -19.875 -15.32 2.992 1 33 360 GLU A N 1
ATOM 2764 C CA . GLU A 1 360 ? -20.812 -14.828 3.998 1 33 360 GLU A CA 1
ATOM 2765 C C . GLU A 1 360 ? -21.844 -13.883 3.377 1 33 360 GLU A C 1
ATOM 2767 O O . GLU A 1 360 ? -21.5 -13.047 2.535 1 33 360 GLU A O 1
ATOM 2772 N N . PRO A 1 361 ? -23.094 -14.133 3.451 1 30.5 361 PRO A N 1
ATOM 2773 C CA . PRO A 1 361 ? -24.125 -13.242 2.922 1 30.5 361 PRO A CA 1
ATOM 2774 C C . PRO A 1 361 ? -23.828 -11.766 3.158 1 30.5 361 PRO A C 1
ATOM 2776 O O . PRO A 1 361 ? -23.344 -11.398 4.234 1 30.5 361 PRO A O 1
ATOM 2779 N N . ASP A 1 362 ? -23.391 -11.156 2.217 1 32.72 362 ASP A N 1
ATOM 2780 C CA . ASP A 1 362 ? -23.312 -9.703 2.318 1 32.72 362 ASP A CA 1
ATOM 2781 C C . ASP A 1 362 ? -24.531 -9.133 3.033 1 32.72 362 ASP A C 1
ATOM 2783 O O . ASP A 1 362 ? -25.656 -9.289 2.561 1 32.72 362 ASP A O 1
ATOM 2787 N N . PRO A 1 363 ? -24.422 -8.891 4.164 1 32.31 363 PRO A N 1
ATOM 2788 C CA . PRO A 1 363 ? -25.656 -8.414 4.801 1 32.31 363 PRO A CA 1
ATOM 2789 C C . PRO A 1 363 ? -26.328 -7.285 4.016 1 32.31 363 PRO A C 1
ATOM 2791 O O . PRO A 1 363 ? -27.469 -6.91 4.312 1 32.31 363 PRO A O 1
ATOM 2794 N N . VAL A 1 364 ? -25.516 -6.672 3.219 1 33.44 364 VAL A N 1
ATOM 2795 C CA . VAL A 1 364 ? -26.125 -5.543 2.516 1 33.44 364 VAL A CA 1
ATOM 2796 C C . VAL A 1 364 ? -27.062 -6.055 1.43 1 33.44 364 VAL A C 1
ATOM 2798 O O . VAL A 1 364 ? -28.141 -5.48 1.199 1 33.44 364 VAL A O 1
ATOM 2801 N N . ARG A 1 365 ? -26.672 -7.203 0.746 1 33.81 365 ARG A N 1
ATOM 2802 C CA . ARG A 1 365 ? -27.594 -7.629 -0.303 1 33.81 365 ARG A CA 1
ATOM 2803 C C . ARG A 1 365 ? -28.891 -8.172 0.294 1 33.81 365 ARG A C 1
ATOM 2805 O O . ARG A 1 365 ? -29.906 -8.227 -0.388 1 33.81 365 ARG A O 1
ATOM 2812 N N . GLU A 1 366 ? -28.781 -8.656 1.415 1 31.84 366 GLU A N 1
ATOM 2813 C CA . GLU A 1 366 ? -30.031 -9.086 2.018 1 31.84 366 GLU A CA 1
ATOM 2814 C C . GLU A 1 366 ? -30.906 -7.887 2.383 1 31.84 366 GLU A C 1
ATOM 2816 O O . GLU A 1 366 ? -32.125 -7.961 2.309 1 31.84 366 GLU A O 1
ATOM 2821 N N . ARG A 1 367 ? -30.172 -6.824 2.615 1 36 367 ARG A N 1
ATOM 2822 C CA . ARG A 1 367 ? -31.016 -5.684 2.938 1 36 367 ARG A CA 1
ATOM 2823 C C . ARG A 1 367 ? -31.703 -5.145 1.69 1 36 367 ARG A C 1
ATOM 2825 O O . ARG A 1 367 ? -32.844 -4.695 1.753 1 36 367 ARG A O 1
ATOM 2832 N N . ASP A 1 368 ? -31 -5.191 0.645 1 35.09 368 ASP A N 1
ATOM 2833 C CA . ASP A 1 368 ? -31.641 -4.637 -0.543 1 35.09 368 ASP A CA 1
ATOM 2834 C C . ASP A 1 368 ? -32.719 -5.578 -1.079 1 35.09 368 ASP A C 1
ATOM 2836 O O . ASP A 1 368 ? -33.719 -5.133 -1.625 1 35.09 368 ASP A O 1
ATOM 2840 N N . ARG A 1 369 ? -32.562 -6.879 -0.938 1 37.41 369 ARG A N 1
ATOM 2841 C CA . ARG A 1 369 ? -33.625 -7.781 -1.361 1 37.41 369 ARG A CA 1
ATOM 2842 C C . ARG A 1 369 ? -34.844 -7.645 -0.461 1 37.41 369 ARG A C 1
ATOM 2844 O O . ARG A 1 369 ? -35.969 -7.871 -0.901 1 37.41 369 ARG A O 1
ATOM 2851 N N . ALA A 1 370 ? -34.469 -7.418 0.801 1 39.78 370 ALA A N 1
ATOM 2852 C CA . ALA A 1 370 ? -35.594 -7.227 1.725 1 39.78 370 ALA A CA 1
ATOM 2853 C C . ALA A 1 370 ? -36.312 -5.91 1.449 1 39.78 370 ALA A C 1
ATOM 2855 O O . ALA A 1 370 ? -37.531 -5.809 1.645 1 39.78 370 ALA A O 1
ATOM 2856 N N . GLY A 1 371 ? -35.438 -4.988 0.965 1 34.53 371 GLY A N 1
ATOM 2857 C CA . GLY A 1 371 ? -36.062 -3.701 0.679 1 34.53 371 GLY A CA 1
ATOM 2858 C C . GLY A 1 371 ? -36.844 -3.691 -0.62 1 34.53 371 GLY A C 1
ATOM 2859 O O . GLY A 1 371 ? -37.719 -2.85 -0.812 1 34.53 371 GLY A O 1
ATOM 2860 N N . ALA A 1 372 ? -36.406 -4.527 -1.608 1 42.75 372 ALA A N 1
ATOM 2861 C CA . ALA A 1 372 ? -37.125 -4.559 -2.873 1 42.75 372 ALA A CA 1
ATOM 2862 C C . ALA A 1 372 ? -38.469 -5.266 -2.713 1 42.75 372 ALA A C 1
ATOM 2864 O O . ALA A 1 372 ? -39.406 -5.039 -3.496 1 42.75 372 ALA A O 1
ATOM 2865 N N . GLY A 1 373 ? -38.438 -6.199 -1.774 1 39.09 373 GLY A N 1
ATOM 2866 C CA . GLY A 1 373 ? -39.719 -6.859 -1.577 1 39.09 373 GLY A CA 1
ATOM 2867 C C . GLY A 1 373 ? -40.781 -5.922 -1.074 1 39.09 373 GLY A C 1
ATOM 2868 O O . GLY A 1 373 ? -41.969 -6.18 -1.264 1 39.09 373 GLY A O 1
ATOM 2869 N N . GLN A 1 374 ? -40.344 -4.953 -0.322 1 36.03 374 GLN A N 1
ATOM 2870 C CA . GLN A 1 374 ? -41.375 -4.125 0.287 1 36.03 374 GLN A CA 1
ATOM 2871 C C . GLN A 1 374 ? -41.938 -3.109 -0.711 1 36.03 374 GLN A C 1
ATOM 2873 O O . GLN A 1 374 ? -43 -2.531 -0.492 1 36.03 374 GLN A O 1
ATOM 2878 N N . ARG A 1 375 ? -41.062 -2.803 -1.729 1 40.03 375 ARG A N 1
ATOM 2879 C CA . ARG A 1 375 ? -41.594 -1.775 -2.607 1 40.03 375 ARG A CA 1
ATOM 2880 C C . ARG A 1 375 ? -42.719 -2.344 -3.496 1 40.03 375 ARG A C 1
ATOM 2882 O O . ARG A 1 375 ? -43.469 -1.593 -4.102 1 40.03 375 ARG A O 1
ATOM 2889 N N . LYS A 1 376 ? -42.531 -3.605 -3.777 1 44.03 376 LYS A N 1
ATOM 2890 C CA . LYS A 1 376 ? -43.5 -4.129 -4.738 1 44.03 376 LYS A CA 1
ATOM 2891 C C . LYS A 1 376 ? -44.906 -4.117 -4.156 1 44.03 376 LYS A C 1
ATOM 2893 O O . LYS A 1 376 ? -45.906 -4.277 -4.891 1 44.03 376 LYS A O 1
ATOM 2898 N N . ASP A 1 377 ? -44.906 -4.188 -2.85 1 37 377 ASP A N 1
ATOM 2899 C CA . ASP A 1 377 ? -46.25 -4.371 -2.311 1 37 377 ASP A CA 1
ATOM 2900 C C . ASP A 1 377 ? -47.062 -3.074 -2.373 1 37 377 ASP A C 1
ATOM 2902 O O . ASP A 1 377 ? -48.281 -3.08 -2.178 1 37 377 ASP A O 1
ATOM 2906 N N . THR A 1 378 ? -46.281 -1.9 -2.426 1 38.5 378 THR A N 1
ATOM 2907 C CA . THR A 1 378 ? -47.094 -0.712 -2.221 1 38.5 378 THR A CA 1
ATOM 2908 C C . THR A 1 378 ? -47.75 -0.275 -3.525 1 38.5 378 THR A C 1
ATOM 2910 O O . THR A 1 378 ? -48.688 0.552 -3.52 1 38.5 378 THR A O 1
ATOM 2913 N N . GLU A 1 379 ? -47.094 -0.643 -4.684 1 36.44 379 GLU A N 1
ATOM 2914 C CA . GLU A 1 379 ? -47.719 -0.024 -5.848 1 36.44 379 GLU A CA 1
ATOM 2915 C C . GLU A 1 379 ? -48.969 -0.778 -6.27 1 36.44 379 GLU A C 1
ATOM 2917 O O . GLU A 1 379 ? -49.656 -0.366 -7.195 1 36.44 379 GLU A O 1
ATOM 2922 N N . ALA A 1 380 ? -49 -1.997 -5.77 1 40.56 380 ALA A N 1
ATOM 2923 C CA . ALA A 1 380 ? -50.156 -2.717 -6.254 1 40.56 380 ALA A CA 1
ATOM 2924 C C . ALA A 1 380 ? -51.438 -2.268 -5.512 1 40.56 380 ALA A C 1
ATOM 2926 O O . ALA A 1 380 ? -52.531 -2.715 -5.828 1 40.56 380 ALA A O 1
ATOM 2927 N N . LYS A 1 381 ? -51.156 -1.42 -4.406 1 24.5 381 LYS A N 1
ATOM 2928 C CA . LYS A 1 381 ? -52.469 -0.979 -3.934 1 24.5 381 LYS A CA 1
ATOM 2929 C C . LYS A 1 381 ? -52.906 0.318 -4.617 1 24.5 381 LYS A C 1
ATOM 2931 O O . LYS A 1 381 ? -52.094 1.246 -4.75 1 24.5 381 LYS A O 1
ATOM 2936 N N . MET B 1 1 ? -14.68 -50.031 -13.602 1 94.56 1 MET B N 1
ATOM 2937 C CA . MET B 1 1 ? -14.672 -48.625 -13.961 1 94.56 1 MET B CA 1
ATOM 2938 C C . MET B 1 1 ? -13.258 -48.156 -14.289 1 94.56 1 MET B C 1
ATOM 2940 O O . MET B 1 1 ? -12.297 -48.594 -13.648 1 94.56 1 MET B O 1
ATOM 2944 N N . ASP B 1 2 ? -13.109 -47.312 -15.305 1 97.56 2 ASP B N 1
ATOM 2945 C CA . ASP B 1 2 ? -11.797 -46.812 -15.688 1 97.56 2 ASP B CA 1
ATOM 2946 C C . ASP B 1 2 ? -11.391 -45.625 -14.797 1 97.56 2 ASP B C 1
ATOM 2948 O O . ASP B 1 2 ? -12.234 -45 -14.148 1 97.56 2 ASP B O 1
ATOM 2952 N N . VAL B 1 3 ? -10.07 -45.375 -14.727 1 98.12 3 VAL B N 1
ATOM 2953 C CA . VAL B 1 3 ? -9.531 -44.25 -13.992 1 98.12 3 VAL B CA 1
ATOM 2954 C C . VAL B 1 3 ? -8.703 -43.375 -14.93 1 98.12 3 VAL B C 1
ATOM 2956 O O . VAL B 1 3 ? -7.848 -43.875 -15.664 1 98.12 3 VAL B O 1
ATOM 2959 N N . LEU B 1 4 ? -9.031 -42.156 -15.023 1 98.31 4 LEU B N 1
ATOM 2960 C CA . LEU B 1 4 ? -8.203 -41.156 -15.672 1 98.31 4 LEU B CA 1
ATOM 2961 C C . LEU B 1 4 ? -7.48 -40.281 -14.641 1 98.31 4 LEU B C 1
ATOM 2963 O O . LEU B 1 4 ? -8.117 -39.625 -13.828 1 98.31 4 LEU B O 1
ATOM 2967 N N . LEU B 1 5 ? -6.156 -40.344 -14.656 1 97.62 5 LEU B N 1
ATOM 2968 C CA . LEU B 1 5 ? -5.344 -39.656 -13.656 1 97.62 5 LEU B CA 1
ATOM 2969 C C . LEU B 1 5 ? -4.48 -38.562 -14.297 1 97.62 5 LEU B C 1
ATOM 2971 O O . LEU B 1 5 ? -3.676 -38.875 -15.188 1 97.62 5 LEU B O 1
ATOM 2975 N N . HIS B 1 6 ? -4.676 -37.375 -13.898 1 97.69 6 HIS B N 1
ATOM 2976 C CA . HIS B 1 6 ? -3.805 -36.25 -14.266 1 97.69 6 HIS B CA 1
ATOM 2977 C C . HIS B 1 6 ? -2.621 -36.156 -13.312 1 97.69 6 HIS B C 1
ATOM 2979 O O . HIS B 1 6 ? -2.801 -35.875 -12.117 1 97.69 6 HIS B O 1
ATOM 2985 N N . ILE B 1 7 ? -1.408 -36.344 -13.781 1 94.94 7 ILE B N 1
ATOM 2986 C CA . ILE B 1 7 ? -0.196 -36.281 -12.977 1 94.94 7 ILE B CA 1
ATOM 2987 C C . ILE B 1 7 ? 0.655 -35.094 -13.422 1 94.94 7 ILE B C 1
ATOM 2989 O O . ILE B 1 7 ? 1.886 -35.156 -13.414 1 94.94 7 ILE B O 1
ATOM 2993 N N . GLY B 1 8 ? 0.223 -34.031 -13.797 1 85.19 8 GLY B N 1
ATOM 2994 C CA . GLY B 1 8 ? 0.905 -32.938 -14.453 1 85.19 8 GLY B CA 1
ATOM 2995 C C . GLY B 1 8 ? 2.039 -32.344 -13.625 1 85.19 8 GLY B C 1
ATOM 2996 O O . GLY B 1 8 ? 2.004 -32.406 -12.398 1 85.19 8 GLY B O 1
ATOM 2997 N N . MET B 1 9 ? 3.033 -31.875 -14.289 1 91.88 9 MET B N 1
ATOM 2998 C CA . MET B 1 9 ? 4.203 -31.219 -13.719 1 91.88 9 MET B CA 1
ATOM 2999 C C . MET B 1 9 ? 3.805 -29.922 -13.016 1 91.88 9 MET B C 1
ATOM 3001 O O . MET B 1 9 ? 2.752 -29.344 -13.305 1 91.88 9 MET B O 1
ATOM 3005 N N . GLN B 1 10 ? 4.582 -29.516 -12.062 1 91.44 10 GLN B N 1
ATOM 3006 C CA . GLN B 1 10 ? 4.332 -28.266 -11.367 1 91.44 10 GLN B CA 1
ATOM 3007 C C . GLN B 1 10 ? 4.316 -27.078 -12.344 1 91.44 10 GLN B C 1
ATOM 3009 O O . GLN B 1 10 ? 5.137 -27.031 -13.258 1 91.44 10 GLN B O 1
ATOM 3014 N N . LYS B 1 11 ? 3.322 -26.25 -12.125 1 91.75 11 LYS B N 1
ATOM 3015 C CA . LYS B 1 11 ? 3.17 -25.016 -12.883 1 91.75 11 LYS B CA 1
ATOM 3016 C C . LYS B 1 11 ? 2.752 -25.297 -14.32 1 91.75 11 LYS B C 1
ATOM 3018 O O . LYS B 1 11 ? 3.168 -24.594 -15.242 1 91.75 11 LYS B O 1
ATOM 3023 N N . SER B 1 12 ? 2.029 -26.328 -14.492 1 93.38 12 SER B N 1
ATOM 3024 C CA . SER B 1 12 ? 1.49 -26.656 -15.805 1 93.38 12 SER B CA 1
ATOM 3025 C C . SER B 1 12 ? -0.034 -26.672 -15.797 1 93.38 12 SER B C 1
ATOM 3027 O O . SER B 1 12 ? -0.662 -27.531 -16.406 1 93.38 12 SER B O 1
ATOM 3029 N N . GLY B 1 13 ? -0.626 -25.844 -14.977 1 90.94 13 GLY B N 1
ATOM 3030 C CA . GLY B 1 13 ? -2.049 -25.562 -15.094 1 90.94 13 GLY B CA 1
ATOM 3031 C C . GLY B 1 13 ? -2.908 -26.484 -14.242 1 90.94 13 GLY B C 1
ATOM 3032 O O . GLY B 1 13 ? -4.125 -26.547 -14.422 1 90.94 13 GLY B O 1
ATOM 3033 N N . SER B 1 14 ? -2.35 -27.141 -13.242 1 92.94 14 SER B N 1
ATOM 3034 C CA . SER B 1 14 ? -3.084 -28.109 -12.43 1 92.94 14 SER B CA 1
ATOM 3035 C C . SER B 1 14 ? -4.184 -27.422 -11.625 1 92.94 14 SER B C 1
ATOM 3037 O O . SER B 1 14 ? -5.285 -27.953 -11.484 1 92.94 14 SER B O 1
ATOM 3039 N N . THR B 1 15 ? -3.895 -26.266 -11.148 1 89.81 15 THR B N 1
ATOM 3040 C CA . THR B 1 15 ? -4.887 -25.547 -10.344 1 89.81 15 THR B CA 1
ATOM 3041 C C . THR B 1 15 ? -6.129 -25.234 -11.172 1 89.81 15 THR B C 1
ATOM 3043 O O . THR B 1 15 ? -7.254 -25.359 -10.688 1 89.81 15 THR B O 1
ATOM 3046 N N . ALA B 1 16 ? -5.934 -24.859 -12.383 1 88.94 16 ALA B N 1
ATOM 3047 C CA . ALA B 1 16 ? -7.051 -24.562 -13.273 1 88.94 16 ALA B CA 1
ATOM 3048 C C . ALA B 1 16 ? -7.906 -25.797 -13.523 1 88.94 16 ALA B C 1
ATOM 3050 O O . ALA B 1 16 ? -9.133 -25.734 -13.453 1 88.94 16 ALA B O 1
ATOM 3051 N N . ILE B 1 17 ? -7.266 -26.875 -13.734 1 93.06 17 ILE B N 1
ATOM 3052 C CA . ILE B 1 17 ? -7.973 -28.141 -13.953 1 93.06 17 ILE B CA 1
ATOM 3053 C C . ILE B 1 17 ? -8.766 -28.5 -12.703 1 93.06 17 ILE B C 1
ATOM 3055 O O . ILE B 1 17 ? -9.969 -28.766 -12.781 1 93.06 17 ILE B O 1
ATOM 3059 N N . GLN B 1 18 ? -8.148 -28.469 -11.609 1 93 18 GLN B N 1
ATOM 3060 C CA . GLN B 1 18 ? -8.711 -28.938 -10.344 1 93 18 GLN B CA 1
ATOM 3061 C C . GLN B 1 18 ? -9.891 -28.078 -9.914 1 93 18 GLN B C 1
ATOM 3063 O O . GLN B 1 18 ? -10.945 -28.594 -9.547 1 93 18 GLN B O 1
ATOM 3068 N N . THR B 1 19 ? -9.727 -26.828 -10.023 1 89.75 19 THR B N 1
ATOM 3069 C CA . THR B 1 19 ? -10.789 -25.922 -9.602 1 89.75 19 THR B CA 1
ATOM 3070 C C . THR B 1 19 ? -11.992 -26.016 -10.531 1 89.75 19 THR B C 1
ATOM 3072 O O . THR B 1 19 ? -13.141 -26.047 -10.07 1 89.75 19 THR B O 1
ATOM 3075 N N . ARG B 1 20 ? -11.75 -26.125 -11.781 1 91.94 20 ARG B N 1
ATOM 3076 C CA . ARG B 1 20 ? -12.828 -26.188 -12.758 1 91.94 20 ARG B CA 1
ATOM 3077 C C . ARG B 1 20 ? -13.594 -27.516 -12.641 1 91.94 20 ARG B C 1
ATOM 3079 O O . ARG B 1 20 ? -14.82 -27.531 -12.695 1 91.94 20 ARG B O 1
ATOM 3086 N N . PHE B 1 21 ? -12.891 -28.531 -12.461 1 94.19 21 PHE B N 1
ATOM 3087 C CA . PHE B 1 21 ? -13.531 -29.844 -12.344 1 94.19 21 PHE B CA 1
ATOM 3088 C C . PHE B 1 21 ? -14.281 -29.953 -11.031 1 94.19 21 PHE B C 1
ATOM 3090 O O . PHE B 1 21 ? -15.359 -30.547 -10.977 1 94.19 21 PHE B O 1
ATOM 3097 N N . ALA B 1 22 ? -13.734 -29.391 -9.992 1 93.44 22 ALA B N 1
ATOM 3098 C CA . ALA B 1 22 ? -14.438 -29.391 -8.711 1 93.44 22 ALA B CA 1
ATOM 3099 C C . ALA B 1 22 ? -15.742 -28.609 -8.812 1 93.44 22 ALA B C 1
ATOM 3101 O O . ALA B 1 22 ? -16.766 -29.031 -8.258 1 93.44 22 ALA B O 1
ATOM 3102 N N . ALA B 1 23 ? -15.672 -27.531 -9.492 1 90.88 23 ALA B N 1
ATOM 3103 C CA . ALA B 1 23 ? -16.859 -26.688 -9.656 1 90.88 23 ALA B CA 1
ATOM 3104 C C . ALA B 1 23 ? -17.906 -27.375 -10.523 1 90.88 23 ALA B C 1
ATOM 3106 O O . ALA B 1 23 ? -19.094 -27.078 -10.414 1 90.88 23 ALA B O 1
ATOM 3107 N N . ALA B 1 24 ? -17.516 -28.297 -11.328 1 93.88 24 ALA B N 1
ATOM 3108 C CA . ALA B 1 24 ? -18.422 -28.938 -12.273 1 93.88 24 ALA B CA 1
ATOM 3109 C C . ALA B 1 24 ? -18.703 -30.391 -11.875 1 93.88 24 ALA B C 1
ATOM 3111 O O . ALA B 1 24 ? -19.047 -31.219 -12.719 1 93.88 24 ALA B O 1
ATOM 3112 N N . ARG B 1 25 ? -18.547 -30.719 -10.664 1 94.56 25 ARG B N 1
ATOM 3113 C CA . ARG B 1 25 ? -18.641 -32.094 -10.195 1 94.56 25 ARG B CA 1
ATOM 3114 C C . ARG B 1 25 ? -19.969 -32.719 -10.602 1 94.56 25 ARG B C 1
ATOM 3116 O O . ARG B 1 25 ? -20.016 -33.844 -11.141 1 94.56 25 ARG B O 1
ATOM 3123 N N . ASP B 1 26 ? -21.062 -31.984 -10.32 1 94.44 26 ASP B N 1
ATOM 3124 C CA . ASP B 1 26 ? -22.391 -32.531 -10.625 1 94.44 26 ASP B CA 1
ATOM 3125 C C . ASP B 1 26 ? -22.578 -32.688 -12.133 1 94.44 26 ASP B C 1
ATOM 3127 O O . ASP B 1 26 ? -23.141 -33.688 -12.586 1 94.44 26 ASP B O 1
ATOM 3131 N N . TRP B 1 27 ? -22.094 -31.719 -12.812 1 95.62 27 TRP B N 1
ATOM 3132 C CA . TRP B 1 27 ? -22.188 -31.766 -14.266 1 95.62 27 TRP B CA 1
ATOM 3133 C C . TRP B 1 27 ? -21.406 -32.938 -14.828 1 95.62 27 TRP B C 1
ATOM 3135 O O . TRP B 1 27 ? -21.875 -33.625 -15.727 1 95.62 27 TRP B O 1
ATOM 3145 N N . LEU B 1 28 ? -20.25 -33.219 -14.32 1 97 28 LEU B N 1
ATOM 3146 C CA . LEU B 1 28 ? -19.406 -34.344 -14.719 1 97 28 LEU B CA 1
ATOM 3147 C C . LEU B 1 28 ? -20.078 -35.688 -14.383 1 97 28 LEU B C 1
ATOM 3149 O O . LEU B 1 28 ? -20.094 -36.594 -15.211 1 97 28 LEU B O 1
ATOM 3153 N N . ALA B 1 29 ? -20.656 -35.719 -13.211 1 96.19 29 ALA B N 1
ATOM 3154 C CA . ALA B 1 29 ? -21.312 -36.938 -12.758 1 96.19 29 ALA B CA 1
ATOM 3155 C C . ALA B 1 29 ? -22.453 -37.344 -13.688 1 96.19 29 ALA B C 1
ATOM 3157 O O . ALA B 1 29 ? -22.672 -38.5 -13.977 1 96.19 29 ALA B O 1
ATOM 3158 N N . ALA B 1 30 ? -23.141 -36.344 -14.141 1 96.12 30 ALA B N 1
ATOM 3159 C CA . ALA B 1 30 ? -24.266 -36.562 -15.047 1 96.12 30 ALA B CA 1
ATOM 3160 C C . ALA B 1 30 ? -23.781 -37.156 -16.375 1 96.12 30 ALA B C 1
ATOM 3162 O O . ALA B 1 30 ? -24.578 -37.719 -17.125 1 96.12 30 ALA B O 1
ATOM 3163 N N . ARG B 1 31 ? -22.562 -37.156 -16.594 1 95.94 31 ARG B N 1
ATOM 3164 C CA . ARG B 1 31 ? -22 -37.625 -17.859 1 95.94 31 ARG B CA 1
ATOM 3165 C C . ARG B 1 31 ? -21.141 -38.875 -17.641 1 95.94 31 ARG B C 1
ATOM 3167 O O . ARG B 1 31 ? -20.406 -39.281 -18.531 1 95.94 31 ARG B O 1
ATOM 3174 N N . GLY B 1 32 ? -21.219 -39.344 -16.422 1 96.88 32 GLY B N 1
ATOM 3175 C CA . GLY B 1 32 ? -20.547 -40.594 -16.109 1 96.88 32 GLY B CA 1
ATOM 3176 C C . GLY B 1 32 ? -19.109 -40.406 -15.68 1 96.88 32 GLY B C 1
ATOM 3177 O O . GLY B 1 32 ? -18.312 -41.344 -15.688 1 96.88 32 GLY B O 1
ATOM 3178 N N . LEU B 1 33 ? -18.719 -39.219 -15.414 1 97.88 33 LEU B N 1
ATOM 3179 C CA . LEU B 1 33 ? -17.375 -38.906 -14.898 1 97.88 33 LEU B CA 1
ATOM 3180 C C . LEU B 1 33 ? -17.453 -38.531 -13.422 1 97.88 33 LEU B C 1
ATOM 3182 O O . LEU B 1 33 ? -18.094 -37.562 -13.047 1 97.88 33 LEU B O 1
ATOM 3186 N N . HIS B 1 34 ? -16.812 -39.312 -12.594 1 97.69 34 HIS B N 1
ATOM 3187 C CA . HIS B 1 34 ? -16.797 -39.062 -11.164 1 97.69 34 HIS B CA 1
ATOM 3188 C C . HIS B 1 34 ? -15.516 -38.344 -10.742 1 97.69 34 HIS B C 1
ATOM 3190 O O . HIS B 1 34 ? -14.43 -38.938 -10.82 1 97.69 34 HIS B O 1
ATOM 3196 N N . TYR B 1 35 ? -15.609 -37.094 -10.328 1 97.69 35 TYR B N 1
ATOM 3197 C CA . TYR B 1 35 ? -14.5 -36.344 -9.773 1 97.69 35 TYR B CA 1
ATOM 3198 C C . TYR B 1 35 ? -14.672 -36.156 -8.266 1 97.69 35 TYR B C 1
ATOM 3200 O O . TYR B 1 35 ? -15.32 -35.219 -7.82 1 97.69 35 TYR B O 1
ATOM 3208 N N . PRO B 1 36 ? -14 -36.969 -7.559 1 96.38 36 PRO B N 1
ATOM 3209 C CA . PRO B 1 36 ? -14.281 -36.969 -6.121 1 96.38 36 PRO B CA 1
ATOM 3210 C C . PRO B 1 36 ? -13.656 -35.812 -5.379 1 96.38 36 PRO B C 1
ATOM 3212 O O . PRO B 1 36 ? -12.664 -35.219 -5.84 1 96.38 36 PRO B O 1
ATOM 3215 N N . GLN B 1 37 ? -14.266 -35.5 -4.242 1 93.69 37 GLN B N 1
ATOM 3216 C CA . GLN B 1 37 ? -13.648 -34.562 -3.32 1 93.69 37 GLN B CA 1
ATOM 3217 C C . GLN B 1 37 ? -12.414 -35.156 -2.656 1 93.69 37 GLN B C 1
ATOM 3219 O O . GLN B 1 37 ? -12.406 -36.344 -2.291 1 93.69 37 GLN B O 1
ATOM 3224 N N . GLY B 1 38 ? -11.445 -34.312 -2.568 1 89.69 38 GLY B N 1
ATOM 3225 C CA . GLY B 1 38 ? -10.242 -34.75 -1.891 1 89.69 38 GLY B CA 1
ATOM 3226 C C . GLY B 1 38 ? -10.375 -34.781 -0.38 1 89.69 38 GLY B C 1
ATOM 3227 O O . GLY B 1 38 ? -11.305 -34.156 0.173 1 89.69 38 GLY B O 1
ATOM 3228 N N . LEU B 1 39 ? -9.461 -35.438 0.203 1 83.62 39 LEU B N 1
ATOM 3229 C CA . LEU B 1 39 ? -9.5 -35.625 1.65 1 83.62 39 LEU B CA 1
ATOM 3230 C C . LEU B 1 39 ? -9.016 -34.375 2.365 1 83.62 39 LEU B C 1
ATOM 3232 O O . LEU B 1 39 ? -9.625 -33.938 3.34 1 83.62 39 LEU B O 1
ATOM 3236 N N . ILE B 1 40 ? -7.938 -33.875 1.935 1 79.88 40 ILE B N 1
ATOM 3237 C CA . ILE B 1 40 ? -7.328 -32.719 2.586 1 79.88 40 ILE B CA 1
ATOM 3238 C C . ILE B 1 40 ? -7.68 -31.438 1.819 1 79.88 40 ILE B C 1
ATOM 3240 O O . ILE B 1 40 ? -8.195 -30.484 2.4 1 79.88 40 ILE B O 1
ATOM 3244 N N . THR B 1 41 ? -7.441 -31.469 0.591 1 81.25 41 THR B N 1
ATOM 3245 C CA . THR B 1 41 ? -7.824 -30.391 -0.322 1 81.25 41 THR B CA 1
ATOM 3246 C C . THR B 1 41 ? -9.031 -30.812 -1.164 1 81.25 41 THR B C 1
ATOM 3248 O O . THR B 1 41 ? -8.953 -31.766 -1.93 1 81.25 41 THR B O 1
ATOM 3251 N N . PRO B 1 42 ? -9.992 -30.062 -1.088 1 83.19 42 PRO B N 1
ATOM 3252 C CA . PRO B 1 42 ? -11.25 -30.516 -1.683 1 83.19 42 PRO B CA 1
ATOM 3253 C C . PRO B 1 42 ? -11.18 -30.625 -3.203 1 83.19 42 PRO B C 1
ATOM 3255 O O . PRO B 1 42 ? -11.93 -31.391 -3.807 1 83.19 42 PRO B O 1
ATOM 3258 N N . HIS B 1 43 ? -10.289 -29.922 -3.758 1 85.56 43 HIS B N 1
ATOM 3259 C CA . HIS B 1 43 ? -10.359 -29.828 -5.211 1 85.56 43 HIS B CA 1
ATOM 3260 C C . HIS B 1 43 ? -9.305 -30.719 -5.871 1 85.56 43 HIS B C 1
ATOM 3262 O O . HIS B 1 43 ? -9.203 -30.766 -7.098 1 85.56 43 HIS B O 1
ATOM 3268 N N . ASN B 1 44 ? -8.469 -31.359 -5.043 1 85.88 44 ASN B N 1
ATOM 3269 C CA . ASN B 1 44 ? -7.477 -32.219 -5.668 1 85.88 44 ASN B CA 1
ATOM 3270 C C . ASN B 1 44 ? -7.25 -33.5 -4.852 1 85.88 44 ASN B C 1
ATOM 3272 O O . ASN B 1 44 ? -7.812 -33.656 -3.768 1 85.88 44 ASN B O 1
ATOM 3276 N N . GLN B 1 45 ? -6.508 -34.438 -5.387 1 88.19 45 GLN B N 1
ATOM 3277 C CA . GLN B 1 45 ? -6.293 -35.719 -4.773 1 88.19 45 GLN B CA 1
ATOM 3278 C C . GLN B 1 45 ? -4.812 -35.969 -4.492 1 88.19 45 GLN B C 1
ATOM 3280 O O . GLN B 1 45 ? -4.309 -37.094 -4.684 1 88.19 45 GLN B O 1
ATOM 3285 N N . SER B 1 46 ? -4.234 -34.938 -3.982 1 84.94 46 SER B N 1
ATOM 3286 C CA . SER B 1 46 ? -2.787 -34.906 -3.797 1 84.94 46 SER B CA 1
ATOM 3287 C C . SER B 1 46 ? -2.348 -35.906 -2.732 1 84.94 46 SER B C 1
ATOM 3289 O O . SER B 1 46 ? -1.182 -36.312 -2.689 1 84.94 46 SER B O 1
ATOM 3291 N N . LEU B 1 47 ? -3.262 -36.406 -1.962 1 80.94 47 LEU B N 1
ATOM 3292 C CA . LEU B 1 47 ? -2.895 -37.344 -0.901 1 80.94 47 LEU B CA 1
ATOM 3293 C C . LEU B 1 47 ? -2.463 -38.688 -1.481 1 80.94 47 LEU B C 1
ATOM 3295 O O . LEU B 1 47 ? -1.862 -39.5 -0.782 1 80.94 47 LEU B O 1
ATOM 3299 N N . LEU B 1 48 ? -2.691 -38.906 -2.717 1 84.5 48 LEU B N 1
ATOM 3300 C CA . LEU B 1 48 ? -2.283 -40.156 -3.383 1 84.5 48 LEU B CA 1
ATOM 3301 C C . LEU B 1 48 ? -0.775 -40.344 -3.277 1 84.5 48 LEU B C 1
ATOM 3303 O O . LEU B 1 48 ? -0.294 -41.5 -3.279 1 84.5 48 LEU B O 1
ATOM 3307 N N . VAL B 1 49 ? -0.11 -39.281 -3.072 1 82.5 49 VAL B N 1
ATOM 3308 C CA . VAL B 1 49 ? 1.348 -39.312 -3.02 1 82.5 49 VAL B CA 1
ATOM 3309 C C . VAL B 1 49 ? 1.796 -40.031 -1.742 1 82.5 49 VAL B C 1
ATOM 3311 O O . VAL B 1 49 ? 2.93 -40.5 -1.654 1 82.5 49 VAL B O 1
ATOM 3314 N N . ALA B 1 50 ? 0.948 -40.094 -0.763 1 80.38 50 ALA B N 1
ATOM 3315 C CA . ALA B 1 50 ? 1.272 -40.75 0.501 1 80.38 50 ALA B CA 1
ATOM 3316 C C . ALA B 1 50 ? 1.663 -42.219 0.279 1 80.38 50 ALA B C 1
ATOM 3318 O O . ALA B 1 50 ? 2.516 -42.75 0.991 1 80.38 50 ALA B O 1
ATOM 3319 N N . LEU B 1 51 ? 1.109 -42.812 -0.682 1 81.06 51 LEU B N 1
ATOM 3320 C CA . LEU B 1 51 ? 1.4 -44.219 -0.991 1 81.06 51 LEU B CA 1
ATOM 3321 C C . LEU B 1 51 ? 2.834 -44.375 -1.489 1 81.06 51 LEU B C 1
ATOM 3323 O O . LEU B 1 51 ? 3.41 -45.469 -1.396 1 81.06 51 LEU B O 1
ATOM 3327 N N . ALA B 1 52 ? 3.314 -43.281 -2.059 1 76.69 52 ALA B N 1
ATOM 3328 C CA . ALA B 1 52 ? 4.684 -43.281 -2.562 1 76.69 52 ALA B CA 1
ATOM 3329 C C . ALA B 1 52 ? 5.672 -42.875 -1.465 1 76.69 52 ALA B C 1
ATOM 3331 O O . ALA B 1 52 ? 6.887 -42.969 -1.659 1 76.69 52 ALA B O 1
ATOM 3332 N N . SER B 1 53 ? 5.172 -42.406 -0.281 1 65.69 53 SER B N 1
ATOM 3333 C CA . SER B 1 53 ? 6.02 -41.812 0.737 1 65.69 53 SER B CA 1
ATOM 3334 C C . SER B 1 53 ? 6.27 -42.75 1.896 1 65.69 53 SER B C 1
ATOM 3336 O O . SER B 1 53 ? 6.656 -42.344 2.988 1 65.69 53 SER B O 1
ATOM 3338 N N . ARG B 1 54 ? 5.98 -44 1.776 1 59.72 54 ARG B N 1
ATOM 3339 C CA . ARG B 1 54 ? 6.031 -44.906 2.92 1 59.72 54 ARG B CA 1
ATOM 3340 C C . ARG B 1 54 ? 7.312 -44.688 3.719 1 59.72 54 ARG B C 1
ATOM 3342 O O . ARG B 1 54 ? 7.285 -44.656 4.949 1 59.72 54 ARG B O 1
ATOM 3349 N N . ASP B 1 55 ? 8.328 -44.562 3.096 1 56.12 55 ASP B N 1
ATOM 3350 C CA . ASP B 1 55 ? 9.57 -44.438 3.857 1 56.12 55 ASP B CA 1
ATOM 3351 C C . ASP B 1 55 ? 10.141 -43.031 3.754 1 56.12 55 ASP B C 1
ATOM 3353 O O . ASP B 1 55 ? 11.328 -42.812 3.982 1 56.12 55 ASP B O 1
ATOM 3357 N N . LYS B 1 56 ? 9.125 -42.125 3.443 1 68.75 56 LYS B N 1
ATOM 3358 C CA . LYS B 1 56 ? 9.594 -40.781 3.227 1 68.75 56 LYS B CA 1
ATOM 3359 C C . LYS B 1 56 ? 8.68 -39.75 3.906 1 68.75 56 LYS B C 1
ATOM 3361 O O . LYS B 1 56 ? 7.734 -40.125 4.598 1 68.75 56 LYS B O 1
ATOM 3366 N N . ARG B 1 57 ? 9.078 -38.531 3.895 1 69.38 57 ARG B N 1
ATOM 3367 C CA . ARG B 1 57 ? 8.305 -37.406 4.438 1 69.38 57 ARG B CA 1
ATOM 3368 C C . ARG B 1 57 ? 7.176 -37.031 3.492 1 69.38 57 ARG B C 1
ATOM 3370 O O . ARG B 1 57 ? 7.371 -36.969 2.277 1 69.38 57 ARG B O 1
ATOM 3377 N N . LEU B 1 58 ? 6.086 -36.844 4.145 1 76.5 58 LEU B N 1
ATOM 3378 C CA . LEU B 1 58 ? 4.957 -36.312 3.393 1 76.5 58 LEU B CA 1
ATOM 3379 C C . LEU B 1 58 ? 5.23 -34.875 2.936 1 76.5 58 LEU B C 1
ATOM 3381 O O . LEU B 1 58 ? 6.043 -34.156 3.539 1 76.5 58 LEU B O 1
ATOM 3385 N N . PRO B 1 59 ? 4.57 -34.562 1.793 1 74.94 59 PRO B N 1
ATOM 3386 C CA . PRO B 1 59 ? 4.605 -33.125 1.463 1 74.94 59 PRO B CA 1
ATOM 3387 C C . PRO B 1 59 ? 4.121 -32.25 2.609 1 74.94 59 PRO B C 1
ATOM 3389 O O . PRO B 1 59 ? 3.324 -32.688 3.441 1 74.94 59 PRO B O 1
ATOM 3392 N N . ARG B 1 60 ? 4.566 -31.031 2.611 1 71.19 60 ARG B N 1
ATOM 3393 C CA . ARG B 1 60 ? 4.363 -30.109 3.729 1 71.19 60 ARG B CA 1
ATOM 3394 C C . ARG B 1 60 ? 2.879 -29.953 4.051 1 71.19 60 ARG B C 1
ATOM 3396 O O . ARG B 1 60 ? 2.486 -29.953 5.219 1 71.19 60 ARG B O 1
ATOM 3403 N N . HIS B 1 61 ? 2.115 -29.828 3.086 1 73.38 61 HIS B N 1
ATOM 3404 C CA . HIS B 1 61 ? 0.688 -29.609 3.291 1 73.38 61 HIS B CA 1
ATOM 3405 C C . HIS B 1 61 ? 0.039 -30.812 3.965 1 73.38 61 HIS B C 1
ATOM 3407 O O . HIS B 1 61 ? -0.919 -30.672 4.727 1 73.38 61 HIS B O 1
ATOM 3413 N N . HIS B 1 62 ? 0.567 -31.969 3.75 1 77.75 62 HIS B N 1
ATOM 3414 C CA . HIS B 1 62 ? 0.038 -33.188 4.352 1 77.75 62 HIS B CA 1
ATOM 3415 C C . HIS B 1 62 ? 0.606 -33.406 5.75 1 77.75 62 HIS B C 1
ATOM 3417 O O . HIS B 1 62 ? -0.079 -33.938 6.629 1 77.75 62 HIS B O 1
ATOM 3423 N N . GLU B 1 63 ? 1.793 -32.875 5.867 1 78.56 63 GLU B N 1
ATOM 3424 C CA . GLU B 1 63 ? 2.434 -32.969 7.176 1 78.56 63 GLU B CA 1
ATOM 3425 C C . GLU B 1 63 ? 1.691 -32.156 8.219 1 78.56 63 GLU B C 1
ATOM 3427 O O . GLU B 1 63 ? 1.698 -32.5 9.406 1 78.56 63 GLU B O 1
ATOM 3432 N N . ARG B 1 64 ? 1.07 -31.172 7.762 1 77.5 64 ARG B N 1
ATOM 3433 C CA . ARG B 1 64 ? 0.309 -30.328 8.672 1 77.5 64 ARG B CA 1
ATOM 3434 C C . ARG B 1 64 ? -0.86 -31.094 9.281 1 77.5 64 ARG B C 1
ATOM 3436 O O . ARG B 1 64 ? -1.25 -30.828 10.43 1 77.5 64 ARG B O 1
ATOM 3443 N N . VAL B 1 65 ? -1.325 -32.094 8.594 1 79.69 65 VAL B N 1
ATOM 3444 C CA . VAL B 1 65 ? -2.5 -32.844 9.016 1 79.69 65 VAL B CA 1
ATOM 3445 C C . VAL B 1 65 ? -2.062 -34.156 9.68 1 79.69 65 VAL B C 1
ATOM 3447 O O . VAL B 1 65 ? -2.58 -34.531 10.734 1 79.69 65 VAL B O 1
ATOM 3450 N N . TYR B 1 66 ? -1.021 -34.719 9.141 1 85.44 66 TYR B N 1
ATOM 3451 C CA . TYR B 1 66 ? -0.69 -36.094 9.562 1 85.44 66 TYR B CA 1
ATOM 3452 C C . TYR B 1 66 ? 0.623 -36.094 10.336 1 85.44 66 TYR B C 1
ATOM 3454 O O . TYR B 1 66 ? 0.998 -37.125 10.906 1 85.44 66 TYR B O 1
ATOM 3462 N N . GLY B 1 67 ? 1.253 -34.969 10.383 1 81.12 67 GLY B N 1
ATOM 3463 C CA . GLY B 1 67 ? 2.586 -34.969 10.961 1 81.12 67 GLY B CA 1
ATOM 3464 C C . GLY B 1 67 ? 3.506 -36 10.297 1 81.12 67 GLY B C 1
ATOM 3465 O O . GLY B 1 67 ? 3.637 -36 9.07 1 81.12 67 GLY B O 1
ATOM 3466 N N . ARG B 1 68 ? 4.102 -36.875 11.133 1 81.69 68 ARG B N 1
ATOM 3467 C CA . ARG B 1 68 ? 5.023 -37.875 10.602 1 81.69 68 ARG B CA 1
ATOM 3468 C C . ARG B 1 68 ? 4.352 -39.219 10.508 1 81.69 68 ARG B C 1
ATOM 3470 O O . ARG B 1 68 ? 5.012 -40.25 10.242 1 81.69 68 ARG B O 1
ATOM 3477 N N . ASP B 1 69 ? 3.098 -39.25 10.641 1 86 69 ASP B N 1
ATOM 3478 C CA . ASP B 1 69 ? 2.357 -40.531 10.648 1 86 69 ASP B CA 1
ATOM 3479 C C . ASP B 1 69 ? 1.909 -40.906 9.242 1 86 69 ASP B C 1
ATOM 3481 O O . ASP B 1 69 ? 0.724 -40.812 8.914 1 86 69 ASP B O 1
ATOM 3485 N N . VAL B 1 70 ? 2.783 -41.438 8.547 1 85.94 70 VAL B N 1
ATOM 3486 C CA . VAL B 1 70 ? 2.551 -41.812 7.156 1 85.94 70 VAL B CA 1
ATOM 3487 C C . VAL B 1 70 ? 1.567 -42.969 7.082 1 85.94 70 VAL B C 1
ATOM 3489 O O . VAL B 1 70 ? 0.744 -43.031 6.168 1 85.94 70 VAL B O 1
ATOM 3492 N N . GLU B 1 71 ? 1.601 -43.812 8.031 1 87 71 GLU B N 1
ATOM 3493 C CA . GLU B 1 71 ? 0.713 -44.969 8.055 1 87 71 GLU B CA 1
ATOM 3494 C C . GLU B 1 71 ? -0.747 -44.531 8.18 1 87 71 GLU B C 1
ATOM 3496 O O . GLU B 1 71 ? -1.627 -45.125 7.543 1 87 71 GLU B O 1
ATOM 3501 N N . ARG B 1 72 ? -0.905 -43.625 8.961 1 90 72 ARG B N 1
ATOM 3502 C CA . ARG B 1 72 ? -2.258 -43.094 9.094 1 90 72 ARG B CA 1
ATOM 3503 C C . ARG B 1 72 ? -2.729 -42.469 7.793 1 90 72 ARG B C 1
ATOM 3505 O O . ARG B 1 72 ? -3.891 -42.594 7.406 1 90 72 ARG B O 1
ATOM 3512 N N . ALA B 1 73 ? -1.862 -41.719 7.188 1 89 73 ALA B N 1
ATOM 3513 C CA . ALA B 1 73 ? -2.191 -41.094 5.906 1 89 73 ALA B CA 1
ATOM 3514 C C . ALA B 1 73 ? -2.578 -42.156 4.871 1 89 73 ALA B C 1
ATOM 3516 O O . ALA B 1 73 ? -3.547 -41.969 4.129 1 89 73 ALA B O 1
ATOM 3517 N N . ILE B 1 74 ? -1.869 -43.219 4.883 1 89.06 74 ILE B N 1
ATOM 3518 C CA . ILE B 1 74 ? -2.117 -44.281 3.934 1 89.06 74 ILE B CA 1
ATOM 3519 C C . ILE B 1 74 ? -3.459 -44.969 4.242 1 89.06 74 ILE B C 1
ATOM 3521 O O . ILE B 1 74 ? -4.246 -45.219 3.332 1 89.06 74 ILE B O 1
ATOM 3525 N N . ALA B 1 75 ? -3.697 -45.156 5.465 1 90.62 75 ALA B N 1
ATOM 3526 C CA . ALA B 1 75 ? -4.961 -45.75 5.875 1 90.62 75 ALA B CA 1
ATOM 3527 C C . ALA B 1 75 ? -6.145 -44.875 5.48 1 90.62 75 ALA B C 1
ATOM 3529 O O . ALA B 1 75 ? -7.156 -45.375 4.977 1 90.62 75 ALA B O 1
ATOM 3530 N N . ASP B 1 76 ? -5.965 -43.656 5.754 1 90.81 76 ASP B N 1
ATOM 3531 C CA . ASP B 1 76 ? -7.016 -42.719 5.395 1 90.81 76 ASP B CA 1
ATOM 3532 C C . ASP B 1 76 ? -7.219 -42.656 3.885 1 90.81 76 ASP B C 1
ATOM 3534 O O . ASP B 1 76 ? -8.352 -42.531 3.408 1 90.81 76 ASP B O 1
ATOM 3538 N N . MET B 1 77 ? -6.203 -42.719 3.217 1 90.81 77 MET B N 1
ATOM 3539 C CA . MET B 1 77 ? -6.258 -42.688 1.757 1 90.81 77 MET B CA 1
ATOM 3540 C C . MET B 1 77 ? -6.992 -43.938 1.235 1 90.81 77 MET B C 1
ATOM 3542 O O . MET B 1 77 ? -7.809 -43.844 0.318 1 90.81 77 MET B O 1
ATOM 3546 N N . GLN B 1 78 ? -6.711 -45.031 1.819 1 92.12 78 GLN B N 1
ATOM 3547 C CA . GLN B 1 78 ? -7.367 -46.281 1.416 1 92.12 78 GLN B CA 1
ATOM 3548 C C . GLN B 1 78 ? -8.867 -46.219 1.702 1 92.12 78 GLN B C 1
ATOM 3550 O O . GLN B 1 78 ? -9.68 -46.625 0.864 1 92.12 78 GLN B O 1
ATOM 3555 N N . ALA B 1 79 ? -9.125 -45.75 2.846 1 94.19 79 ALA B N 1
ATOM 3556 C CA . ALA B 1 79 ? -10.531 -45.594 3.203 1 94.19 79 ALA B CA 1
ATOM 3557 C C . ALA B 1 79 ? -11.242 -44.625 2.26 1 94.19 79 ALA B C 1
ATOM 3559 O O . ALA B 1 79 ? -12.383 -44.875 1.856 1 94.19 79 ALA B O 1
ATOM 3560 N N . TRP B 1 80 ? -10.57 -43.594 2.01 1 94.25 80 TRP B N 1
ATOM 3561 C CA . TRP B 1 80 ? -11.102 -42.625 1.075 1 94.25 80 TRP B CA 1
ATOM 3562 C C . TRP B 1 80 ? -11.359 -43.25 -0.292 1 94.25 80 TRP B C 1
ATOM 3564 O O . TRP B 1 80 ? -12.422 -43.031 -0.885 1 94.25 80 TRP B O 1
ATOM 3574 N N . TRP B 1 81 ? -10.469 -44.031 -0.77 1 95.44 81 TRP B N 1
ATOM 3575 C CA . TRP B 1 81 ? -10.586 -44.625 -2.086 1 95.44 81 TRP B CA 1
ATOM 3576 C C . TRP B 1 81 ? -11.75 -45.625 -2.119 1 95.44 81 TRP B C 1
ATOM 3578 O O . TRP B 1 81 ? -12.492 -45.688 -3.1 1 95.44 81 TRP B O 1
ATOM 3588 N N . ASP B 1 82 ? -11.875 -46.312 -1.039 1 96.25 82 ASP B N 1
ATOM 3589 C CA . ASP B 1 82 ? -13.016 -47.219 -0.928 1 96.25 82 ASP B CA 1
ATOM 3590 C C . ASP B 1 82 ? -14.336 -46.469 -1.059 1 96.25 82 ASP B C 1
ATOM 3592 O O . ASP B 1 82 ? -15.242 -46.906 -1.763 1 96.25 82 ASP B O 1
ATOM 3596 N N . GLY B 1 83 ? -14.312 -45.406 -0.39 1 96.31 83 GLY B N 1
ATOM 3597 C CA . GLY B 1 83 ? -15.492 -44.562 -0.467 1 96.31 83 GLY B CA 1
ATOM 3598 C C . GLY B 1 83 ? -15.734 -44 -1.854 1 96.31 83 GLY B C 1
ATOM 3599 O O . GLY B 1 83 ? -16.875 -43.969 -2.334 1 96.31 83 GLY B O 1
ATOM 3600 N N . VAL B 1 84 ? -14.703 -43.594 -2.463 1 96.69 84 VAL B N 1
ATOM 3601 C CA . VAL B 1 84 ? -14.781 -43.031 -3.805 1 96.69 84 VAL B CA 1
ATOM 3602 C C . VAL B 1 84 ? -15.32 -44.094 -4.777 1 96.69 84 VAL B C 1
ATOM 3604 O O . VAL B 1 84 ? -16.219 -43.781 -5.578 1 96.69 84 VAL B O 1
ATOM 3607 N N . ARG B 1 85 ? -14.852 -45.219 -4.723 1 97.12 85 ARG B N 1
ATOM 3608 C CA . ARG B 1 85 ? -15.297 -46.312 -5.602 1 97.12 85 ARG B CA 1
ATOM 3609 C C . ARG B 1 85 ? -16.766 -46.625 -5.371 1 97.12 85 ARG B C 1
ATOM 3611 O O . ARG B 1 85 ? -17.531 -46.844 -6.324 1 97.12 85 ARG B O 1
ATOM 3618 N N . ALA B 1 86 ? -17.109 -46.656 -4.125 1 97.31 86 ALA B N 1
ATOM 3619 C CA . ALA B 1 86 ? -18.5 -46.938 -3.793 1 97.31 86 ALA B CA 1
ATOM 3620 C C . ALA B 1 86 ? -19.438 -45.875 -4.352 1 97.31 86 ALA B C 1
ATOM 3622 O O . ALA B 1 86 ? -20.469 -46.188 -4.961 1 97.31 86 ALA B O 1
ATOM 3623 N N . ASP B 1 87 ? -19.047 -44.688 -4.148 1 96.44 87 ASP B N 1
ATOM 3624 C CA . ASP B 1 87 ? -19.844 -43.562 -4.629 1 96.44 87 ASP B CA 1
ATOM 3625 C C . ASP B 1 87 ? -19.938 -43.562 -6.152 1 96.44 87 ASP B C 1
ATOM 3627 O O . ASP B 1 87 ? -21.016 -43.344 -6.707 1 96.44 87 ASP B O 1
ATOM 3631 N N . ALA B 1 88 ? -18.859 -43.812 -6.754 1 97.25 88 ALA B N 1
ATOM 3632 C CA . ALA B 1 88 ? -18.812 -43.844 -8.211 1 97.25 88 ALA B CA 1
ATOM 3633 C C . ALA B 1 88 ? -19.719 -44.969 -8.758 1 97.25 88 ALA B C 1
ATOM 3635 O O . ALA B 1 88 ? -20.453 -44.75 -9.727 1 97.25 88 ALA B O 1
ATOM 3636 N N . ARG B 1 89 ? -19.656 -46.062 -8.164 1 96.31 89 ARG B N 1
ATOM 3637 C CA . ARG B 1 89 ? -20.5 -47.188 -8.562 1 96.31 89 ARG B CA 1
ATOM 3638 C C . ARG B 1 89 ? -21.984 -46.844 -8.391 1 96.31 89 ARG B C 1
ATOM 3640 O O . ARG B 1 89 ? -22.797 -47.125 -9.273 1 96.31 89 ARG B O 1
ATOM 3647 N N . ALA B 1 90 ? -22.234 -46.25 -7.281 1 96.06 90 ALA B N 1
ATOM 3648 C CA . ALA B 1 90 ? -23.625 -45.875 -6.984 1 96.06 90 ALA B CA 1
ATOM 3649 C C . ALA B 1 90 ? -24.156 -44.875 -8 1 96.06 90 ALA B C 1
ATOM 3651 O O . ALA B 1 90 ? -25.328 -44.906 -8.344 1 96.06 90 ALA B O 1
ATOM 3652 N N . ALA B 1 91 ? -23.297 -44.094 -8.5 1 95.19 91 ALA B N 1
ATOM 3653 C CA . ALA B 1 91 ? -23.672 -43.062 -9.438 1 95.19 91 ALA B CA 1
ATOM 3654 C C . ALA B 1 91 ? -23.672 -43.562 -10.875 1 95.19 91 ALA B C 1
ATOM 3656 O O . ALA B 1 91 ? -24.094 -42.875 -11.797 1 95.19 91 ALA B O 1
ATOM 3657 N N . GLY B 1 92 ? -23.203 -44.75 -11.094 1 95.31 92 GLY B N 1
ATOM 3658 C CA . GLY B 1 92 ? -23.125 -45.312 -12.438 1 95.31 92 GLY B CA 1
ATOM 3659 C C . GLY B 1 92 ? -22.031 -44.688 -13.281 1 95.31 92 GLY B C 1
ATOM 3660 O O . GLY B 1 92 ? -22.172 -44.531 -14.492 1 95.31 92 GLY B O 1
ATOM 3661 N N . ALA B 1 93 ? -20.984 -44.312 -12.625 1 97.31 93 ALA B N 1
ATOM 3662 C CA . ALA B 1 93 ? -19.875 -43.656 -13.328 1 97.31 93 ALA B CA 1
ATOM 3663 C C . ALA B 1 93 ? -19.141 -44.625 -14.227 1 97.31 93 ALA B C 1
ATOM 3665 O O . ALA B 1 93 ? -18.906 -45.781 -13.852 1 97.31 93 ALA B O 1
ATOM 3666 N N . ARG B 1 94 ? -18.797 -44.219 -15.383 1 96.12 94 ARG B N 1
ATOM 3667 C CA . ARG B 1 94 ? -17.984 -45.031 -16.281 1 96.12 94 ARG B CA 1
ATOM 3668 C C . ARG B 1 94 ? -16.5 -44.844 -16 1 96.12 94 ARG B C 1
ATOM 3670 O O . ARG B 1 94 ? -15.688 -45.719 -16.266 1 96.12 94 ARG B O 1
ATOM 3677 N N . ARG B 1 95 ? -16.203 -43.656 -15.492 1 97.38 95 ARG B N 1
ATOM 3678 C CA . ARG B 1 95 ? -14.797 -43.312 -15.258 1 97.38 95 ARG B CA 1
ATOM 3679 C C . ARG B 1 95 ? -14.641 -42.438 -14.008 1 97.38 95 ARG B C 1
ATOM 3681 O O . ARG B 1 95 ? -15.453 -41.562 -13.75 1 97.38 95 ARG B O 1
ATOM 3688 N N . ILE B 1 96 ? -13.594 -42.719 -13.203 1 97.81 96 ILE B N 1
ATOM 3689 C CA . ILE B 1 96 ? -13.164 -41.875 -12.109 1 97.81 96 ILE B CA 1
ATOM 3690 C C . ILE B 1 96 ? -12.023 -40.969 -12.594 1 97.81 96 ILE B C 1
ATOM 3692 O O . ILE B 1 96 ? -11.047 -41.438 -13.18 1 97.81 96 ILE B O 1
ATOM 3696 N N . VAL B 1 97 ? -12.211 -39.656 -12.422 1 98.06 97 VAL B N 1
ATOM 3697 C CA . VAL B 1 97 ? -11.219 -38.688 -12.852 1 98.06 97 VAL B CA 1
ATOM 3698 C C . VAL B 1 97 ? -10.5 -38.125 -11.633 1 98.06 97 VAL B C 1
ATOM 3700 O O . VAL B 1 97 ? -11.141 -37.688 -10.68 1 98.06 97 VAL B O 1
ATOM 3703 N N . LEU B 1 98 ? -9.164 -38.125 -11.633 1 97.19 98 LEU B N 1
ATOM 3704 C CA . LEU B 1 98 ? -8.336 -37.656 -10.531 1 97.19 98 LEU B CA 1
ATOM 3705 C C . LEU B 1 98 ? -7.277 -36.688 -11.039 1 97.19 98 LEU B C 1
ATOM 3707 O O . LEU B 1 98 ? -6.828 -36.781 -12.18 1 97.19 98 LEU B O 1
ATOM 3711 N N . SER B 1 99 ? -6.926 -35.75 -10.188 1 96.44 99 SER B N 1
ATOM 3712 C CA . SER B 1 99 ? -5.84 -34.812 -10.484 1 96.44 99 SER B CA 1
ATOM 3713 C C . SER B 1 99 ? -4.934 -34.625 -9.273 1 96.44 99 SER B C 1
ATOM 3715 O O . SER B 1 99 ? -5.395 -34.219 -8.203 1 96.44 99 SER B O 1
ATOM 3717 N N . ALA B 1 100 ? -3.703 -34.969 -9.422 1 92.38 100 ALA B N 1
ATOM 3718 C CA . ALA B 1 100 ? -2.695 -34.812 -8.383 1 92.38 100 ALA B CA 1
ATOM 3719 C C . ALA B 1 100 ? -1.33 -34.469 -8.977 1 92.38 100 ALA B C 1
ATOM 3721 O O . ALA B 1 100 ? -0.59 -35.375 -9.375 1 92.38 100 ALA B O 1
ATOM 3722 N N . GLU B 1 101 ? -0.904 -33.188 -8.859 1 86.88 101 GLU B N 1
ATOM 3723 C CA . GLU B 1 101 ? 0.34 -32.781 -9.5 1 86.88 101 GLU B CA 1
ATOM 3724 C C . GLU B 1 101 ? 1.555 -33.281 -8.719 1 86.88 101 GLU B C 1
ATOM 3726 O O . GLU B 1 101 ? 2.658 -33.344 -9.266 1 86.88 101 GLU B O 1
ATOM 3731 N N . THR B 1 102 ? 1.401 -33.688 -7.516 1 85.38 102 THR B N 1
ATOM 3732 C CA . THR B 1 102 ? 2.49 -34.156 -6.676 1 85.38 102 THR B CA 1
ATOM 3733 C C . THR B 1 102 ? 2.996 -35.531 -7.176 1 85.38 102 THR B C 1
ATOM 3735 O O . THR B 1 102 ? 4.109 -35.938 -6.848 1 85.38 102 THR B O 1
ATOM 3738 N N . LEU B 1 103 ? 2.238 -36.125 -7.988 1 91.12 103 LEU B N 1
ATOM 3739 C CA . LEU B 1 103 ? 2.584 -37.469 -8.445 1 91.12 103 LEU B CA 1
ATOM 3740 C C . LEU B 1 103 ? 3.68 -37.406 -9.508 1 91.12 103 LEU B C 1
ATOM 3742 O O . LEU B 1 103 ? 4.348 -38.406 -9.766 1 91.12 103 LEU B O 1
ATOM 3746 N N . PHE B 1 104 ? 3.805 -36.281 -10.141 1 92.5 104 PHE B N 1
ATOM 3747 C CA . PHE B 1 104 ? 4.848 -36.156 -11.148 1 92.5 104 PHE B CA 1
ATOM 3748 C C . PHE B 1 104 ? 6.23 -36.25 -10.516 1 92.5 104 PHE B C 1
ATOM 3750 O O . PHE B 1 104 ? 7.215 -36.531 -11.211 1 92.5 104 PHE B O 1
ATOM 3757 N N . ARG B 1 105 ? 6.344 -36.188 -9.242 1 88.56 105 ARG B N 1
ATOM 3758 C CA . ARG B 1 105 ? 7.625 -36.219 -8.547 1 88.56 105 ARG B CA 1
ATOM 3759 C C . ARG B 1 105 ? 8.07 -37.688 -8.328 1 88.56 105 ARG B C 1
ATOM 3761 O O . ARG B 1 105 ? 9.203 -37.938 -7.926 1 88.56 105 ARG B O 1
ATOM 3768 N N . ILE B 1 106 ? 7.145 -38.562 -8.516 1 90.12 106 ILE B N 1
ATOM 3769 C CA . ILE B 1 106 ? 7.473 -39.969 -8.312 1 90.12 106 ILE B CA 1
ATOM 3770 C C . ILE B 1 106 ? 8.32 -40.469 -9.477 1 90.12 106 ILE B C 1
ATOM 3772 O O . ILE B 1 106 ? 7.852 -40.5 -10.617 1 90.12 106 ILE B O 1
ATOM 3776 N N . GLU B 1 107 ? 9.539 -40.969 -9.133 1 90.88 107 GLU B N 1
ATOM 3777 C CA . GLU B 1 107 ? 10.477 -41.375 -10.18 1 90.88 107 GLU B CA 1
ATOM 3778 C C . GLU B 1 107 ? 10.93 -42.812 -9.977 1 90.88 107 GLU B C 1
ATOM 3780 O O . GLU B 1 107 ? 11.875 -43.281 -10.625 1 90.88 107 GLU B O 1
ATOM 3785 N N . ASP B 1 108 ? 10.305 -43.469 -9.031 1 90.38 108 ASP B N 1
ATOM 3786 C CA . ASP B 1 108 ? 10.672 -44.844 -8.781 1 90.38 108 ASP B CA 1
ATOM 3787 C C . ASP B 1 108 ? 9.484 -45.781 -9.016 1 90.38 108 ASP B C 1
ATOM 3789 O O . ASP B 1 108 ? 8.352 -45.438 -8.664 1 90.38 108 ASP B O 1
ATOM 3793 N N . ALA B 1 109 ? 9.773 -46.938 -9.523 1 91.88 109 ALA B N 1
ATOM 3794 C CA . ALA B 1 109 ? 8.758 -47.875 -9.984 1 91.88 109 ALA B CA 1
ATOM 3795 C C . ALA B 1 109 ? 7.941 -48.406 -8.82 1 91.88 109 ALA B C 1
ATOM 3797 O O . ALA B 1 109 ? 6.711 -48.5 -8.898 1 91.88 109 ALA B O 1
ATOM 3798 N N . PRO B 1 110 ? 8.586 -48.75 -7.691 1 91.5 110 PRO B N 1
ATOM 3799 C CA . PRO B 1 110 ? 7.793 -49.281 -6.594 1 91.5 110 PRO B CA 1
ATOM 3800 C C . PRO B 1 110 ? 6.707 -48.312 -6.109 1 91.5 110 PRO B C 1
ATOM 3802 O O . PRO B 1 110 ? 5.574 -48.75 -5.863 1 91.5 110 PRO B O 1
ATOM 3805 N N . SER B 1 111 ? 7.086 -47.094 -6.035 1 91.12 111 SER B N 1
ATOM 3806 C CA . SER B 1 111 ? 6.121 -46.094 -5.578 1 91.12 111 SER B CA 1
ATOM 3807 C C . SER B 1 111 ? 4.98 -45.938 -6.578 1 91.12 111 SER B C 1
ATOM 3809 O O . SER B 1 111 ? 3.809 -45.906 -6.195 1 91.12 111 SER B O 1
ATOM 3811 N N . ALA B 1 112 ? 5.289 -45.812 -7.805 1 94.31 112 ALA B N 1
ATOM 3812 C CA . ALA B 1 112 ? 4.273 -45.688 -8.844 1 94.31 112 ALA B CA 1
ATOM 3813 C C . ALA B 1 112 ? 3.375 -46.938 -8.898 1 94.31 112 ALA B C 1
ATOM 3815 O O . ALA B 1 112 ? 2.16 -46.812 -9.07 1 94.31 112 ALA B O 1
ATOM 3816 N N . ARG B 1 113 ? 3.945 -48.062 -8.719 1 94.88 113 ARG B N 1
ATOM 3817 C CA . ARG B 1 113 ? 3.195 -49.312 -8.727 1 94.88 113 ARG B CA 1
ATOM 3818 C C . ARG B 1 113 ? 2.193 -49.375 -7.582 1 94.88 113 ARG B C 1
ATOM 3820 O O . ARG B 1 113 ? 1.07 -49.844 -7.75 1 94.88 113 ARG B O 1
ATOM 3827 N N . ALA B 1 114 ? 2.641 -48.875 -6.438 1 92.12 114 ALA B N 1
ATOM 3828 C CA . ALA B 1 114 ? 1.748 -48.875 -5.281 1 92.12 114 ALA B CA 1
ATOM 3829 C C . ALA B 1 114 ? 0.508 -48.031 -5.559 1 92.12 114 ALA B C 1
ATOM 3831 O O . ALA B 1 114 ? -0.613 -48.438 -5.25 1 92.12 114 ALA B O 1
ATOM 3832 N N . VAL B 1 115 ? 0.711 -46.906 -6.141 1 93.88 115 VAL B N 1
ATOM 3833 C CA . VAL B 1 115 ? -0.401 -46 -6.477 1 93.88 115 VAL B CA 1
ATOM 3834 C C . VAL B 1 115 ? -1.281 -46.656 -7.539 1 93.88 115 VAL B C 1
ATOM 3836 O O . VAL B 1 115 ? -2.506 -46.719 -7.398 1 93.88 115 VAL B O 1
ATOM 3839 N N . ALA B 1 116 ? -0.68 -47.219 -8.57 1 95.88 116 ALA B N 1
ATOM 3840 C CA . ALA B 1 116 ? -1.396 -47.844 -9.68 1 95.88 116 ALA B CA 1
ATOM 3841 C C . ALA B 1 116 ? -2.238 -49 -9.203 1 95.88 116 ALA B C 1
ATOM 3843 O O . ALA B 1 116 ? -3.387 -49.188 -9.617 1 95.88 116 ALA B O 1
ATOM 3844 N N . GLU B 1 117 ? -1.64 -49.812 -8.352 1 94.81 117 GLU B N 1
ATOM 3845 C CA . GLU B 1 117 ? -2.342 -50.969 -7.828 1 94.81 117 GLU B CA 1
ATOM 3846 C C . GLU B 1 117 ? -3.59 -50.562 -7.051 1 94.81 117 GLU B C 1
ATOM 3848 O O . GLU B 1 117 ? -4.641 -51.188 -7.18 1 94.81 117 GLU B O 1
ATOM 3853 N N . MET B 1 118 ? -3.443 -49.594 -6.281 1 94.31 118 MET B N 1
ATOM 3854 C CA . MET B 1 118 ? -4.609 -49.094 -5.551 1 94.31 118 MET B CA 1
ATOM 3855 C C . MET B 1 118 ? -5.691 -48.625 -6.512 1 94.31 118 MET B C 1
ATOM 3857 O O . MET B 1 118 ? -6.859 -48.969 -6.371 1 94.31 118 MET B O 1
ATOM 3861 N N . LEU B 1 119 ? -5.328 -47.844 -7.508 1 96.31 119 LEU B N 1
ATOM 3862 C CA . LEU B 1 119 ? -6.285 -47.25 -8.43 1 96.31 119 LEU B CA 1
ATOM 3863 C C . LEU B 1 119 ? -6.949 -48.312 -9.289 1 96.31 119 LEU B C 1
ATOM 3865 O O . LEU B 1 119 ? -8.109 -48.156 -9.68 1 96.31 119 LEU B O 1
ATOM 3869 N N . ARG B 1 120 ? -6.324 -49.375 -9.5 1 95.75 120 ARG B N 1
ATOM 3870 C CA . ARG B 1 120 ? -6.848 -50.469 -10.32 1 95.75 120 ARG B CA 1
ATOM 3871 C C . ARG B 1 120 ? -7.965 -51.219 -9.602 1 95.75 120 ARG B C 1
ATOM 3873 O O . ARG B 1 120 ? -8.727 -51.969 -10.227 1 95.75 120 ARG B O 1
ATOM 3880 N N . GLN B 1 121 ? -7.996 -51 -8.352 1 95.75 121 GLN B N 1
ATOM 3881 C CA . GLN B 1 121 ? -9.094 -51.594 -7.594 1 95.75 121 GLN B CA 1
ATOM 3882 C C . GLN B 1 121 ? -10.445 -51.094 -8.117 1 95.75 121 GLN B C 1
ATOM 3884 O O . GLN B 1 121 ? -11.484 -51.688 -7.816 1 95.75 121 GLN B O 1
ATOM 3889 N N . ALA B 1 122 ? -10.422 -50.094 -8.875 1 95.25 122 ALA B N 1
ATOM 3890 C CA . ALA B 1 122 ? -11.648 -49.594 -9.5 1 95.25 122 ALA B CA 1
ATOM 3891 C C . ALA B 1 122 ? -12.148 -50.562 -10.555 1 95.25 122 ALA B C 1
ATOM 3893 O O . ALA B 1 122 ? -13.32 -50.531 -10.945 1 95.25 122 ALA B O 1
ATOM 3894 N N . GLY B 1 123 ? -11.289 -51.344 -11.109 1 92.56 123 GLY B N 1
ATOM 3895 C CA . GLY B 1 123 ? -11.727 -52.5 -11.914 1 92.56 123 GLY B CA 1
ATOM 3896 C C . GLY B 1 123 ? -11.516 -52.281 -13.398 1 92.56 123 GLY B C 1
ATOM 3897 O O . GLY B 1 123 ? -11.875 -53.156 -14.211 1 92.56 123 GLY B O 1
ATOM 3898 N N . GLY B 1 124 ? -11.039 -51.188 -13.852 1 94.94 124 GLY B N 1
ATOM 3899 C CA . GLY B 1 124 ? -10.867 -50.906 -15.273 1 94.94 124 GLY B CA 1
ATOM 3900 C C . GLY B 1 124 ? -9.469 -50.406 -15.617 1 94.94 124 GLY B C 1
ATOM 3901 O O . GLY B 1 124 ? -8.492 -50.812 -14.984 1 94.94 124 GLY B O 1
ATOM 3902 N N . ARG B 1 125 ? -9.375 -49.688 -16.734 1 97.44 125 ARG B N 1
ATOM 3903 C CA . ARG B 1 125 ? -8.109 -49.156 -17.234 1 97.44 125 ARG B CA 1
ATOM 3904 C C . ARG B 1 125 ? -7.609 -48 -16.391 1 97.44 125 ARG B C 1
ATOM 3906 O O . ARG B 1 125 ? -8.406 -47.281 -15.797 1 97.44 125 ARG B O 1
ATOM 3913 N N . LEU B 1 126 ? -6.324 -47.906 -16.328 1 98.19 126 LEU B N 1
ATOM 3914 C CA . LEU B 1 126 ? -5.668 -46.75 -15.742 1 98.19 126 LEU B CA 1
ATOM 3915 C C . LEU B 1 126 ? -4.988 -45.906 -16.812 1 98.19 126 LEU B C 1
ATOM 3917 O O . LEU B 1 126 ? -3.928 -46.281 -17.328 1 98.19 126 LEU B O 1
ATOM 3921 N N . ASP B 1 127 ? -5.617 -44.812 -17.156 1 98.25 127 ASP B N 1
ATOM 3922 C CA . ASP B 1 127 ? -5.086 -43.906 -18.156 1 98.25 127 ASP B CA 1
ATOM 3923 C C . ASP B 1 127 ? -4.523 -42.625 -17.484 1 98.25 127 ASP B C 1
ATOM 3925 O O . ASP B 1 127 ? -5.145 -42.062 -16.578 1 98.25 127 ASP B O 1
ATOM 3929 N N . LEU B 1 128 ? -3.348 -42.25 -17.906 1 98.12 128 LEU B N 1
ATOM 3930 C CA . LEU B 1 128 ? -2.705 -41.062 -17.328 1 98.12 128 LEU B CA 1
ATOM 3931 C C . LEU B 1 128 ? -2.574 -39.969 -18.359 1 98.12 128 LEU B C 1
ATOM 3933 O O . LEU B 1 128 ? -2.486 -40.219 -19.562 1 98.12 128 LEU B O 1
ATOM 3937 N N . VAL B 1 129 ? -2.621 -38.781 -17.891 1 97.94 129 VAL B N 1
ATOM 3938 C CA . VAL B 1 129 ? -2.332 -37.594 -18.688 1 97.94 129 VAL B CA 1
ATOM 3939 C C . VAL B 1 129 ? -1.318 -36.719 -17.953 1 97.94 129 VAL B C 1
ATOM 3941 O O . VAL B 1 129 ? -1.451 -36.469 -16.766 1 97.94 129 VAL B O 1
ATOM 3944 N N . ALA B 1 130 ? -0.303 -36.312 -18.625 1 97.5 130 ALA B N 1
ATOM 3945 C CA . ALA B 1 130 ? 0.697 -35.375 -18.094 1 97.5 130 ALA B CA 1
ATOM 3946 C C . ALA B 1 130 ? 0.837 -34.156 -19 1 97.5 130 ALA B C 1
ATOM 3948 O O . ALA B 1 130 ? 0.994 -34.281 -20.219 1 97.5 130 ALA B O 1
ATOM 3949 N N . TYR B 1 131 ? 0.727 -33.031 -18.438 1 96.5 131 TYR B N 1
ATOM 3950 C CA . TYR B 1 131 ? 1.028 -31.781 -19.125 1 96.5 131 TYR B CA 1
ATOM 3951 C C . TYR B 1 131 ? 2.42 -31.281 -18.766 1 96.5 131 TYR B C 1
ATOM 3953 O O . TYR B 1 131 ? 2.789 -31.25 -17.594 1 96.5 131 TYR B O 1
ATOM 3961 N N . LEU B 1 132 ? 3.156 -30.969 -19.812 1 97 132 LEU B N 1
ATOM 3962 C CA . LEU B 1 132 ? 4.527 -30.516 -19.625 1 97 132 LEU B CA 1
ATOM 3963 C C . LEU B 1 132 ? 4.668 -29.047 -20.016 1 97 132 LEU B C 1
ATOM 3965 O O . LEU B 1 132 ? 4.02 -28.578 -20.953 1 97 132 LEU B O 1
ATOM 3969 N N . ARG B 1 133 ? 5.477 -28.375 -19.312 1 95.56 133 ARG B N 1
ATOM 3970 C CA . ARG B 1 133 ? 5.77 -26.969 -19.578 1 95.56 133 ARG B CA 1
ATOM 3971 C C . ARG B 1 133 ? 7.234 -26.781 -19.953 1 95.56 133 ARG B C 1
ATOM 3973 O O . ARG B 1 133 ? 8.094 -27.562 -19.547 1 95.56 133 ARG B O 1
ATOM 3980 N N . ARG B 1 134 ? 7.461 -25.75 -20.812 1 95.69 134 ARG B N 1
ATOM 3981 C CA . ARG B 1 134 ? 8.828 -25.391 -21.172 1 95.69 134 ARG B CA 1
ATOM 3982 C C . ARG B 1 134 ? 9.68 -25.156 -19.922 1 95.69 134 ARG B C 1
ATOM 3984 O O . ARG B 1 134 ? 9.227 -24.531 -18.969 1 95.69 134 ARG B O 1
ATOM 3991 N N . PRO B 1 135 ? 10.938 -25.656 -19.922 1 96.5 135 PRO B N 1
ATOM 3992 C CA . PRO B 1 135 ? 11.758 -25.594 -18.703 1 96.5 135 PRO B CA 1
ATOM 3993 C C . PRO B 1 135 ? 11.906 -24.172 -18.172 1 96.5 135 PRO B C 1
ATOM 3995 O O . PRO B 1 135 ? 11.68 -23.922 -16.984 1 96.5 135 PRO B O 1
ATOM 3998 N N . SER B 1 136 ? 12.227 -23.219 -19.031 1 96.75 136 SER B N 1
ATOM 3999 C CA . SER B 1 136 ? 12.438 -21.844 -18.594 1 96.75 136 SER B CA 1
ATOM 4000 C C . SER B 1 136 ? 11.141 -21.25 -18.047 1 96.75 136 SER B C 1
ATOM 4002 O O . SER B 1 136 ? 11.164 -20.516 -17.047 1 96.75 136 SER B O 1
ATOM 4004 N N . GLU B 1 137 ? 10.031 -21.547 -18.672 1 94.62 137 GLU B N 1
ATOM 4005 C CA . GLU B 1 137 ? 8.734 -21.031 -18.234 1 94.62 137 GLU B CA 1
ATOM 4006 C C . GLU B 1 137 ? 8.32 -21.672 -16.906 1 94.62 137 GLU B C 1
ATOM 4008 O O . GLU B 1 137 ? 7.715 -21.016 -16.062 1 94.62 137 GLU B O 1
ATOM 4013 N N . GLN B 1 138 ? 8.602 -22.891 -16.781 1 95.31 138 GLN B N 1
ATOM 4014 C CA . GLN B 1 138 ? 8.305 -23.562 -15.523 1 95.31 138 GLN B CA 1
ATOM 4015 C C . GLN B 1 138 ? 9.086 -22.922 -14.375 1 95.31 138 GLN B C 1
ATOM 4017 O O . GLN B 1 138 ? 8.555 -22.734 -13.281 1 95.31 138 GLN B O 1
ATOM 4022 N N . TYR B 1 139 ? 10.375 -22.625 -14.664 1 96.69 139 TYR B N 1
ATOM 4023 C CA . TYR B 1 139 ? 11.242 -22.062 -13.633 1 96.69 139 TYR B CA 1
ATOM 4024 C C . TYR B 1 139 ? 10.68 -20.75 -13.094 1 96.69 139 TYR B C 1
ATOM 4026 O O . TYR B 1 139 ? 10.609 -20.547 -11.883 1 96.69 139 TYR B O 1
ATOM 4034 N N . VAL B 1 140 ? 10.242 -19.922 -13.977 1 95.38 140 VAL B N 1
ATOM 4035 C CA . VAL B 1 140 ? 9.688 -18.641 -13.555 1 95.38 140 VAL B CA 1
ATOM 4036 C C . VAL B 1 140 ? 8.438 -18.875 -12.703 1 95.38 140 VAL B C 1
ATOM 4038 O O . VAL B 1 140 ? 8.234 -18.188 -11.695 1 95.38 140 VAL B O 1
ATOM 4041 N N . GLY B 1 141 ? 7.637 -19.812 -13.125 1 93.69 141 GLY B N 1
ATOM 4042 C CA . GLY B 1 141 ? 6.461 -20.156 -12.344 1 93.69 141 GLY B CA 1
ATOM 4043 C C . GLY B 1 141 ? 6.801 -20.672 -10.961 1 93.69 141 GLY B C 1
ATOM 4044 O O . GLY B 1 141 ? 6.125 -20.344 -9.984 1 93.69 141 GLY B O 1
ATOM 4045 N N . LEU B 1 142 ? 7.852 -21.438 -10.867 1 95.12 142 LEU B N 1
ATOM 4046 C CA . LEU B 1 142 ? 8.297 -21.984 -9.586 1 95.12 142 LEU B CA 1
ATOM 4047 C C . LEU B 1 142 ? 8.789 -20.859 -8.672 1 95.12 142 LEU B C 1
ATOM 4049 O O . LEU B 1 142 ? 8.516 -20.875 -7.469 1 95.12 142 LEU B O 1
ATOM 4053 N N . VAL B 1 143 ? 9.508 -19.953 -9.258 1 96.56 143 VAL B N 1
ATOM 4054 C CA . VAL B 1 143 ? 10.016 -18.812 -8.492 1 96.56 143 VAL B CA 1
ATOM 4055 C C . VAL B 1 143 ? 8.844 -18.016 -7.93 1 96.56 143 VAL B C 1
ATOM 4057 O O . VAL B 1 143 ? 8.844 -17.641 -6.754 1 96.56 143 VAL B O 1
ATOM 4060 N N . GLN B 1 144 ? 7.887 -17.766 -8.773 1 95.06 144 GLN B N 1
ATOM 4061 C CA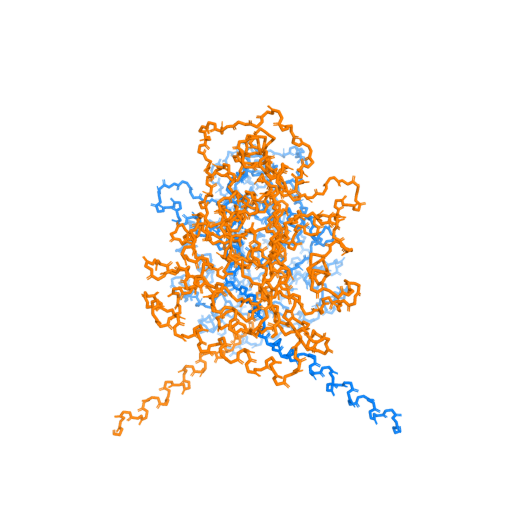 . GLN B 1 144 ? 6.715 -17.016 -8.336 1 95.06 144 GLN B CA 1
ATOM 4062 C C . GLN B 1 144 ? 6.004 -17.719 -7.191 1 95.06 144 GLN B C 1
ATOM 4064 O O . GLN B 1 144 ? 5.605 -17.078 -6.211 1 95.06 144 GLN B O 1
ATOM 4069 N N . GLN B 1 145 ? 5.852 -19 -7.363 1 92.88 145 GLN B N 1
ATOM 4070 C CA . GLN B 1 145 ? 5.211 -19.781 -6.309 1 92.88 145 GLN B CA 1
ATOM 4071 C C . GLN B 1 145 ? 5.992 -19.688 -5.004 1 92.88 145 GLN B C 1
ATOM 4073 O O . GLN B 1 145 ? 5.402 -19.547 -3.928 1 92.88 145 GLN B O 1
ATOM 4078 N N . ARG B 1 146 ? 7.301 -19.781 -5.09 1 95 146 ARG B N 1
ATOM 4079 C CA . ARG B 1 146 ? 8.172 -19.703 -3.922 1 95 146 ARG B CA 1
ATOM 4080 C C . ARG B 1 146 ? 8.016 -18.359 -3.223 1 95 146 ARG B C 1
ATOM 4082 O O . ARG B 1 146 ? 7.988 -18.281 -1.992 1 95 146 ARG B O 1
ATOM 4089 N N . LEU B 1 147 ? 7.863 -17.312 -3.967 1 96.12 147 LEU B N 1
ATOM 4090 C CA . LEU B 1 147 ? 7.809 -15.961 -3.436 1 96.12 147 LEU B CA 1
ATOM 4091 C C . LEU B 1 147 ? 6.508 -15.727 -2.68 1 96.12 147 LEU B C 1
ATOM 4093 O O . LEU B 1 147 ? 6.43 -14.836 -1.83 1 96.12 147 LEU B O 1
ATOM 4097 N N . LYS B 1 148 ? 5.492 -16.484 -2.982 1 93.31 148 LYS B N 1
ATOM 4098 C CA . LYS B 1 148 ? 4.227 -16.359 -2.266 1 93.31 148 LYS B CA 1
ATOM 4099 C C . LYS B 1 148 ? 4.383 -16.75 -0.798 1 93.31 148 LYS B C 1
ATOM 4101 O O . LYS B 1 148 ? 3.619 -16.297 0.055 1 93.31 148 LYS B O 1
ATOM 4106 N N . ALA B 1 149 ? 5.445 -17.594 -0.488 1 93.88 149 ALA B N 1
ATOM 4107 C CA . ALA B 1 149 ? 5.637 -18.078 0.879 1 93.88 149 ALA B CA 1
ATOM 4108 C C . ALA B 1 149 ? 7.066 -17.828 1.351 1 93.88 149 ALA B C 1
ATOM 4110 O O . ALA B 1 149 ? 7.531 -18.469 2.295 1 93.88 149 ALA B O 1
ATOM 4111 N N . GLY B 1 150 ? 7.777 -16.969 0.66 1 96.25 150 GLY B N 1
ATOM 4112 C CA . GLY B 1 150 ? 9.148 -16.703 1.059 1 96.25 150 GLY B CA 1
ATOM 4113 C C . GLY B 1 150 ? 9.828 -15.656 0.186 1 96.25 150 GLY B C 1
ATOM 4114 O O . GLY B 1 150 ? 9.211 -15.109 -0.728 1 96.25 150 GLY B O 1
ATOM 4115 N N . HIS B 1 151 ? 11.133 -15.406 0.509 1 97.44 151 HIS B N 1
ATOM 4116 C CA . HIS B 1 151 ? 11.852 -14.391 -0.254 1 97.44 151 HIS B CA 1
ATOM 4117 C C . HIS B 1 151 ? 13.102 -14.969 -0.903 1 97.44 151 HIS B C 1
ATOM 4119 O O . HIS B 1 151 ? 13.75 -14.297 -1.714 1 97.44 151 HIS B O 1
ATOM 4125 N N . VAL B 1 152 ? 13.406 -16.203 -0.568 1 97.38 152 VAL B N 1
ATOM 4126 C CA . VAL B 1 152 ? 14.586 -16.859 -1.124 1 97.38 152 VAL B CA 1
ATOM 4127 C C . VAL B 1 152 ? 14.234 -17.531 -2.445 1 97.38 152 VAL B C 1
ATOM 4129 O O . VAL B 1 152 ? 13.305 -18.344 -2.506 1 97.38 152 VAL B O 1
ATOM 4132 N N . LEU B 1 153 ? 15.023 -17.281 -3.439 1 97.44 153 LEU B N 1
ATOM 4133 C CA . LEU B 1 153 ? 14.703 -17.781 -4.773 1 97.44 153 LEU B CA 1
ATOM 4134 C C . LEU B 1 153 ? 15.141 -19.234 -4.941 1 97.44 153 LEU B C 1
ATOM 4136 O O . LEU B 1 153 ? 16.141 -19.641 -4.367 1 97.44 153 LEU B O 1
ATOM 4140 N N . ILE B 1 154 ? 14.375 -19.922 -5.719 1 96.19 154 ILE B N 1
ATOM 4141 C CA . ILE B 1 154 ? 14.812 -21.219 -6.219 1 96.19 154 ILE B CA 1
ATOM 4142 C C . ILE B 1 154 ? 15.953 -21.031 -7.215 1 96.19 154 ILE B C 1
ATOM 4144 O O . ILE B 1 154 ? 15.883 -20.172 -8.094 1 96.19 154 ILE B O 1
ATOM 4148 N N . GLN B 1 155 ? 16.984 -21.812 -7.027 1 97.44 155 GLN B N 1
ATOM 4149 C CA . GLN B 1 155 ? 18.109 -21.703 -7.945 1 97.44 155 GLN B CA 1
ATOM 4150 C C . GLN B 1 155 ? 17.781 -22.312 -9.305 1 97.44 155 GLN B C 1
ATOM 4152 O O . GLN B 1 155 ? 17.062 -23.312 -9.383 1 97.44 155 GLN B O 1
ATOM 4157 N N . PRO B 1 156 ? 18.312 -21.719 -10.391 1 97.56 156 PRO B N 1
ATOM 4158 C CA . PRO B 1 156 ? 18.062 -22.281 -11.719 1 97.56 156 PRO B CA 1
ATOM 4159 C C . PRO B 1 156 ? 18.688 -23.656 -11.922 1 97.56 156 PRO B C 1
ATOM 4161 O O . PRO B 1 156 ? 19.797 -23.906 -11.414 1 97.56 156 PRO B O 1
ATOM 4164 N N . ARG B 1 157 ? 18.016 -24.484 -12.609 1 95.5 157 ARG B N 1
ATOM 4165 C CA . ARG B 1 157 ? 18.484 -25.828 -12.984 1 95.5 157 ARG B CA 1
ATOM 4166 C C . ARG B 1 157 ? 17.719 -26.344 -14.188 1 95.5 157 ARG B C 1
ATOM 4168 O O . ARG B 1 157 ? 16.625 -25.891 -14.484 1 95.5 157 ARG B O 1
ATOM 4175 N N . PRO B 1 158 ? 18.312 -27.25 -14.875 1 95.38 158 PRO B N 1
ATOM 4176 C CA . PRO B 1 158 ? 17.547 -27.922 -15.938 1 95.38 158 PRO B CA 1
ATOM 4177 C C . PRO B 1 158 ? 16.359 -28.719 -15.406 1 95.38 158 PRO B C 1
ATOM 4179 O O . PRO B 1 158 ? 16.312 -29.047 -14.211 1 95.38 158 PRO B O 1
ATOM 4182 N N . THR B 1 159 ? 15.438 -28.953 -16.25 1 94.94 159 THR B N 1
ATOM 4183 C CA . THR B 1 159 ? 14.242 -29.703 -15.883 1 94.94 159 THR B CA 1
ATOM 4184 C C . THR B 1 159 ? 14.359 -31.156 -16.312 1 94.94 159 THR B C 1
ATOM 4186 O O . THR B 1 159 ? 14.828 -31.453 -17.422 1 94.94 159 THR B O 1
ATOM 4189 N N . ALA B 1 160 ? 13.938 -32.062 -15.445 1 93.25 160 ALA B N 1
ATOM 4190 C CA . ALA B 1 160 ? 13.898 -33.469 -15.742 1 93.25 160 ALA B CA 1
ATOM 4191 C C . ALA B 1 160 ? 12.469 -33.938 -16.031 1 93.25 160 ALA B C 1
ATOM 4193 O O . ALA B 1 160 ? 11.531 -33.531 -15.344 1 93.25 160 ALA B O 1
ATOM 4194 N N . TYR B 1 161 ? 12.328 -34.719 -17.078 1 96.19 161 TYR B N 1
ATOM 4195 C CA . TYR B 1 161 ? 11.023 -35.219 -17.484 1 96.19 161 TYR B CA 1
ATOM 4196 C C . TYR B 1 161 ? 11.023 -36.75 -17.516 1 96.19 161 TYR B C 1
ATOM 4198 O O . TYR B 1 161 ? 10.039 -37.375 -17.109 1 96.19 161 TYR B O 1
ATOM 4206 N N . ARG B 1 162 ? 12.062 -37.312 -17.906 1 96.06 162 ARG B N 1
ATOM 4207 C CA . ARG B 1 162 ? 12.141 -38.688 -18.359 1 96.06 162 ARG B CA 1
ATOM 4208 C C . ARG B 1 162 ? 11.875 -39.656 -17.203 1 96.06 162 ARG B C 1
ATOM 4210 O O . ARG B 1 162 ? 11.07 -40.594 -17.328 1 96.06 162 ARG B O 1
ATOM 4217 N N . ALA B 1 163 ? 12.484 -39.438 -16.109 1 95.06 163 ALA B N 1
ATOM 4218 C CA . ALA B 1 163 ? 12.375 -40.375 -14.984 1 95.06 163 ALA B CA 1
ATOM 4219 C C . ALA B 1 163 ? 10.922 -40.531 -14.555 1 95.06 163 ALA B C 1
ATOM 4221 O O . ALA B 1 163 ? 10.453 -41.656 -14.383 1 95.06 163 ALA B O 1
ATOM 4222 N N . ALA B 1 164 ? 10.234 -39.5 -14.445 1 95.31 164 ALA B N 1
ATOM 4223 C CA . ALA B 1 164 ? 8.836 -39.531 -14.023 1 95.31 164 ALA B CA 1
ATOM 4224 C C . ALA B 1 164 ? 7.973 -40.188 -15.094 1 95.31 164 ALA B C 1
ATOM 4226 O O . ALA B 1 164 ? 7.199 -41.125 -14.789 1 95.31 164 ALA B O 1
ATOM 4227 N N . LEU B 1 165 ? 8.148 -39.75 -16.328 1 97.25 165 LEU B N 1
ATOM 4228 C CA . LEU B 1 165 ? 7.297 -40.25 -17.406 1 97.25 165 LEU B CA 1
ATOM 4229 C C . LEU B 1 165 ? 7.531 -41.719 -17.672 1 97.25 165 LEU B C 1
ATOM 4231 O O . LEU B 1 165 ? 6.582 -42.5 -17.844 1 97.25 165 LEU B O 1
ATOM 4235 N N . GLU B 1 166 ? 8.766 -42.125 -17.656 1 96.88 166 GLU B N 1
ATOM 4236 C CA . GLU B 1 166 ? 9.078 -43.531 -17.844 1 96.88 166 GLU B CA 1
ATOM 4237 C C . GLU B 1 166 ? 8.492 -44.375 -16.719 1 96.88 166 GLU B C 1
ATOM 4239 O O . GLU B 1 166 ? 7.984 -45.5 -16.953 1 96.88 166 GLU B O 1
ATOM 4244 N N . THR B 1 167 ? 8.633 -43.906 -15.555 1 95.88 167 THR B N 1
ATOM 4245 C CA . THR B 1 167 ? 8.109 -44.594 -14.391 1 95.88 167 THR B CA 1
ATOM 4246 C C . THR B 1 167 ? 6.605 -44.812 -14.523 1 95.88 167 THR B C 1
ATOM 4248 O O . THR B 1 167 ? 6.117 -45.938 -14.359 1 95.88 167 THR B O 1
ATOM 4251 N N . TRP B 1 168 ? 5.902 -43.812 -14.844 1 96.62 168 TRP B N 1
ATOM 4252 C CA . TRP B 1 168 ? 4.445 -43.906 -14.93 1 96.62 168 TRP B CA 1
ATOM 4253 C C . TRP B 1 168 ? 4.016 -44.688 -16.172 1 96.62 168 TRP B C 1
ATOM 4255 O O . TRP B 1 168 ? 3.002 -45.375 -16.156 1 96.62 168 TRP B O 1
ATOM 4265 N N . GLU B 1 169 ? 4.73 -44.531 -17.266 1 96.88 169 GLU B N 1
ATOM 4266 C CA . GLU B 1 169 ? 4.453 -45.312 -18.469 1 96.88 169 GLU B CA 1
ATOM 4267 C C . GLU B 1 169 ? 4.504 -46.812 -18.172 1 96.88 169 GLU B C 1
ATOM 4269 O O . GLU B 1 169 ? 3.732 -47.594 -18.75 1 96.88 169 GLU B O 1
ATOM 4274 N N . GLY B 1 170 ? 5.277 -47.188 -17.281 1 96.62 170 GLY B N 1
ATOM 4275 C CA . GLY B 1 170 ? 5.496 -48.594 -16.969 1 96.62 170 GLY B CA 1
ATOM 4276 C C . GLY B 1 170 ? 4.371 -49.188 -16.141 1 96.62 170 GLY B C 1
ATOM 4277 O O . GLY B 1 170 ? 4.254 -50.406 -16.062 1 96.62 170 GLY B O 1
ATOM 4278 N N . VAL B 1 171 ? 3.557 -48.406 -15.562 1 96.25 171 VAL B N 1
ATOM 4279 C CA . VAL B 1 171 ? 2.582 -48.969 -14.633 1 96.25 171 VAL B CA 1
ATOM 4280 C C . VAL B 1 171 ? 1.167 -48.656 -15.117 1 96.25 171 VAL B C 1
ATOM 4282 O O . VAL B 1 171 ? 0.189 -49.125 -14.539 1 96.25 171 VAL B O 1
ATOM 4285 N N . ALA B 1 172 ? 1.021 -47.812 -16.141 1 97.5 172 ALA B N 1
ATOM 4286 C CA . ALA B 1 172 ? -0.291 -47.406 -16.625 1 97.5 172 ALA B CA 1
ATOM 4287 C C . ALA B 1 172 ? -0.648 -48.156 -17.922 1 97.5 172 ALA B C 1
ATOM 4289 O O . ALA B 1 172 ? 0.222 -48.75 -18.562 1 97.5 172 ALA B O 1
ATOM 4290 N N . ASP B 1 173 ? -1.905 -48.156 -18.203 1 98.06 173 ASP B N 1
ATOM 4291 C CA . ASP B 1 173 ? -2.34 -48.75 -19.484 1 98.06 173 ASP B CA 1
ATOM 4292 C C . ASP B 1 173 ? -2.059 -47.781 -20.641 1 98.06 173 ASP B C 1
ATOM 4294 O O . ASP B 1 173 ? -1.829 -48.219 -21.766 1 98.06 173 ASP B O 1
ATOM 4298 N N . SER B 1 174 ? -2.148 -46.594 -20.375 1 97.75 174 SER B N 1
ATOM 4299 C CA . SER B 1 174 ? -1.796 -45.562 -21.344 1 97.75 174 SER B CA 1
ATOM 4300 C C . SER B 1 174 ? -1.303 -44.312 -20.656 1 97.75 174 SER B C 1
ATOM 4302 O O . SER B 1 174 ? -1.657 -44.031 -19.5 1 97.75 174 SER B O 1
ATOM 4304 N N . LEU B 1 175 ? -0.453 -43.594 -21.297 1 97.81 175 LEU B N 1
ATOM 4305 C CA . LEU B 1 175 ? 0.047 -42.281 -20.844 1 97.81 175 LEU B CA 1
ATOM 4306 C C . LEU B 1 175 ? 0.038 -41.281 -21.984 1 97.81 175 LEU B C 1
ATOM 4308 O O . LEU B 1 175 ? 0.741 -41.469 -22.984 1 97.81 175 LEU B O 1
ATOM 4312 N N . ALA B 1 176 ? -0.802 -40.312 -21.875 1 97.5 176 ALA B N 1
ATOM 4313 C CA . ALA B 1 176 ? -0.795 -39.188 -22.812 1 97.5 176 ALA B CA 1
ATOM 4314 C C . ALA B 1 176 ? 0.082 -38.062 -22.297 1 97.5 176 ALA B C 1
ATOM 4316 O O . ALA B 1 176 ? -0.081 -37.594 -21.172 1 97.5 176 ALA B O 1
ATOM 4317 N N . VAL B 1 177 ? 1.024 -37.625 -23.078 1 97.5 177 VAL B N 1
ATOM 4318 C CA . VAL B 1 177 ? 1.901 -36.5 -22.75 1 97.5 177 VAL B CA 1
ATOM 4319 C C . VAL B 1 177 ? 1.577 -35.312 -23.641 1 97.5 177 VAL B C 1
ATOM 4321 O O . VAL B 1 177 ? 1.597 -35.406 -24.875 1 97.5 177 VAL B O 1
ATOM 4324 N N . ARG B 1 178 ? 1.187 -34.219 -23.016 1 95.94 178 ARG B N 1
ATOM 4325 C CA . ARG B 1 178 ? 0.756 -33.031 -23.719 1 95.94 178 ARG B CA 1
ATOM 4326 C C . ARG B 1 178 ? 1.568 -31.797 -23.281 1 95.94 178 ARG B C 1
ATOM 4328 O O . ARG B 1 178 ? 2.084 -31.766 -22.156 1 95.94 178 ARG B O 1
ATOM 4335 N N . LEU B 1 179 ? 1.648 -30.844 -24.219 1 95.31 179 LEU B N 1
ATOM 4336 C CA . LEU B 1 179 ? 2.289 -29.578 -23.875 1 95.31 179 LEU B CA 1
ATOM 4337 C C . LEU B 1 179 ? 1.293 -28.609 -23.234 1 95.31 179 LEU B C 1
ATOM 4339 O O . LEU B 1 179 ? 0.143 -28.531 -23.672 1 95.31 179 LEU B O 1
ATOM 4343 N N . TYR B 1 180 ? 1.797 -28 -22.188 1 94.44 180 TYR B N 1
ATOM 4344 C CA . TYR B 1 180 ? 1.059 -26.859 -21.656 1 94.44 180 TYR B CA 1
ATOM 4345 C C . TYR B 1 180 ? 1.252 -25.625 -22.547 1 94.44 180 TYR B C 1
ATOM 4347 O O . TYR B 1 180 ? 2.258 -24.922 -22.438 1 94.44 180 TYR B O 1
ATOM 4355 N N . ASP B 1 181 ? 0.367 -25.391 -23.375 1 89.12 181 ASP B N 1
ATOM 4356 C CA . ASP B 1 181 ? 0.313 -24.281 -24.312 1 89.12 181 ASP B CA 1
ATOM 4357 C C . ASP B 1 181 ? -1.109 -23.734 -24.453 1 89.12 181 ASP B C 1
ATOM 4359 O O . ASP B 1 181 ? -1.943 -24.328 -25.125 1 89.12 181 ASP B O 1
ATOM 4363 N N . ARG B 1 182 ? -1.265 -22.578 -23.891 1 86.94 182 ARG B N 1
ATOM 4364 C CA . ARG B 1 182 ? -2.604 -22 -23.844 1 86.94 182 ARG B CA 1
ATOM 4365 C C . ARG B 1 182 ? -3.156 -21.781 -25.25 1 86.94 182 ARG B C 1
ATOM 4367 O O . ARG B 1 182 ? -4.355 -21.938 -25.484 1 86.94 182 ARG B O 1
ATOM 4374 N N . ALA B 1 183 ? -2.295 -21.5 -26.125 1 86.69 183 ALA B N 1
ATOM 4375 C CA . ALA B 1 183 ? -2.727 -21.234 -27.484 1 86.69 183 ALA B CA 1
ATOM 4376 C C . ALA B 1 183 ? -3.264 -22.5 -28.156 1 86.69 183 ALA B C 1
ATOM 4378 O O . ALA B 1 183 ? -4.055 -22.422 -29.094 1 86.69 183 ALA B O 1
ATOM 4379 N N . ALA B 1 184 ? -2.914 -23.609 -27.656 1 89.25 184 ALA B N 1
ATOM 4380 C CA . ALA B 1 184 ? -3.291 -24.875 -28.266 1 89.25 184 ALA B CA 1
ATOM 4381 C C . ALA B 1 184 ? -4.535 -25.469 -27.609 1 89.25 184 ALA B C 1
ATOM 4383 O O . ALA B 1 184 ? -5.152 -26.391 -28.141 1 89.25 184 ALA B O 1
ATOM 4384 N N . PHE B 1 185 ? -4.922 -24.953 -26.469 1 93.19 185 PHE B N 1
ATOM 4385 C CA . PHE B 1 185 ? -6.078 -25.484 -25.75 1 93.19 185 PHE B CA 1
ATOM 4386 C C . PHE B 1 185 ? -7.375 -24.938 -26.344 1 93.19 185 PHE B C 1
ATOM 4388 O O . PHE B 1 185 ? -7.418 -23.812 -26.828 1 93.19 185 PHE B O 1
ATOM 4395 N N . PRO B 1 186 ? -8.406 -25.781 -26.312 1 91.62 186 PRO B N 1
ATOM 4396 C CA . PRO B 1 186 ? -9.703 -25.219 -26.688 1 91.62 186 PRO B CA 1
ATOM 4397 C C . PRO B 1 186 ? -10.062 -23.969 -25.891 1 91.62 186 PRO B C 1
ATOM 4399 O O . PRO B 1 186 ? -10.164 -24.031 -24.656 1 91.62 186 PRO B O 1
ATOM 4402 N N . GLU B 1 187 ? -10.219 -22.859 -26.641 1 89.88 187 GLU B N 1
ATOM 4403 C CA . GLU B 1 187 ? -10.539 -21.578 -26.031 1 89.88 187 GLU B CA 1
ATOM 4404 C C . GLU B 1 187 ? -9.484 -21.172 -25 1 89.88 187 GLU B C 1
ATOM 4406 O O . GLU B 1 187 ? -9.789 -20.5 -24.016 1 89.88 187 GLU B O 1
ATOM 4411 N N . 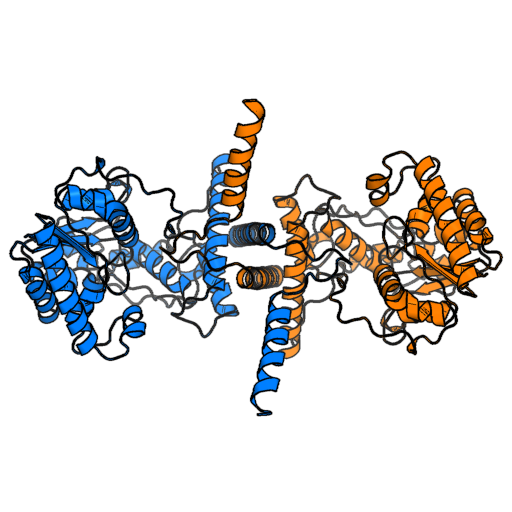GLY B 1 188 ? -8.328 -21.812 -25.141 1 90.25 188 GLY B N 1
ATOM 4412 C CA . GLY B 1 188 ? -7.215 -21.469 -24.266 1 90.25 188 GLY B CA 1
ATOM 4413 C C . GLY B 1 188 ? -7.363 -22.016 -22.859 1 90.25 188 GLY B C 1
ATOM 4414 O O . GLY B 1 188 ? -6.711 -21.547 -21.938 1 90.25 188 GLY B O 1
ATOM 4415 N N . ASP B 1 189 ? -8.219 -22.953 -22.641 1 91.88 189 ASP B N 1
ATOM 4416 C CA . ASP B 1 189 ? -8.594 -23.469 -21.328 1 91.88 189 ASP B CA 1
ATOM 4417 C C . ASP B 1 189 ? -8.125 -24.906 -21.156 1 91.88 189 ASP B C 1
ATOM 4419 O O . ASP B 1 189 ? -8.68 -25.828 -21.75 1 91.88 189 ASP B O 1
ATOM 4423 N N . ILE B 1 190 ? -7.188 -25.094 -20.281 1 94.06 190 ILE B N 1
ATOM 4424 C CA . ILE B 1 190 ? -6.594 -26.422 -20.078 1 94.06 190 ILE B CA 1
ATOM 4425 C C . ILE B 1 190 ? -7.645 -27.375 -19.516 1 94.06 190 ILE B C 1
ATOM 4427 O O . ILE B 1 190 ? -7.559 -28.578 -19.719 1 94.06 190 ILE B O 1
ATOM 4431 N N . ALA B 1 191 ? -8.57 -26.844 -18.766 1 95.06 191 ALA B N 1
ATOM 4432 C CA . ALA B 1 191 ? -9.617 -27.703 -18.219 1 95.06 191 ALA B CA 1
ATOM 4433 C C . ALA B 1 191 ? -10.438 -28.344 -19.344 1 95.06 191 ALA B C 1
ATOM 4435 O O . ALA B 1 191 ? -10.828 -29.5 -19.25 1 95.06 191 ALA B O 1
ATOM 4436 N N . ARG B 1 192 ? -10.633 -27.594 -20.375 1 95.56 192 ARG B N 1
ATOM 4437 C CA . ARG B 1 192 ? -11.336 -28.125 -21.531 1 95.56 192 ARG B CA 1
ATOM 4438 C C . ARG B 1 192 ? -10.492 -29.172 -22.25 1 95.56 192 ARG B C 1
ATOM 4440 O O . ARG B 1 192 ? -11.016 -30.188 -22.734 1 95.56 192 ARG B O 1
ATOM 4447 N N . ALA B 1 193 ? -9.281 -28.859 -22.344 1 96 193 ALA B N 1
ATOM 4448 C CA . ALA B 1 193 ? -8.367 -29.828 -22.953 1 96 193 ALA B CA 1
ATOM 4449 C C . ALA B 1 193 ? -8.375 -31.141 -22.172 1 96 193 ALA B C 1
ATOM 4451 O O . ALA B 1 193 ? -8.383 -32.219 -22.781 1 96 193 ALA B O 1
ATOM 4452 N N . PHE B 1 194 ? -8.367 -31.031 -20.859 1 96.81 194 PHE B N 1
ATOM 4453 C CA . PHE B 1 194 ? -8.367 -32.219 -20 1 96.81 194 PHE B CA 1
ATOM 4454 C C . PHE B 1 194 ? -9.688 -32.969 -20.125 1 96.81 194 PHE B C 1
ATOM 4456 O O . PHE B 1 194 ? -9.703 -34.188 -20.094 1 96.81 194 PHE B O 1
ATOM 4463 N N . LEU B 1 195 ? -10.75 -32.281 -20.234 1 97.12 195 LEU B N 1
ATOM 4464 C CA . LEU B 1 195 ? -12.047 -32.906 -20.453 1 97.12 195 LEU B CA 1
ATOM 4465 C C . LEU B 1 195 ? -12.039 -33.75 -21.719 1 97.12 195 LEU B C 1
ATOM 4467 O O . LEU B 1 195 ? -12.633 -34.844 -21.75 1 97.12 195 LEU B O 1
ATOM 4471 N N . ALA B 1 196 ? -11.43 -33.25 -22.734 1 96.69 196 ALA B N 1
ATOM 4472 C CA . ALA B 1 196 ? -11.312 -34 -23.984 1 96.69 196 ALA B CA 1
ATOM 4473 C C . ALA B 1 196 ? -10.586 -35.312 -23.781 1 96.69 196 ALA B C 1
ATOM 4475 O O . ALA B 1 196 ? -10.922 -36.312 -24.406 1 96.69 196 ALA B O 1
ATOM 4476 N N . GLU B 1 197 ? -9.555 -35.312 -22.922 1 95.81 197 GLU B N 1
ATOM 4477 C CA . GLU B 1 197 ? -8.836 -36.531 -22.578 1 95.81 197 GLU B CA 1
ATOM 4478 C C . GLU B 1 197 ? -9.766 -37.562 -21.922 1 95.81 197 GLU B C 1
ATOM 4480 O O . GLU B 1 197 ? -9.516 -38.75 -21.969 1 95.81 197 GLU B O 1
ATOM 4485 N N . ALA B 1 198 ? -10.789 -37.062 -21.281 1 95.56 198 ALA B N 1
ATOM 4486 C CA . ALA B 1 198 ? -11.758 -37.938 -20.609 1 95.56 198 ALA B CA 1
ATOM 4487 C C . ALA B 1 198 ? -12.812 -38.438 -21.594 1 95.56 198 ALA B C 1
ATOM 4489 O O . ALA B 1 198 ? -13.703 -39.219 -21.219 1 95.56 198 ALA B O 1
ATOM 4490 N N . GLY B 1 199 ? -12.789 -37.938 -22.781 1 94.38 199 GLY B N 1
ATOM 4491 C CA . GLY B 1 199 ? -13.672 -38.438 -23.812 1 94.38 199 GLY B CA 1
ATOM 4492 C C . GLY B 1 199 ? -14.922 -37.594 -23.984 1 94.38 199 GLY B C 1
ATOM 4493 O O . GLY B 1 199 ? -15.898 -38.062 -24.594 1 94.38 199 GLY B O 1
ATOM 4494 N N . GLU B 1 200 ? -14.898 -36.438 -23.422 1 95.38 200 GLU B N 1
ATOM 4495 C CA . GLU B 1 200 ? -16.062 -35.562 -23.5 1 95.38 200 GLU B CA 1
ATOM 4496 C C . GLU B 1 200 ? -15.789 -34.375 -24.422 1 95.38 200 GLU B C 1
ATOM 4498 O O . GLU B 1 200 ? -14.633 -34.031 -24.688 1 95.38 200 GLU B O 1
ATOM 4503 N N . ASP B 1 201 ? -16.828 -33.75 -24.891 1 95 201 ASP B N 1
ATOM 4504 C CA . ASP B 1 201 ? -16.734 -32.531 -25.688 1 95 201 ASP B CA 1
ATOM 4505 C C . ASP B 1 201 ? -16.188 -31.375 -24.859 1 95 201 ASP B C 1
ATOM 4507 O O . ASP B 1 201 ? -16.828 -30.906 -23.922 1 95 201 ASP B O 1
ATOM 4511 N N . PRO B 1 202 ? -15.031 -30.922 -25.25 1 93.94 202 PRO B N 1
ATOM 4512 C CA . PRO B 1 202 ? -14.438 -29.828 -24.469 1 93.94 202 PRO B CA 1
ATOM 4513 C C . PRO B 1 202 ? -15.336 -28.594 -24.406 1 93.94 202 PRO B C 1
ATOM 4515 O O . PRO B 1 202 ? -15.312 -27.859 -23.422 1 93.94 202 PRO B O 1
ATOM 4518 N N . GLY B 1 203 ? -16.062 -28.375 -25.375 1 92 203 GLY B N 1
ATOM 4519 C CA . GLY B 1 203 ? -16.938 -27.219 -25.438 1 92 203 GLY B CA 1
ATOM 4520 C C . GLY B 1 203 ? -18.109 -27.281 -24.469 1 92 203 GLY B C 1
ATOM 4521 O O . GLY B 1 203 ? -18.766 -26.281 -24.203 1 92 203 GLY B O 1
ATOM 4522 N N . ALA B 1 204 ? -18.328 -28.391 -23.906 1 91.88 204 ALA B N 1
ATOM 4523 C CA . ALA B 1 204 ? -19.516 -28.609 -23.094 1 91.88 204 ALA B CA 1
ATOM 4524 C C . ALA B 1 204 ? -19.266 -28.188 -21.641 1 91.88 204 ALA B C 1
ATOM 4526 O O . ALA B 1 204 ? -20.219 -28.031 -20.875 1 91.88 204 ALA B O 1
ATOM 4527 N N . LEU B 1 205 ? -18 -28.031 -21.25 1 92.75 205 LEU B N 1
ATOM 4528 C CA . LEU B 1 205 ? -17.703 -27.672 -19.875 1 92.75 205 LEU B CA 1
ATOM 4529 C C . LEU B 1 205 ? -18.312 -26.328 -19.5 1 92.75 205 LEU B C 1
ATOM 4531 O O . LEU B 1 205 ? -18.125 -25.344 -20.219 1 92.75 205 LEU B O 1
ATOM 4535 N N . PRO B 1 206 ? -19.047 -26.297 -18.469 1 90.62 206 PRO B N 1
ATOM 4536 C CA . PRO B 1 206 ? -19.656 -25.031 -18.078 1 90.62 206 PRO B CA 1
ATOM 4537 C C . PRO B 1 206 ? -18.625 -23.938 -17.781 1 90.62 206 PRO B C 1
ATOM 4539 O O . PRO B 1 206 ? -17.5 -24.25 -17.359 1 90.62 206 PRO B O 1
ATOM 4542 N N . PRO B 1 207 ? -19.047 -22.688 -18.047 1 84.75 207 PRO B N 1
ATOM 4543 C CA . PRO B 1 207 ? -18.125 -21.594 -17.703 1 84.75 207 PRO B CA 1
ATOM 4544 C C . PRO B 1 207 ? -17.844 -21.5 -16.203 1 84.75 207 PRO B C 1
ATOM 4546 O O . PRO B 1 207 ? -18.625 -22 -15.398 1 84.75 207 PRO B O 1
ATOM 4549 N N . PRO B 1 208 ? -16.578 -21 -16.031 1 76.25 208 PRO B N 1
ATOM 4550 C CA . PRO B 1 208 ? -16.281 -20.828 -14.609 1 76.25 208 PRO B CA 1
ATOM 4551 C C . PRO B 1 208 ? -17.281 -19.922 -13.898 1 76.25 208 PRO B C 1
ATOM 4553 O O . PRO B 1 208 ? -17.828 -19 -14.508 1 76.25 208 PRO B O 1
ATOM 4556 N N . GLY B 1 209 ? -17.891 -20.391 -12.82 1 61.56 209 GLY B N 1
ATOM 4557 C CA . GLY B 1 209 ? -18.781 -19.516 -12.078 1 61.56 209 GLY B CA 1
ATOM 4558 C C . GLY B 1 209 ? -18.109 -18.234 -11.602 1 61.56 209 GLY B C 1
ATOM 4559 O O . GLY B 1 209 ? -16.891 -18.109 -11.688 1 61.56 209 GLY B O 1
ATOM 4560 N N . ASP B 1 210 ? -18.984 -17.156 -11.539 1 55.09 210 ASP B N 1
ATOM 4561 C CA . ASP B 1 210 ? -18.547 -15.859 -11.039 1 55.09 210 ASP B CA 1
ATOM 4562 C C . ASP B 1 210 ? -17.844 -15.992 -9.688 1 55.09 210 ASP B C 1
ATOM 4564 O O . ASP B 1 210 ? -17.453 -15 -9.086 1 55.09 210 ASP B O 1
ATOM 4568 N N . ASP B 1 211 ? -17.953 -17.141 -9.336 1 49.19 211 ASP B N 1
ATOM 4569 C CA . ASP B 1 211 ? -17.469 -17.219 -7.965 1 49.19 211 ASP B CA 1
ATOM 4570 C C . ASP B 1 211 ? -15.977 -16.906 -7.895 1 49.19 211 ASP B C 1
ATOM 4572 O O . ASP B 1 211 ? -15.203 -17.328 -8.758 1 49.19 211 ASP B O 1
ATOM 4576 N N . GLY B 1 212 ? -15.562 -15.758 -7.637 1 45.72 212 GLY B N 1
ATOM 4577 C CA . GLY B 1 212 ? -14.305 -15.156 -7.242 1 45.72 212 GLY B CA 1
ATOM 4578 C C . GLY B 1 212 ? -13.164 -16.156 -7.141 1 45.72 212 GLY B C 1
ATOM 4579 O O . GLY B 1 212 ? -12.336 -16.062 -6.234 1 45.72 212 GLY B O 1
ATOM 4580 N N . ALA B 1 213 ? -13.469 -17.344 -7.777 1 46.09 213 ALA B N 1
ATOM 4581 C CA . ALA B 1 213 ? -12.391 -18.297 -7.582 1 46.09 213 ALA B CA 1
ATOM 4582 C C . ALA B 1 213 ? -11.031 -17.641 -7.773 1 46.09 213 ALA B C 1
ATOM 4584 O O . ALA B 1 213 ? -10.883 -16.734 -8.594 1 46.09 213 ALA B O 1
ATOM 4585 N N . GLU B 1 214 ? -10.266 -17.656 -6.789 1 47.47 214 GLU B N 1
ATOM 4586 C CA . GLU B 1 214 ? -8.891 -17.188 -6.633 1 47.47 214 GLU B CA 1
ATOM 4587 C C . GLU B 1 214 ? -8.07 -17.469 -7.891 1 47.47 214 GLU B C 1
ATOM 4589 O O . GLU B 1 214 ? -7.691 -18.609 -8.156 1 47.47 214 GLU B O 1
ATOM 4594 N N . ALA B 1 215 ? -8.492 -16.828 -8.992 1 48.84 215 ALA B N 1
ATOM 4595 C CA . ALA B 1 215 ? -7.559 -16.984 -10.109 1 48.84 215 ALA B CA 1
ATOM 4596 C C . ALA B 1 215 ? -6.113 -16.859 -9.641 1 48.84 215 ALA B C 1
ATOM 4598 O O . ALA B 1 215 ? -5.809 -16.031 -8.773 1 48.84 215 ALA B O 1
ATOM 4599 N N . ASN B 1 216 ? -5.473 -18.031 -9.711 1 54.75 216 ASN B N 1
ATOM 4600 C CA . ASN B 1 216 ? -4.023 -17.953 -9.562 1 54.75 216 ASN B CA 1
ATOM 4601 C C . ASN B 1 216 ? -3.477 -16.641 -10.117 1 54.75 216 ASN B C 1
ATOM 4603 O O . ASN B 1 216 ? -3.553 -16.391 -11.328 1 54.75 216 ASN B O 1
ATOM 4607 N N . VAL B 1 217 ? -3.387 -15.625 -9.234 1 60.25 217 VAL B N 1
ATOM 4608 C CA . VAL B 1 217 ? -2.883 -14.297 -9.57 1 60.25 217 VAL B CA 1
ATOM 4609 C C . VAL B 1 217 ? -1.41 -14.391 -9.969 1 60.25 217 VAL B C 1
ATOM 4611 O O . VAL B 1 217 ? -0.61 -15.016 -9.273 1 60.25 217 VAL B O 1
ATOM 4614 N N . SER B 1 218 ? -1.075 -14.156 -11.281 1 77.88 218 SER B N 1
ATOM 4615 C CA . SER B 1 218 ? 0.32 -14.07 -11.695 1 77.88 218 SER B CA 1
ATOM 4616 C C . SER B 1 218 ? 0.808 -12.625 -11.695 1 77.88 218 SER B C 1
ATOM 4618 O O . SER B 1 218 ? 0.068 -11.711 -12.062 1 77.88 218 SER B O 1
ATOM 4620 N N . LEU B 1 219 ? 1.947 -12.422 -11.039 1 91.62 219 LEU B N 1
ATOM 4621 C CA . LEU B 1 219 ? 2.584 -11.109 -11 1 91.62 219 LEU B CA 1
ATOM 4622 C C . LEU B 1 219 ? 3.625 -10.977 -12.102 1 91.62 219 LEU B C 1
ATOM 4624 O O . LEU B 1 219 ? 4.238 -11.969 -12.508 1 91.62 219 LEU B O 1
ATOM 4628 N N . GLY B 1 220 ? 3.764 -9.844 -12.609 1 94.69 220 GLY B N 1
ATOM 4629 C CA . GLY B 1 220 ? 4.934 -9.523 -13.414 1 94.69 220 GLY B CA 1
ATOM 4630 C C . GLY B 1 220 ? 6.219 -9.484 -12.602 1 94.69 220 GLY B C 1
ATOM 4631 O O . GLY B 1 220 ? 6.203 -9.727 -11.391 1 94.69 220 GLY B O 1
ATOM 4632 N N . ALA B 1 221 ? 7.301 -9.227 -13.359 1 96.69 221 ALA B N 1
ATOM 4633 C CA . ALA B 1 221 ? 8.602 -9.211 -12.703 1 96.69 221 ALA B CA 1
ATOM 4634 C C . ALA B 1 221 ? 8.648 -8.164 -11.594 1 96.69 221 ALA B C 1
ATOM 4636 O O . ALA B 1 221 ? 9.242 -8.391 -10.539 1 96.69 221 ALA B O 1
ATOM 4637 N N . GLU B 1 222 ? 8.039 -7.051 -11.852 1 96.75 222 GLU B N 1
ATOM 4638 C CA . GLU B 1 222 ? 8.031 -5.973 -10.867 1 96.75 222 GLU B CA 1
ATOM 4639 C C . GLU B 1 222 ? 7.258 -6.371 -9.617 1 96.75 222 GLU B C 1
ATOM 4641 O O . GLU B 1 222 ? 7.715 -6.137 -8.492 1 96.75 222 GLU B O 1
ATOM 4646 N N . GLY B 1 223 ? 6.102 -6.961 -9.852 1 97.19 223 GLY B N 1
ATOM 4647 C CA . GLY B 1 223 ? 5.348 -7.465 -8.719 1 97.19 223 GLY B CA 1
ATOM 4648 C C . GLY B 1 223 ? 6.109 -8.492 -7.902 1 97.19 223 GLY B C 1
ATOM 4649 O O . GLY B 1 223 ? 6.074 -8.469 -6.672 1 97.19 223 GLY B O 1
ATOM 4650 N N . MET B 1 224 ? 6.789 -9.344 -8.562 1 97.56 224 MET B N 1
ATOM 4651 C CA . MET B 1 224 ? 7.613 -10.352 -7.898 1 97.56 224 MET B CA 1
ATOM 4652 C C . MET B 1 224 ? 8.703 -9.695 -7.051 1 97.56 224 MET B C 1
ATOM 4654 O O . MET B 1 224 ? 8.938 -10.109 -5.914 1 97.56 224 MET B O 1
ATOM 4658 N N . ALA B 1 225 ? 9.344 -8.727 -7.633 1 98.12 225 ALA B N 1
ATOM 4659 C CA . ALA B 1 225 ? 10.43 -8.039 -6.938 1 98.12 225 ALA B CA 1
ATOM 4660 C C . ALA B 1 225 ? 9.922 -7.355 -5.672 1 98.12 225 ALA B C 1
ATOM 4662 O O . ALA B 1 225 ? 10.555 -7.434 -4.617 1 98.12 225 ALA B O 1
ATOM 4663 N N . ILE B 1 226 ? 8.758 -6.695 -5.77 1 98.06 226 ILE B N 1
ATOM 4664 C CA . ILE B 1 226 ? 8.156 -6.012 -4.629 1 98.06 226 ILE B CA 1
ATOM 4665 C C . ILE B 1 226 ? 7.82 -7.023 -3.537 1 98.06 226 ILE B C 1
ATOM 4667 O O . ILE B 1 226 ? 8.125 -6.809 -2.363 1 98.06 226 ILE B O 1
ATOM 4671 N N . LEU B 1 227 ? 7.242 -8.109 -3.932 1 97.94 227 LEU B N 1
ATOM 4672 C CA . LEU B 1 227 ? 6.867 -9.141 -2.977 1 97.94 227 LEU B CA 1
ATOM 4673 C C . LEU B 1 227 ? 8.102 -9.727 -2.295 1 97.94 227 LEU B C 1
ATOM 4675 O O . LEU B 1 227 ? 8.086 -9.984 -1.089 1 97.94 227 LEU B O 1
ATOM 4679 N N . GLN B 1 228 ? 9.109 -9.945 -3.066 1 98.38 228 GLN B N 1
ATOM 4680 C CA . GLN B 1 228 ? 10.352 -10.453 -2.498 1 98.38 228 GLN B CA 1
ATOM 4681 C C . GLN B 1 228 ? 10.898 -9.508 -1.434 1 98.38 228 GLN B C 1
ATOM 4683 O O . GLN B 1 228 ? 11.234 -9.93 -0.327 1 98.38 228 GLN B O 1
ATOM 4688 N N . ASP B 1 229 ? 10.977 -8.258 -1.777 1 98.06 229 ASP B N 1
ATOM 4689 C CA . ASP B 1 229 ? 11.5 -7.254 -0.857 1 98.06 229 ASP B CA 1
ATOM 4690 C C . ASP B 1 229 ? 10.641 -7.16 0.4 1 98.06 229 ASP B C 1
ATOM 4692 O O . ASP B 1 229 ? 11.164 -7.039 1.51 1 98.06 229 ASP B O 1
ATOM 4696 N N . TYR B 1 230 ? 9.375 -7.203 0.213 1 97.94 230 TYR B N 1
ATOM 4697 C CA . TYR B 1 230 ? 8.422 -7.152 1.315 1 97.94 230 TYR B CA 1
ATOM 4698 C C . TYR B 1 230 ? 8.656 -8.297 2.291 1 97.94 230 TYR B C 1
ATOM 4700 O O . TYR B 1 230 ? 8.781 -8.078 3.498 1 97.94 230 TYR B O 1
ATOM 4708 N N . ARG B 1 231 ? 8.75 -9.484 1.727 1 97.81 231 ARG B N 1
ATOM 4709 C CA . ARG B 1 231 ? 8.922 -10.672 2.561 1 97.81 231 ARG B CA 1
ATOM 4710 C C . ARG B 1 231 ? 10.281 -10.664 3.242 1 97.81 231 ARG B C 1
ATOM 4712 O O . ARG B 1 231 ? 10.414 -11.102 4.391 1 97.81 231 ARG B O 1
ATOM 4719 N N . ALA B 1 232 ? 11.273 -10.281 2.504 1 97.69 232 ALA B N 1
ATOM 4720 C CA . ALA B 1 232 ? 12.609 -10.203 3.08 1 97.69 232 ALA B CA 1
ATOM 4721 C C . ALA B 1 232 ? 12.641 -9.258 4.281 1 97.69 232 ALA B C 1
ATOM 4723 O O . ALA B 1 232 ? 13.352 -9.508 5.258 1 97.69 232 ALA B O 1
ATOM 4724 N N . ARG B 1 233 ? 11.852 -8.266 4.207 1 96.06 233 ARG B N 1
ATOM 4725 C CA . ARG B 1 233 ? 11.883 -7.23 5.238 1 96.06 233 ARG B CA 1
ATOM 4726 C C . ARG B 1 233 ? 10.992 -7.605 6.418 1 96.06 233 ARG B C 1
ATOM 4728 O O . ARG B 1 233 ? 11.383 -7.453 7.574 1 96.06 233 ARG B O 1
ATOM 4735 N N . PHE B 1 234 ? 9.828 -8.109 6.152 1 96.38 234 PHE B N 1
ATOM 4736 C CA . PHE B 1 234 ? 8.836 -8.203 7.211 1 96.38 234 PHE B CA 1
ATOM 4737 C C . PHE B 1 234 ? 8.641 -9.648 7.652 1 96.38 234 PHE B C 1
ATOM 4739 O O . PHE B 1 234 ? 8.055 -9.906 8.703 1 96.38 234 PHE B O 1
ATOM 4746 N N . HIS B 1 235 ? 9.156 -10.594 6.84 1 96.44 235 HIS B N 1
ATOM 4747 C CA . HIS B 1 235 ? 9.078 -12.016 7.176 1 96.44 235 HIS B CA 1
ATOM 4748 C C . HIS B 1 235 ? 10.375 -12.734 6.844 1 96.44 235 HIS B C 1
ATOM 4750 O O . HIS B 1 235 ? 10.367 -13.773 6.172 1 96.44 235 HIS B O 1
ATOM 4756 N N . PRO B 1 236 ? 11.445 -12.266 7.34 1 95.19 236 PRO B N 1
ATOM 4757 C CA . PRO B 1 236 ? 12.734 -12.844 6.957 1 95.19 236 PRO B CA 1
ATOM 4758 C C . PRO B 1 236 ? 12.891 -14.289 7.414 1 95.19 236 PRO B C 1
ATOM 4760 O O . PRO B 1 236 ? 13.656 -15.047 6.816 1 95.19 236 PRO B O 1
ATOM 4763 N N . ARG B 1 237 ? 12.133 -14.727 8.438 1 95.06 237 ARG B N 1
ATOM 4764 C CA . ARG B 1 237 ? 12.297 -16.062 8.992 1 95.06 237 ARG B CA 1
ATOM 4765 C C . ARG B 1 237 ? 11.117 -16.969 8.609 1 95.06 237 ARG B C 1
ATOM 4767 O O . ARG B 1 237 ? 11.008 -18.094 9.102 1 95.06 237 ARG B O 1
ATOM 4774 N N . ALA B 1 238 ? 10.297 -16.438 7.809 1 93.19 238 ALA B N 1
ATOM 4775 C CA . ALA B 1 238 ? 9.086 -17.203 7.488 1 93.19 238 ALA B CA 1
ATOM 4776 C C . ALA B 1 238 ? 9.133 -17.719 6.051 1 93.19 238 ALA B C 1
ATOM 4778 O O . ALA B 1 238 ? 8.156 -17.562 5.305 1 93.19 238 ALA B O 1
ATOM 4779 N N . ASN B 1 239 ? 10.227 -18.266 5.723 1 91.56 239 ASN B N 1
ATOM 4780 C CA . ASN B 1 239 ? 10.281 -18.922 4.414 1 91.56 239 ASN B CA 1
ATOM 4781 C C . ASN B 1 239 ? 9.461 -20.203 4.387 1 91.56 239 ASN B C 1
ATOM 4783 O O . ASN B 1 239 ? 9.453 -20.953 5.359 1 91.56 239 ASN B O 1
ATOM 4787 N N . ARG B 1 240 ? 8.75 -20.453 3.283 1 87.31 240 ARG B N 1
ATOM 4788 C CA . ARG B 1 240 ? 7.871 -21.609 3.064 1 87.31 240 ARG B CA 1
ATOM 4789 C C . ARG B 1 240 ? 6.641 -21.531 3.959 1 87.31 240 ARG B C 1
ATOM 4791 O O . ARG B 1 240 ? 6.059 -22.562 4.309 1 87.31 240 ARG B O 1
ATOM 4798 N N . ARG B 1 241 ? 6.375 -20.344 4.359 1 89.44 241 ARG B N 1
ATOM 4799 C CA . ARG B 1 241 ? 5.184 -20.109 5.172 1 89.44 241 ARG B CA 1
ATOM 4800 C C . ARG B 1 241 ? 4.34 -18.969 4.598 1 89.44 241 ARG B C 1
ATOM 4802 O O . ARG B 1 241 ? 4.816 -17.844 4.469 1 89.44 241 ARG B O 1
ATOM 4809 N N . HIS B 1 242 ? 3.152 -19.297 4.371 1 89.62 242 HIS B N 1
ATOM 4810 C CA . HIS B 1 242 ? 2.227 -18.281 3.893 1 89.62 242 HIS B CA 1
ATOM 4811 C C . HIS B 1 242 ? 1.835 -17.328 5.016 1 89.62 242 HIS B C 1
ATOM 4813 O O . HIS B 1 242 ? 1.647 -17.734 6.156 1 89.62 242 HIS B O 1
ATOM 4819 N N . LYS B 1 243 ? 1.806 -16.078 4.703 1 92.38 243 LYS B N 1
ATOM 4820 C CA . LYS B 1 243 ? 1.393 -15.039 5.648 1 92.38 243 LYS B CA 1
ATOM 4821 C C . LYS B 1 243 ? 0.216 -14.234 5.102 1 92.38 243 LYS B C 1
ATOM 4823 O O . LYS B 1 243 ? 0.197 -13.883 3.92 1 92.38 243 LYS B O 1
ATOM 4828 N N . PRO B 1 244 ? -0.794 -13.961 5.934 1 92.12 244 PRO B N 1
ATOM 4829 C CA . PRO B 1 244 ? -1.984 -13.25 5.469 1 92.12 244 PRO B CA 1
ATOM 4830 C C . PRO B 1 244 ? -1.654 -11.883 4.859 1 92.12 244 PRO B C 1
ATOM 4832 O O . PRO B 1 244 ? -2.268 -11.484 3.867 1 92.12 244 PRO B O 1
ATOM 4835 N N . ASP B 1 245 ? -0.78 -11.211 5.469 1 94.69 245 ASP B N 1
ATOM 4836 C CA . ASP B 1 245 ? -0.436 -9.891 4.941 1 94.69 245 ASP B CA 1
ATOM 4837 C C . ASP B 1 245 ? 0.244 -10.008 3.578 1 94.69 245 ASP B C 1
ATOM 4839 O O . ASP B 1 245 ? 0.052 -9.164 2.707 1 94.69 245 ASP B O 1
ATOM 4843 N N . SER B 1 246 ? 1.013 -11.055 3.369 1 94.75 246 SER B N 1
ATOM 4844 C CA . SER B 1 246 ? 1.612 -11.305 2.062 1 94.75 246 SER B CA 1
ATOM 4845 C C . SER B 1 246 ? 0.546 -11.594 1.011 1 94.75 246 SER B C 1
ATOM 4847 O O . SER B 1 246 ? 0.653 -11.133 -0.13 1 94.75 246 SER B O 1
ATOM 4849 N N . ALA B 1 247 ? -0.417 -12.344 1.423 1 92.19 247 ALA B N 1
ATOM 4850 C CA . ALA B 1 247 ? -1.521 -12.648 0.516 1 92.19 247 ALA B CA 1
ATOM 4851 C C . ALA B 1 247 ? -2.293 -11.383 0.144 1 92.19 247 ALA B C 1
ATOM 4853 O O . ALA B 1 247 ? -2.682 -11.203 -1.013 1 92.19 247 ALA B O 1
ATOM 4854 N N . ALA B 1 248 ? -2.496 -10.562 1.104 1 93.06 248 ALA B N 1
ATOM 4855 C CA . ALA B 1 248 ? -3.174 -9.289 0.856 1 93.06 248 ALA B CA 1
ATOM 4856 C C . ALA B 1 248 ? -2.375 -8.422 -0.108 1 93.06 248 ALA B C 1
ATOM 4858 O O . ALA B 1 248 ? -2.941 -7.797 -1.01 1 93.06 248 ALA B O 1
ATOM 4859 N N . LEU B 1 249 ? -1.094 -8.383 0.135 1 95.75 249 LEU B N 1
ATOM 4860 C CA . LEU B 1 249 ? -0.232 -7.617 -0.756 1 95.75 249 LEU B CA 1
ATOM 4861 C C . LEU B 1 249 ? -0.268 -8.188 -2.172 1 95.75 249 LEU B C 1
ATOM 4863 O O . LEU B 1 249 ? -0.347 -7.434 -3.145 1 95.75 249 LEU B O 1
ATOM 4867 N N . LEU B 1 250 ? -0.175 -9.438 -2.254 1 94.81 250 LEU B N 1
ATOM 4868 C CA . LEU B 1 250 ? -0.218 -10.102 -3.549 1 94.81 250 LEU B CA 1
ATOM 4869 C C . LEU B 1 250 ? -1.482 -9.727 -4.312 1 94.81 250 LEU B C 1
ATOM 4871 O O . LEU B 1 250 ? -1.423 -9.414 -5.504 1 94.81 250 LEU B O 1
ATOM 4875 N N . GLN B 1 251 ? -2.533 -9.758 -3.674 1 92 251 GLN B N 1
ATOM 4876 C CA . GLN B 1 251 ? -3.801 -9.391 -4.293 1 92 251 GLN B CA 1
ATOM 4877 C C . GLN B 1 251 ? -3.791 -7.938 -4.75 1 92 251 GLN B C 1
ATOM 4879 O O . GLN B 1 251 ? -4.223 -7.625 -5.863 1 92 251 GLN B O 1
ATOM 4884 N N . ALA B 1 252 ? -3.348 -7.109 -3.904 1 94.56 252 ALA B N 1
ATOM 4885 C CA . ALA B 1 252 ? -3.301 -5.684 -4.227 1 94.56 252 ALA B CA 1
ATOM 4886 C C . ALA B 1 252 ? -2.396 -5.426 -5.43 1 94.56 252 ALA B C 1
ATOM 4888 O O . ALA B 1 252 ? -2.727 -4.613 -6.297 1 94.56 252 ALA B O 1
ATOM 4889 N N . LEU B 1 253 ? -1.279 -6.066 -5.465 1 95.94 253 LEU B N 1
ATOM 4890 C CA . LEU B 1 253 ? -0.348 -5.914 -6.578 1 95.94 253 LEU B CA 1
ATOM 4891 C C . LEU B 1 253 ? -0.962 -6.43 -7.875 1 95.94 253 LEU B C 1
ATOM 4893 O O . LEU B 1 253 ? -0.818 -5.801 -8.93 1 95.94 253 LEU B O 1
ATOM 4897 N N . SER B 1 254 ? -1.596 -7.551 -7.77 1 93.38 254 SER B N 1
ATOM 4898 C CA . SER B 1 254 ? -2.238 -8.125 -8.945 1 93.38 254 SER B CA 1
ATOM 4899 C C . SER B 1 254 ? -3.299 -7.184 -9.508 1 93.38 254 SER B C 1
ATOM 4901 O O . SER B 1 254 ? -3.367 -6.973 -10.727 1 93.38 254 SER B O 1
ATOM 4903 N N . GLU B 1 255 ? -4.051 -6.625 -8.672 1 92.69 255 GLU B N 1
ATOM 4904 C CA . GLU B 1 255 ? -5.074 -5.672 -9.094 1 92.69 255 GLU B CA 1
ATOM 4905 C C . GLU B 1 255 ? -4.453 -4.422 -9.703 1 92.69 255 GLU B C 1
ATOM 4907 O O . GLU B 1 255 ? -4.941 -3.914 -10.719 1 92.69 255 GLU B O 1
ATOM 4912 N N . ALA B 1 256 ? -3.449 -3.982 -9.07 1 94.94 256 ALA B N 1
ATOM 4913 C CA . ALA B 1 256 ? -2.754 -2.811 -9.594 1 94.94 256 ALA B CA 1
ATOM 4914 C C . ALA B 1 256 ? -2.166 -3.09 -10.969 1 94.94 256 ALA B C 1
ATOM 4916 O O . ALA B 1 256 ? -2.197 -2.227 -11.852 1 94.94 256 ALA B O 1
ATOM 4917 N N . GLU B 1 257 ? -1.625 -4.223 -11.156 1 94.12 257 GLU B N 1
ATOM 4918 C CA . GLU B 1 257 ? -1.075 -4.602 -12.453 1 94.12 257 GLU B CA 1
ATOM 4919 C C . GLU B 1 257 ? -2.158 -4.625 -13.531 1 94.12 257 GLU B C 1
ATOM 4921 O O . GLU B 1 257 ? -1.921 -4.211 -14.664 1 94.12 257 GLU B O 1
ATOM 4926 N N . ALA B 1 258 ? -3.238 -5.164 -13.172 1 91.56 258 ALA B N 1
ATOM 4927 C CA . ALA B 1 258 ? -4.355 -5.199 -14.109 1 91.56 258 ALA B CA 1
ATOM 4928 C C . ALA B 1 258 ? -4.738 -3.795 -14.562 1 91.56 258 ALA B C 1
ATOM 4930 O O . ALA B 1 258 ? -4.984 -3.561 -15.75 1 91.56 258 ALA B O 1
ATOM 4931 N N . VAL B 1 259 ? -4.758 -2.906 -13.688 1 92.25 259 VAL B N 1
ATOM 4932 C CA . VAL B 1 259 ? -5.098 -1.52 -13.984 1 92.25 259 VAL B CA 1
ATOM 4933 C C . VAL B 1 259 ? -4.031 -0.913 -14.898 1 92.25 259 VAL B C 1
ATOM 4935 O O . VAL B 1 259 ? -4.352 -0.265 -15.898 1 92.25 259 VAL B O 1
ATOM 4938 N N . LEU B 1 260 ? -2.812 -1.12 -14.539 1 93 260 LEU B N 1
ATOM 4939 C CA . LEU B 1 260 ? -1.715 -0.57 -15.328 1 93 260 LEU B CA 1
ATOM 4940 C C . LEU B 1 260 ? -1.709 -1.158 -16.734 1 93 260 LEU B C 1
ATOM 4942 O O . LEU B 1 260 ? -1.412 -0.457 -17.703 1 93 260 LEU B O 1
ATOM 4946 N N . ARG B 1 261 ? -2.006 -2.391 -16.812 1 90.69 261 ARG B N 1
ATOM 4947 C CA . ARG B 1 261 ? -2.088 -3.035 -18.125 1 90.69 261 ARG B CA 1
ATOM 4948 C C . ARG B 1 261 ? -3.191 -2.414 -18.969 1 90.69 261 ARG B C 1
ATOM 4950 O O . ARG B 1 261 ? -2.982 -2.115 -20.141 1 90.69 261 ARG B O 1
ATOM 4957 N N . ALA B 1 262 ? -4.309 -2.252 -18.359 1 90.69 262 ALA B N 1
ATOM 4958 C CA . ALA B 1 262 ? -5.434 -1.642 -19.062 1 90.69 262 ALA B CA 1
ATOM 4959 C C . ALA B 1 262 ? -5.098 -0.226 -19.516 1 90.69 262 ALA B C 1
ATOM 4961 O O . ALA B 1 262 ? -5.426 0.168 -20.641 1 90.69 262 ALA B O 1
ATOM 4962 N N . GLU B 1 263 ? -4.469 0.492 -18.688 1 91 263 GLU B N 1
ATOM 4963 C CA . GLU B 1 263 ? -4.074 1.859 -19.016 1 91 263 GLU B CA 1
ATOM 4964 C C . GLU B 1 263 ? -3.08 1.886 -20.172 1 91 263 GLU B C 1
ATOM 4966 O O . GLU B 1 263 ? -3.191 2.717 -21.078 1 91 263 GLU B O 1
ATOM 4971 N N . ALA B 1 264 ? -2.131 1.035 -20.062 1 90.44 264 ALA B N 1
ATOM 4972 C CA . ALA B 1 264 ? -1.112 0.963 -21.094 1 90.44 264 ALA B CA 1
ATOM 4973 C C . ALA B 1 264 ? -1.729 0.577 -22.438 1 90.44 264 ALA B C 1
ATOM 4975 O O . ALA B 1 264 ? -1.382 1.148 -23.484 1 90.44 264 ALA B O 1
ATOM 4976 N N . GLU B 1 265 ? -2.613 -0.374 -22.406 1 89 265 GLU B N 1
ATOM 4977 C CA . GLU B 1 265 ? -3.301 -0.799 -23.625 1 89 265 GLU B CA 1
ATOM 4978 C C . GLU B 1 265 ? -4.117 0.343 -24.219 1 89 265 GLU B C 1
ATOM 4980 O O . GLU B 1 265 ? -4.105 0.546 -25.438 1 89 265 GLU B O 1
ATOM 4985 N N . ALA B 1 266 ? -4.754 1.07 -23.406 1 90.56 266 ALA B N 1
ATOM 4986 C CA . ALA B 1 266 ? -5.559 2.203 -23.859 1 90.56 266 ALA B CA 1
ATOM 4987 C C . ALA B 1 266 ? -4.684 3.277 -24.5 1 90.56 266 ALA B C 1
ATOM 4989 O O . ALA B 1 266 ? -5.105 3.949 -25.438 1 90.56 266 ALA B O 1
ATOM 4990 N N . ARG B 1 267 ? -3.486 3.375 -24.062 1 90.81 267 ARG B N 1
ATOM 4991 C CA . ARG B 1 267 ? -2.578 4.402 -24.562 1 90.81 267 ARG B CA 1
ATOM 4992 C C . ARG B 1 267 ? -1.694 3.857 -25.672 1 90.81 267 ARG B C 1
ATOM 4994 O O . ARG B 1 267 ? -0.895 4.594 -26.266 1 90.81 267 ARG B O 1
ATOM 5001 N N . GLY B 1 268 ? -1.834 2.586 -25.891 1 87.75 268 GLY B N 1
ATOM 5002 C CA . GLY B 1 268 ? -0.999 1.95 -26.891 1 87.75 268 GLY B CA 1
ATOM 5003 C C . GLY B 1 268 ? 0.449 1.808 -26.453 1 87.75 268 GLY B C 1
ATOM 5004 O O . GLY B 1 268 ? 1.361 1.928 -27.281 1 87.75 268 GLY B O 1
ATOM 5005 N N . GLU B 1 269 ? 0.583 1.733 -25.141 1 85.31 269 GLU B N 1
ATOM 5006 C CA . GLU B 1 269 ? 1.919 1.593 -24.578 1 85.31 269 GLU B CA 1
ATOM 5007 C C . GLU B 1 269 ? 2.193 0.149 -24.156 1 85.31 269 GLU B C 1
ATOM 5009 O O . GLU B 1 269 ? 1.289 -0.688 -24.172 1 85.31 269 GLU B O 1
ATOM 5014 N N . ASP B 1 270 ? 3.451 -0.07 -23.938 1 78.31 270 ASP B N 1
ATOM 5015 C CA . ASP B 1 270 ? 3.809 -1.395 -23.453 1 78.31 270 ASP B CA 1
ATOM 5016 C C . ASP B 1 270 ? 3.203 -1.645 -22.062 1 78.31 270 ASP B C 1
ATOM 5018 O O . ASP B 1 270 ? 3.279 -0.786 -21.188 1 78.31 270 ASP B O 1
ATOM 5022 N N . ALA B 1 271 ? 2.438 -2.711 -22.031 1 76.12 271 ALA B N 1
ATOM 5023 C CA . ALA B 1 271 ? 1.763 -3.098 -20.781 1 76.12 271 ALA B CA 1
ATOM 5024 C C . ALA B 1 271 ? 2.641 -4.027 -19.953 1 76.12 271 ALA B C 1
ATOM 5026 O O . ALA B 1 271 ? 3.52 -4.707 -20.484 1 76.12 271 ALA B O 1
ATOM 5027 N N . PRO B 1 272 ? 2.357 -3.879 -18.625 1 74.5 272 PRO B N 1
ATOM 5028 C CA . PRO B 1 272 ? 3.01 -4.918 -17.828 1 74.5 272 PRO B CA 1
ATOM 5029 C C . PRO B 1 272 ? 2.801 -6.32 -18.391 1 74.5 272 PRO B C 1
ATOM 5031 O O . PRO B 1 272 ? 1.721 -6.629 -18.906 1 74.5 272 PRO B O 1
ATOM 5034 N N . ALA B 1 273 ? 3.877 -6.969 -18.484 1 80.88 273 ALA B N 1
ATOM 5035 C CA . ALA B 1 273 ? 3.885 -8.289 -19.109 1 80.88 273 ALA B CA 1
ATOM 5036 C C . ALA B 1 273 ? 4.191 -9.383 -18.078 1 80.88 273 ALA B C 1
ATOM 5038 O O . ALA B 1 273 ? 4.68 -9.086 -16.984 1 80.88 273 ALA B O 1
ATOM 5039 N N . PRO B 1 274 ? 3.77 -10.625 -18.406 1 86.88 274 PRO B N 1
ATOM 5040 C CA . PRO B 1 274 ? 4.238 -11.727 -17.562 1 86.88 274 PRO B CA 1
ATOM 5041 C C . PRO B 1 274 ? 5.758 -11.75 -17.422 1 86.88 274 PRO B C 1
ATOM 5043 O O . PRO B 1 274 ? 6.477 -11.25 -18.281 1 86.88 274 PRO B O 1
ATOM 5046 N N . PRO B 1 275 ? 6.156 -12.234 -16.359 1 92.75 275 PRO B N 1
ATOM 5047 C CA . PRO B 1 275 ? 7.609 -12.242 -16.156 1 92.75 275 PRO B CA 1
ATOM 5048 C C . PRO B 1 275 ? 8.336 -13.133 -17.156 1 92.75 275 PRO B C 1
ATOM 5050 O O . PRO B 1 275 ? 7.863 -14.234 -17.469 1 92.75 275 PRO B O 1
ATOM 5053 N N . ARG B 1 276 ? 9.398 -12.633 -17.625 1 91.5 276 ARG B N 1
ATOM 5054 C CA . ARG B 1 276 ? 10.266 -13.367 -18.547 1 91.5 276 ARG B CA 1
ATOM 5055 C C . ARG B 1 276 ? 11.703 -13.391 -18.031 1 91.5 276 ARG B C 1
ATOM 5057 O O . ARG B 1 276 ? 12.203 -12.391 -17.531 1 91.5 276 ARG B O 1
ATOM 5064 N N . LEU B 1 277 ? 12.258 -14.508 -18.188 1 96.88 277 LEU B N 1
ATOM 5065 C CA . LEU B 1 277 ? 13.641 -14.641 -17.766 1 96.88 277 LEU B CA 1
ATOM 5066 C C . LEU B 1 277 ? 14.57 -13.844 -18.688 1 96.88 277 LEU B C 1
ATOM 5068 O O . LEU B 1 277 ? 14.234 -13.602 -19.844 1 96.88 277 LEU B O 1
ATOM 5072 N N . LEU B 1 278 ? 15.68 -13.461 -18.078 1 97.56 278 LEU B N 1
ATOM 5073 C CA . LEU B 1 278 ? 16.766 -12.977 -18.922 1 97.56 278 LEU B CA 1
ATOM 5074 C C . LEU B 1 278 ? 17.078 -13.992 -20.016 1 97.56 278 LEU B C 1
ATOM 5076 O O . LEU B 1 278 ? 17.094 -15.195 -19.766 1 97.56 278 LEU B O 1
ATOM 5080 N N . PRO B 1 279 ? 17.312 -13.516 -21.25 1 96.44 279 PRO B N 1
ATOM 5081 C CA . PRO B 1 279 ? 17.438 -14.414 -22.406 1 96.44 279 PRO B CA 1
ATOM 5082 C C . PRO B 1 279 ? 18.531 -15.469 -22.203 1 96.44 279 PRO B C 1
ATOM 5084 O O . PRO B 1 279 ? 18.328 -16.641 -22.531 1 96.44 279 PRO B O 1
ATOM 5087 N N . ASP B 1 280 ? 19.594 -15.039 -21.688 1 96 280 ASP B N 1
ATOM 5088 C CA . ASP B 1 280 ? 20.703 -15.977 -21.5 1 96 280 ASP B CA 1
ATOM 5089 C C . ASP B 1 280 ? 20.328 -17.078 -20.516 1 96 280 ASP B C 1
ATOM 5091 O O . ASP B 1 280 ? 20.656 -18.25 -20.719 1 96 280 ASP B O 1
ATOM 5095 N N . LEU B 1 281 ? 19.734 -16.703 -19.438 1 97.19 281 LEU B N 1
ATOM 5096 C CA . LEU B 1 281 ? 19.344 -17.672 -18.422 1 97.19 281 LEU B CA 1
ATOM 5097 C C . LEU B 1 281 ? 18.312 -18.641 -18.984 1 97.19 281 LEU B C 1
ATOM 5099 O O . LEU B 1 281 ? 18.422 -19.859 -18.781 1 97.19 281 LEU B O 1
ATOM 5103 N N . ALA B 1 282 ? 17.312 -18.141 -19.719 1 97.25 282 ALA B N 1
ATOM 5104 C CA . ALA B 1 282 ? 16.297 -18.969 -20.359 1 97.25 282 ALA B CA 1
ATOM 5105 C C . ALA B 1 282 ? 16.938 -19.969 -21.312 1 97.25 282 ALA B C 1
ATOM 5107 O O . ALA B 1 282 ? 16.609 -21.156 -21.312 1 97.25 282 ALA B O 1
ATOM 5108 N N . ASP B 1 283 ? 17.797 -19.438 -22.062 1 96.75 283 ASP B N 1
ATOM 5109 C CA . ASP B 1 283 ? 18.484 -20.25 -23.047 1 96.75 283 ASP B CA 1
ATOM 5110 C C . ASP B 1 283 ? 19.25 -21.391 -22.375 1 96.75 283 ASP B C 1
ATOM 5112 O O . ASP B 1 283 ? 19.188 -22.531 -22.828 1 96.75 283 ASP B O 1
ATOM 5116 N N . ARG B 1 284 ? 19.906 -21.094 -21.344 1 96.62 284 ARG B N 1
ATOM 5117 C CA . ARG B 1 284 ? 20.703 -22.094 -20.625 1 96.62 284 ARG B CA 1
ATOM 5118 C C . ARG B 1 284 ? 19.812 -23.141 -19.984 1 96.62 284 ARG B C 1
ATOM 5120 O O . ARG B 1 284 ? 20.141 -24.344 -20 1 96.62 284 ARG B O 1
ATOM 5127 N N . ILE B 1 285 ? 18.75 -22.734 -19.391 1 97.5 285 ILE B N 1
ATOM 5128 C CA . ILE B 1 285 ? 17.828 -23.672 -18.766 1 97.5 285 ILE B CA 1
ATOM 5129 C C . ILE B 1 285 ? 17.219 -24.578 -19.812 1 97.5 285 ILE B C 1
ATOM 5131 O O . ILE B 1 285 ? 17.203 -25.797 -19.656 1 97.5 285 ILE B O 1
ATOM 5135 N N . ASP B 1 286 ? 16.781 -24 -20.875 1 97.5 286 ASP B N 1
ATOM 5136 C CA . ASP B 1 286 ? 16.109 -24.766 -21.922 1 97.5 286 ASP B CA 1
ATOM 5137 C C . ASP B 1 286 ? 17.062 -25.75 -22.578 1 97.5 286 ASP B C 1
ATOM 5139 O O . ASP B 1 286 ? 16.75 -26.938 -22.688 1 97.5 286 ASP B O 1
ATOM 5143 N N . HIS B 1 287 ? 18.156 -25.297 -22.953 1 97.31 287 HIS B N 1
ATOM 5144 C CA . HIS B 1 287 ? 19.094 -26.141 -23.688 1 97.31 287 HIS B CA 1
ATOM 5145 C C . HIS B 1 287 ? 19.844 -27.078 -22.75 1 97.31 287 HIS B C 1
ATOM 5147 O O . HIS B 1 287 ? 20.406 -28.078 -23.188 1 97.31 287 HIS B O 1
ATOM 5153 N N . GLY B 1 288 ? 19.812 -26.688 -21.5 1 96.69 288 GLY B N 1
ATOM 5154 C CA . GLY B 1 288 ? 20.422 -27.562 -20.516 1 96.69 288 GLY B CA 1
ATOM 5155 C C . GLY B 1 288 ? 19.531 -28.719 -20.109 1 96.69 288 GLY B C 1
ATOM 5156 O O . GLY B 1 288 ? 20 -29.672 -19.469 1 96.69 288 GLY B O 1
ATOM 5157 N N . SER B 1 289 ? 18.312 -28.734 -20.422 1 96.31 289 SER B N 1
ATOM 5158 C CA . SER B 1 289 ? 17.375 -29.797 -20.094 1 96.31 289 SER B CA 1
ATOM 5159 C C . SER B 1 289 ? 17.469 -30.938 -21.109 1 96.31 289 SER B C 1
ATOM 5161 O O . SER B 1 289 ? 16.672 -31.016 -22.047 1 96.31 289 SER B O 1
ATOM 5163 N N . HIS B 1 290 ? 18.188 -31.891 -20.812 1 92.44 290 HIS B N 1
ATOM 5164 C CA . HIS B 1 290 ? 18.641 -32.875 -21.797 1 92.44 290 HIS B CA 1
ATOM 5165 C C . HIS B 1 290 ? 17.516 -33.844 -22.141 1 92.44 290 HIS B C 1
ATOM 5167 O O . HIS B 1 290 ? 17.547 -34.469 -23.203 1 92.44 290 HIS B O 1
ATOM 5173 N N . ASP B 1 291 ? 16.516 -33.938 -21.266 1 95.38 291 ASP B N 1
ATOM 5174 C CA . ASP B 1 291 ? 15.398 -34.844 -21.531 1 95.38 291 ASP B CA 1
ATOM 5175 C C . ASP B 1 291 ? 14.586 -34.406 -22.75 1 95.38 291 ASP B C 1
ATOM 5177 O O . ASP B 1 291 ? 13.75 -35.156 -23.25 1 95.38 291 ASP B O 1
ATOM 5181 N N . LEU B 1 292 ? 14.875 -33.219 -23.25 1 96.69 292 LEU B N 1
ATOM 5182 C CA . LEU B 1 292 ? 14.07 -32.688 -24.344 1 96.69 292 LEU B CA 1
ATOM 5183 C C . LEU B 1 292 ? 14.234 -33.5 -25.609 1 96.69 292 LEU B C 1
ATOM 5185 O O . LEU B 1 292 ? 13.273 -33.719 -26.344 1 96.69 292 LEU B O 1
ATOM 5189 N N . SER B 1 293 ? 15.391 -33.938 -25.844 1 95.94 293 SER B N 1
ATOM 5190 C CA . SER B 1 293 ? 15.625 -34.781 -27 1 95.94 293 SER B CA 1
ATOM 5191 C C . SER B 1 293 ? 14.859 -36.094 -26.891 1 95.94 293 SER B C 1
ATOM 5193 O O . SER B 1 293 ? 14.289 -36.594 -27.859 1 95.94 293 SER B O 1
ATOM 5195 N N . TRP B 1 294 ? 14.867 -36.594 -25.75 1 96.19 294 TRP B N 1
ATOM 5196 C CA . TRP B 1 294 ? 14.141 -37.844 -25.469 1 96.19 294 TRP B CA 1
ATOM 5197 C C . TRP B 1 294 ? 12.641 -37.625 -25.656 1 96.19 294 TRP B C 1
ATOM 5199 O O . TRP B 1 294 ? 11.961 -38.469 -26.25 1 96.19 294 TRP B O 1
ATOM 5209 N N . LEU B 1 295 ? 12.117 -36.562 -25.203 1 97.12 295 LEU B N 1
ATOM 5210 C CA . LEU B 1 295 ? 10.703 -36.219 -25.344 1 97.12 295 LEU B CA 1
ATOM 5211 C C . LEU B 1 295 ? 10.312 -36.156 -26.828 1 97.12 295 LEU B C 1
ATOM 5213 O O . LEU B 1 295 ? 9.25 -36.656 -27.219 1 97.12 295 LEU B O 1
ATOM 5217 N N . ARG B 1 296 ? 11.18 -35.531 -27.578 1 96.44 296 ARG B N 1
ATOM 5218 C CA . ARG B 1 296 ? 10.938 -35.406 -29.016 1 96.44 296 ARG B CA 1
ATOM 5219 C C . ARG B 1 296 ? 10.898 -36.781 -29.672 1 96.44 296 ARG B C 1
ATOM 5221 O O . ARG B 1 296 ? 10 -37.062 -30.469 1 96.44 296 ARG B O 1
ATOM 5228 N N . GLU B 1 297 ? 11.789 -37.625 -29.375 1 96 297 GLU B N 1
ATOM 5229 C CA . GLU B 1 297 ? 11.906 -38.938 -30 1 96 297 GLU B CA 1
ATOM 5230 C C . GLU B 1 297 ? 10.758 -39.844 -29.562 1 96 297 GLU B C 1
ATOM 5232 O O . GLU B 1 297 ? 10.148 -40.531 -30.391 1 96 297 GLU B O 1
ATOM 5237 N N . ARG B 1 298 ? 10.477 -39.812 -28.297 1 95.25 298 ARG B N 1
ATOM 5238 C CA . ARG B 1 298 ? 9.547 -40.781 -27.734 1 95.25 298 ARG B CA 1
ATOM 5239 C C . ARG B 1 298 ? 8.102 -40.344 -27.938 1 95.25 298 ARG B C 1
ATOM 5241 O O . ARG B 1 298 ? 7.219 -41.156 -28.172 1 95.25 298 ARG B O 1
ATOM 5248 N N . TRP B 1 299 ? 7.855 -39.031 -27.797 1 94.5 299 TRP B N 1
ATOM 5249 C CA . TRP B 1 299 ? 6.469 -38.594 -27.75 1 94.5 299 TRP B CA 1
ATOM 5250 C C . TRP B 1 299 ? 6.188 -37.562 -28.844 1 94.5 299 TRP B C 1
ATOM 5252 O O . TRP B 1 299 ? 5.059 -37.094 -28.969 1 94.5 299 TRP B O 1
ATOM 5262 N N . GLY B 1 300 ? 7.203 -37.188 -29.562 1 94.69 300 GLY B N 1
ATOM 5263 C CA . GLY B 1 300 ? 7.016 -36.156 -30.562 1 94.69 300 GLY B CA 1
ATOM 5264 C C . GLY B 1 300 ? 6.789 -34.781 -29.984 1 94.69 300 GLY B C 1
ATOM 5265 O O . GLY B 1 300 ? 6.23 -33.906 -30.656 1 94.69 300 GLY B O 1
ATOM 5266 N N . ILE B 1 301 ? 7.141 -34.562 -28.734 1 95.31 301 ILE B N 1
ATOM 5267 C CA . ILE B 1 301 ? 6.965 -33.281 -28.047 1 95.31 301 ILE B CA 1
ATOM 5268 C C . ILE B 1 301 ? 8.117 -32.344 -28.391 1 95.31 301 ILE B C 1
ATOM 5270 O O . ILE B 1 301 ? 9.281 -32.688 -28.172 1 95.31 301 ILE B O 1
ATOM 5274 N N . VAL B 1 302 ? 7.77 -31.203 -28.969 1 95.38 302 VAL B N 1
ATOM 5275 C CA . VAL B 1 302 ? 8.766 -30.219 -29.359 1 95.38 302 VAL B CA 1
ATOM 5276 C C . VAL B 1 302 ? 8.352 -28.844 -28.844 1 95.38 302 VAL B C 1
ATOM 5278 O O . VAL B 1 302 ? 7.215 -28.406 -29.062 1 95.38 302 VAL B O 1
ATOM 5281 N N . PHE B 1 303 ? 9.281 -28.234 -28.125 1 95.12 303 PHE B N 1
ATOM 5282 C CA . PHE B 1 303 ? 9.047 -26.859 -27.688 1 95.12 303 PHE B CA 1
ATOM 5283 C C . PHE B 1 303 ? 9.523 -25.859 -28.734 1 95.12 303 PHE B C 1
ATOM 5285 O O . PHE B 1 303 ? 10.664 -25.922 -29.172 1 95.12 303 PHE B O 1
ATOM 5292 N N . ALA B 1 304 ? 8.664 -24.969 -29.062 1 92.56 304 ALA B N 1
ATOM 5293 C CA . ALA B 1 304 ? 8.961 -23.984 -30.109 1 92.56 304 ALA B CA 1
ATOM 5294 C C . ALA B 1 304 ? 10.148 -23.109 -29.734 1 92.56 304 ALA B C 1
ATOM 5296 O O . ALA B 1 304 ? 10.266 -22.688 -28.578 1 92.56 304 ALA B O 1
ATOM 5297 N N . GLY B 1 305 ? 11.047 -22.875 -30.688 1 93.31 305 GLY B N 1
ATOM 5298 C CA . GLY B 1 305 ? 12.125 -21.922 -30.5 1 93.31 305 GLY B CA 1
ATOM 5299 C C . GLY B 1 305 ? 13.383 -22.531 -29.922 1 93.31 305 GLY B C 1
ATOM 5300 O O . GLY B 1 305 ? 14.414 -21.875 -29.828 1 93.31 305 GLY B O 1
ATOM 5301 N N . ILE B 1 306 ? 13.281 -23.766 -29.5 1 95.75 306 ILE B N 1
ATOM 5302 C CA . ILE B 1 306 ? 14.453 -24.422 -28.938 1 95.75 306 ILE B CA 1
ATOM 5303 C C . ILE B 1 306 ? 15.25 -25.094 -30.062 1 95.75 306 ILE B C 1
ATOM 5305 O O . ILE B 1 306 ? 14.672 -25.719 -30.953 1 95.75 306 ILE B O 1
ATOM 5309 N N . ASP B 1 307 ? 16.531 -24.875 -30.062 1 96.81 307 ASP B N 1
ATOM 5310 C CA . ASP B 1 307 ? 17.422 -25.578 -30.969 1 96.81 307 ASP B CA 1
ATOM 5311 C C . ASP B 1 307 ? 17.875 -26.906 -30.375 1 96.81 307 ASP B C 1
ATOM 5313 O O . ASP B 1 307 ? 18.812 -26.953 -29.578 1 96.81 307 ASP B O 1
ATOM 5317 N N . TYR B 1 308 ? 17.344 -27.938 -30.844 1 96.5 308 TYR B N 1
ATOM 5318 C CA . TYR B 1 308 ? 17.562 -29.25 -30.25 1 96.5 308 TYR B CA 1
ATOM 5319 C C . TYR B 1 308 ? 18.969 -29.734 -30.516 1 96.5 308 TYR B C 1
ATOM 5321 O O . TYR B 1 308 ? 19.453 -30.656 -29.859 1 96.5 308 TYR B O 1
ATOM 5329 N N . ALA B 1 309 ? 19.656 -29.172 -31.469 1 95.75 309 ALA B N 1
ATOM 5330 C CA . ALA B 1 309 ? 21.047 -29.531 -31.75 1 95.75 309 ALA B CA 1
ATOM 5331 C C . ALA B 1 309 ? 21.984 -29 -30.672 1 95.75 309 ALA B C 1
ATOM 5333 O O . ALA B 1 309 ? 23.094 -29.5 -30.516 1 95.75 309 ALA B O 1
ATOM 5334 N N . ARG B 1 310 ? 21.469 -28.047 -29.953 1 95.69 310 ARG B N 1
ATOM 5335 C CA . ARG B 1 310 ? 22.297 -27.391 -28.938 1 95.69 310 ARG B CA 1
ATOM 5336 C C . ARG B 1 310 ? 22.047 -28.016 -27.562 1 95.69 310 ARG B C 1
ATOM 5338 O O . ARG B 1 310 ? 22.656 -27.594 -26.578 1 95.69 310 ARG B O 1
ATOM 5345 N N . ILE B 1 311 ? 21.188 -28.984 -27.469 1 95.69 311 ILE B N 1
ATOM 5346 C CA . ILE B 1 311 ? 20.859 -29.578 -26.188 1 95.69 311 ILE B CA 1
ATOM 5347 C C . ILE B 1 311 ? 22.062 -30.344 -25.641 1 95.69 311 ILE B C 1
ATOM 5349 O O . ILE B 1 311 ? 22.594 -31.234 -26.297 1 95.69 311 ILE B O 1
ATOM 5353 N N . ALA B 1 312 ? 22.547 -29.953 -24.516 1 91.31 312 ALA B N 1
ATOM 5354 C CA . ALA B 1 312 ? 23.672 -30.547 -23.812 1 91.31 312 ALA B CA 1
ATOM 5355 C C . ALA B 1 312 ? 23.578 -30.281 -22.312 1 91.31 312 ALA B C 1
ATOM 5357 O O . ALA B 1 312 ? 22.906 -29.344 -21.875 1 91.31 312 ALA B O 1
ATOM 5358 N N . PRO B 1 313 ? 24.125 -31.203 -21.516 1 86.44 313 PRO B N 1
ATOM 5359 C CA . PRO B 1 313 ? 24.094 -30.938 -20.062 1 86.44 313 PRO B CA 1
ATOM 5360 C C . PRO B 1 313 ? 24.562 -29.531 -19.719 1 86.44 313 PRO B C 1
ATOM 5362 O O . PRO B 1 313 ? 25.562 -29.047 -20.281 1 86.44 313 PRO B O 1
ATOM 5365 N N . ALA B 1 314 ? 23.75 -28.938 -18.906 1 81.25 314 ALA B N 1
ATOM 5366 C CA . ALA B 1 314 ? 24.062 -27.547 -18.547 1 81.25 314 ALA B CA 1
ATOM 5367 C C . ALA B 1 314 ? 25.234 -27.5 -17.562 1 81.25 314 ALA B C 1
ATOM 5369 O O . ALA B 1 314 ? 25.391 -28.375 -16.719 1 81.25 314 ALA B O 1
ATOM 5370 N N . GLY B 1 315 ? 26.141 -26.531 -17.703 1 84 315 GLY B N 1
ATOM 5371 C CA . GLY B 1 315 ? 27.125 -26.266 -16.656 1 84 315 GLY B CA 1
ATOM 5372 C C . GLY B 1 315 ? 26.516 -25.672 -15.406 1 84 315 GLY B C 1
ATOM 5373 O O . GLY B 1 315 ? 25.312 -25.812 -15.164 1 84 315 GLY B O 1
ATOM 5374 N N . THR B 1 316 ? 27.25 -25.188 -14.547 1 90.88 316 THR B N 1
ATOM 5375 C CA . THR B 1 316 ? 26.812 -24.594 -13.289 1 90.88 316 THR B CA 1
ATOM 5376 C C . THR B 1 316 ? 26.156 -23.234 -13.539 1 90.88 316 THR B C 1
ATOM 5378 O O . THR B 1 316 ? 26.594 -22.484 -14.406 1 90.88 316 THR B O 1
ATOM 5381 N N . PHE B 1 317 ? 25.062 -23.047 -12.898 1 95 317 PHE B N 1
ATOM 5382 C CA . PHE B 1 317 ? 24.391 -21.75 -12.961 1 95 317 PHE B CA 1
ATOM 5383 C C . PHE B 1 317 ? 24.938 -20.812 -11.883 1 95 317 PHE B C 1
ATOM 5385 O O . PHE B 1 317 ? 25.344 -21.25 -10.812 1 95 317 PHE B O 1
ATOM 5392 N N . ASP B 1 318 ? 24.969 -19.531 -12.195 1 93.88 318 ASP B N 1
ATOM 5393 C CA . ASP B 1 318 ? 25.266 -18.547 -11.156 1 93.88 318 ASP B CA 1
ATOM 5394 C C . ASP B 1 318 ? 24.172 -18.516 -10.094 1 93.88 318 ASP B C 1
ATOM 5396 O O . ASP B 1 318 ? 23 -18.703 -10.406 1 93.88 318 ASP B O 1
ATOM 5400 N N . THR B 1 319 ? 24.625 -18.312 -8.93 1 96.69 319 THR B N 1
ATOM 5401 C CA . THR B 1 319 ? 23.656 -18.172 -7.844 1 96.69 319 THR B CA 1
ATOM 5402 C C . THR B 1 319 ? 22.812 -16.906 -8.031 1 96.69 319 THR B C 1
ATOM 5404 O O . THR B 1 319 ? 23.344 -15.844 -8.375 1 96.69 319 THR B O 1
ATOM 5407 N N . VAL B 1 320 ? 21.547 -17.062 -7.891 1 97.75 320 VAL B N 1
ATOM 5408 C CA . VAL B 1 320 ? 20.656 -15.922 -8.008 1 97.75 320 VAL B CA 1
ATOM 5409 C C . VAL B 1 320 ? 20.062 -15.586 -6.637 1 97.75 320 VAL B C 1
ATOM 5411 O O . VAL B 1 320 ? 19.781 -16.484 -5.84 1 97.75 320 VAL B O 1
ATOM 5414 N N . ARG B 1 321 ? 19.859 -14.312 -6.324 1 97.62 321 ARG B N 1
ATOM 5415 C CA . ARG B 1 321 ? 19.375 -13.883 -5.02 1 97.62 321 ARG B CA 1
ATOM 5416 C C . ARG B 1 321 ? 18.141 -13 -5.164 1 97.62 321 ARG B C 1
ATOM 5418 O O . ARG B 1 321 ? 17.266 -13.008 -4.297 1 97.62 321 ARG B O 1
ATOM 5425 N N . ARG B 1 322 ? 18.109 -12.25 -6.23 1 97.88 322 ARG B N 1
ATOM 5426 C CA . ARG B 1 322 ? 17.016 -11.289 -6.43 1 97.88 322 ARG B CA 1
ATOM 5427 C C . ARG B 1 322 ? 16.266 -11.578 -7.723 1 97.88 322 ARG B C 1
ATOM 5429 O O . ARG B 1 322 ? 16.828 -12.125 -8.672 1 97.88 322 ARG B O 1
ATOM 5436 N N . VAL B 1 323 ? 15.055 -11.117 -7.742 1 98.31 323 VAL B N 1
ATOM 5437 C CA . VAL B 1 323 ? 14.258 -11.25 -8.953 1 98.31 323 VAL B CA 1
ATOM 5438 C C . VAL B 1 323 ? 14.969 -10.578 -10.125 1 98.31 323 VAL B C 1
ATOM 5440 O O . VAL B 1 323 ? 14.953 -11.086 -11.25 1 98.31 323 VAL B O 1
ATOM 5443 N N . ALA B 1 324 ? 15.688 -9.5 -9.859 1 97.56 324 ALA B N 1
ATOM 5444 C CA . ALA B 1 324 ? 16.391 -8.742 -10.891 1 97.56 324 ALA B CA 1
ATOM 5445 C C . ALA B 1 324 ? 17.547 -9.555 -11.461 1 97.56 324 ALA B C 1
ATOM 5447 O O . ALA B 1 324 ? 18.094 -9.219 -12.516 1 97.56 324 ALA B O 1
ATOM 5448 N N . ASP B 1 325 ? 17.938 -10.602 -10.781 1 98 325 ASP B N 1
ATOM 5449 C CA . ASP B 1 325 ? 18.984 -11.484 -11.289 1 98 325 ASP B CA 1
ATOM 5450 C C . ASP B 1 325 ? 18.438 -12.406 -12.383 1 98 325 ASP B C 1
ATOM 5452 O O . ASP B 1 325 ? 19.219 -12.984 -13.148 1 98 325 ASP B O 1
ATOM 5456 N N . ILE B 1 326 ? 17.109 -12.539 -12.461 1 98.12 326 ILE B N 1
ATOM 5457 C CA . ILE B 1 326 ? 16.594 -13.562 -13.359 1 98.12 326 ILE B CA 1
ATOM 5458 C C . ILE B 1 326 ? 15.641 -12.93 -14.367 1 98.12 326 ILE B C 1
ATOM 5460 O O . ILE B 1 326 ? 15.375 -13.508 -15.43 1 98.12 326 ILE B O 1
ATOM 5464 N N . CYS B 1 327 ? 15.055 -11.797 -14.055 1 97.38 327 CYS B N 1
ATOM 5465 C CA . CYS B 1 327 ? 14.133 -11.078 -14.922 1 97.38 327 CYS B CA 1
ATOM 5466 C C . CYS B 1 327 ? 14.516 -9.602 -15.016 1 97.38 327 CYS B C 1
ATOM 5468 O O . CYS B 1 327 ? 15.023 -9.031 -14.047 1 97.38 327 CYS B O 1
ATOM 5470 N N . PRO B 1 328 ? 14.219 -9.031 -16.203 1 95.94 328 PRO B N 1
ATOM 5471 C CA . PRO B 1 328 ? 14.297 -7.566 -16.219 1 95.94 328 PRO B CA 1
ATOM 5472 C C . PRO B 1 328 ? 13.258 -6.918 -15.305 1 95.94 328 PRO B C 1
ATOM 5474 O O . PRO B 1 328 ? 12.086 -7.309 -15.32 1 95.94 328 PRO B O 1
ATOM 5477 N N . VAL B 1 329 ? 13.719 -5.949 -14.508 1 96.31 329 VAL B N 1
ATOM 5478 C CA . VAL B 1 329 ? 12.836 -5.238 -13.594 1 96.31 329 VAL B CA 1
ATOM 5479 C C . VAL B 1 329 ? 12.961 -3.734 -13.812 1 96.31 329 VAL B C 1
ATOM 5481 O O . VAL B 1 329 ? 14.062 -3.186 -13.781 1 96.31 329 VAL B O 1
ATOM 5484 N N . ASP B 1 330 ? 11.836 -3.111 -14.078 1 94.5 330 ASP B N 1
ATOM 5485 C CA . ASP B 1 330 ? 11.797 -1.662 -14.242 1 94.5 330 ASP B CA 1
ATOM 5486 C C . ASP B 1 330 ? 11.445 -0.965 -12.93 1 94.5 330 ASP B C 1
ATOM 5488 O O . ASP B 1 330 ? 10.297 -1.024 -12.484 1 94.5 330 ASP B O 1
ATOM 5492 N N . PRO B 1 331 ? 12.383 -0.218 -12.375 1 94.25 331 PRO B N 1
ATOM 5493 C CA . PRO B 1 331 ? 12.125 0.43 -11.094 1 94.25 331 PRO B CA 1
ATOM 5494 C C . PRO B 1 331 ? 10.961 1.421 -11.156 1 94.25 331 PRO B C 1
ATOM 5496 O O . PRO B 1 331 ? 10.227 1.582 -10.172 1 94.25 331 PRO B O 1
ATOM 5499 N N . ALA B 1 332 ? 10.781 2.111 -12.25 1 92.88 332 ALA B N 1
ATOM 5500 C CA . ALA B 1 332 ? 9.688 3.062 -12.391 1 92.88 332 ALA B CA 1
ATOM 5501 C C . ALA B 1 332 ? 8.336 2.35 -12.359 1 92.88 332 ALA B C 1
ATOM 5503 O O . ALA B 1 332 ? 7.375 2.857 -11.773 1 92.88 332 ALA B O 1
ATOM 5504 N N . LEU B 1 333 ? 8.312 1.248 -13.008 1 93.94 333 LEU B N 1
ATOM 5505 C CA . LEU B 1 333 ? 7.074 0.473 -12.992 1 93.94 333 LEU B CA 1
ATOM 5506 C C . LEU B 1 333 ? 6.809 -0.088 -11.594 1 93.94 333 LEU B C 1
ATOM 5508 O O . LEU B 1 333 ? 5.656 -0.192 -11.172 1 93.94 333 LEU B O 1
ATOM 5512 N N . CYS B 1 334 ? 7.906 -0.471 -10.859 1 96.25 334 CYS B N 1
ATOM 5513 C CA . CYS B 1 334 ? 7.742 -0.904 -9.477 1 96.25 334 CYS B CA 1
ATOM 5514 C C . CYS B 1 334 ? 7.066 0.178 -8.641 1 96.25 334 CYS B C 1
ATOM 5516 O O . CYS B 1 334 ? 6.133 -0.105 -7.883 1 96.25 334 CYS B O 1
ATOM 5518 N N . GLU B 1 335 ? 7.492 1.361 -8.836 1 95.44 335 GLU B N 1
ATOM 5519 C CA . GLU B 1 335 ? 6.934 2.479 -8.078 1 95.44 335 GLU B CA 1
ATOM 5520 C C . GLU B 1 335 ? 5.457 2.682 -8.414 1 95.44 335 GLU B C 1
ATOM 5522 O O . GLU B 1 335 ? 4.633 2.863 -7.512 1 95.44 335 GLU B O 1
ATOM 5527 N N . ARG B 1 336 ? 5.121 2.695 -9.688 1 94.94 336 ARG B N 1
ATOM 5528 C CA . ARG B 1 336 ? 3.734 2.859 -10.109 1 94.94 336 ARG B CA 1
ATOM 5529 C C . ARG B 1 336 ? 2.861 1.735 -9.562 1 94.94 336 ARG B C 1
ATOM 5531 O O . ARG B 1 336 ? 1.712 1.965 -9.18 1 94.94 336 ARG B O 1
ATOM 5538 N N . LEU B 1 337 ? 3.453 0.592 -9.562 1 96.25 337 LEU B N 1
ATOM 5539 C CA . LEU B 1 337 ? 2.727 -0.57 -9.062 1 96.25 337 LEU B CA 1
ATOM 5540 C C . LEU B 1 337 ? 2.467 -0.446 -7.566 1 96.25 337 LEU B C 1
ATOM 5542 O O . LEU B 1 337 ? 1.361 -0.73 -7.098 1 96.25 337 LEU B O 1
ATOM 5546 N N . MET B 1 338 ? 3.465 -0.046 -6.84 1 98 338 MET B N 1
ATOM 5547 C CA . MET B 1 338 ? 3.291 0.129 -5.402 1 98 338 MET B CA 1
ATOM 5548 C C . MET B 1 338 ? 2.25 1.205 -5.105 1 98 338 MET B C 1
ATOM 5550 O O . MET B 1 338 ? 1.418 1.041 -4.215 1 98 338 MET B O 1
ATOM 5554 N N . LEU B 1 339 ? 2.268 2.27 -5.859 1 97.5 339 LEU B N 1
ATOM 5555 C CA . LEU B 1 339 ? 1.266 3.316 -5.684 1 97.5 339 LEU B CA 1
ATOM 5556 C C . LEU B 1 339 ? -0.135 2.779 -5.957 1 97.5 339 LEU B C 1
ATOM 5558 O O . LEU B 1 339 ? -1.081 3.105 -5.234 1 97.5 339 LEU B O 1
ATOM 5562 N N . GLY B 1 340 ? -0.215 1.97 -7.02 1 97.44 340 GLY B N 1
ATOM 5563 C CA . GLY B 1 340 ? -1.501 1.361 -7.32 1 97.44 340 GLY B CA 1
ATOM 5564 C C . GLY B 1 340 ? -2.002 0.446 -6.219 1 97.44 340 GLY B C 1
ATOM 5565 O O . GLY B 1 340 ? -3.189 0.453 -5.891 1 97.44 340 GLY B O 1
ATOM 5566 N N . ALA B 1 341 ? -1.092 -0.313 -5.711 1 97.69 341 ALA B N 1
ATOM 5567 C CA . ALA B 1 341 ? -1.457 -1.208 -4.617 1 97.69 341 ALA B CA 1
ATOM 5568 C C . ALA B 1 341 ? -1.894 -0.42 -3.385 1 97.69 341 ALA B C 1
ATOM 5570 O O . ALA B 1 341 ? -2.873 -0.776 -2.727 1 97.69 341 ALA B O 1
ATOM 5571 N N . LEU B 1 342 ? -1.165 0.633 -3.066 1 98.06 342 LEU B N 1
ATOM 5572 C CA . LEU B 1 342 ? -1.528 1.503 -1.953 1 98.06 342 LEU B CA 1
ATOM 5573 C C . LEU B 1 342 ? -2.924 2.084 -2.15 1 98.06 342 LEU B C 1
ATOM 5575 O O . LEU B 1 342 ? -3.725 2.119 -1.215 1 98.06 342 LEU B O 1
ATOM 5579 N N . ALA B 1 343 ? -3.201 2.516 -3.369 1 97.31 343 ALA B N 1
ATOM 5580 C CA . ALA B 1 343 ? -4.512 3.086 -3.68 1 97.31 343 ALA B CA 1
ATOM 5581 C C . ALA B 1 343 ? -5.621 2.062 -3.459 1 97.31 343 ALA B C 1
ATOM 5583 O O . ALA B 1 343 ? -6.648 2.375 -2.855 1 97.31 343 ALA B O 1
ATOM 5584 N N . GLY B 1 344 ? -5.363 0.883 -3.967 1 95.5 344 GLY B N 1
ATOM 5585 C CA . GLY B 1 344 ? -6.352 -0.171 -3.795 1 95.5 344 GLY B CA 1
ATOM 5586 C C . GLY B 1 344 ? -6.645 -0.483 -2.34 1 95.5 344 GLY B C 1
ATOM 5587 O O . GLY B 1 344 ? -7.801 -0.664 -1.958 1 95.5 344 GLY B O 1
ATOM 5588 N N . MET B 1 345 ? -5.637 -0.518 -1.536 1 95.5 345 MET B N 1
ATOM 5589 C CA . MET B 1 345 ? -5.797 -0.835 -0.12 1 95.5 345 MET B CA 1
ATOM 5590 C C . MET B 1 345 ? -6.395 0.346 0.638 1 95.5 345 MET B C 1
ATOM 5592 O O . MET B 1 345 ? -7.254 0.164 1.503 1 95.5 345 MET B O 1
ATOM 5596 N N . ALA B 1 346 ? -5.918 1.537 0.326 1 94.94 346 ALA B N 1
ATOM 5597 C CA . ALA B 1 346 ? -6.391 2.74 1.006 1 94.94 346 ALA B CA 1
ATOM 5598 C C . ALA B 1 346 ? -7.898 2.906 0.839 1 94.94 346 ALA B C 1
ATOM 5600 O O . ALA B 1 346 ? -8.586 3.34 1.766 1 94.94 346 ALA B O 1
ATOM 5601 N N . ARG B 1 347 ? -8.445 2.574 -0.291 1 93 347 ARG B N 1
ATOM 5602 C CA . ARG B 1 347 ? -9.867 2.719 -0.592 1 93 347 ARG B CA 1
ATOM 5603 C C . ARG B 1 347 ? -10.703 1.732 0.216 1 93 347 ARG B C 1
ATOM 5605 O O . ARG B 1 347 ? -11.914 1.903 0.353 1 93 347 ARG B O 1
ATOM 5612 N N . ARG B 1 348 ? -10.031 0.727 0.725 1 89.62 348 ARG B N 1
ATOM 5613 C CA . ARG B 1 348 ? -10.742 -0.302 1.479 1 89.62 348 ARG B CA 1
ATOM 5614 C C . ARG B 1 348 ? -10.578 -0.09 2.98 1 89.62 348 ARG B C 1
ATOM 5616 O O . ARG B 1 348 ? -11.133 -0.842 3.783 1 89.62 348 ARG B O 1
ATOM 5623 N N . MET B 1 349 ? -9.734 0.908 3.365 1 85.94 349 MET B N 1
ATOM 5624 C CA . MET B 1 349 ? -9.531 1.224 4.777 1 85.94 349 MET B CA 1
ATOM 5625 C C . MET B 1 349 ? -10.711 1.999 5.34 1 85.94 349 MET B C 1
ATOM 5627 O O . MET B 1 349 ? -11.344 2.783 4.625 1 85.94 349 MET B O 1
ATOM 5631 N N . PRO B 1 350 ? -11.055 1.716 6.559 1 76.12 350 PRO B N 1
ATOM 5632 C CA . PRO B 1 350 ? -12.086 2.555 7.172 1 76.12 350 PRO B CA 1
ATOM 5633 C C . PRO B 1 350 ? -11.648 4.008 7.332 1 76.12 350 PRO B C 1
ATOM 5635 O O . PRO B 1 350 ? -10.453 4.289 7.438 1 76.12 350 PRO B O 1
ATOM 5638 N N . PRO B 1 351 ? -12.609 4.887 7.125 1 66.69 351 PRO B N 1
ATOM 5639 C CA . PRO B 1 351 ? -12.234 6.289 7.324 1 66.69 351 PRO B CA 1
ATOM 5640 C C . PRO B 1 351 ? -11.648 6.551 8.711 1 66.69 351 PRO B C 1
ATOM 5642 O O . PRO B 1 351 ? -12.008 5.879 9.672 1 66.69 351 PRO B O 1
ATOM 5645 N N . PRO B 1 352 ? -10.516 7.324 8.641 1 59.06 352 PRO B N 1
ATOM 5646 C CA . PRO B 1 352 ? -9.984 7.633 9.969 1 59.06 352 PRO B CA 1
ATOM 5647 C C . PRO B 1 352 ? -11.039 8.219 10.914 1 59.06 352 PRO B C 1
ATOM 5649 O O . PRO B 1 352 ? -12.008 8.82 10.453 1 59.06 352 PRO B O 1
ATOM 5652 N N . PRO B 1 353 ? -11.016 7.738 12.148 1 52.59 353 PRO B N 1
ATOM 5653 C CA . PRO B 1 353 ? -12.023 8.281 13.062 1 52.59 353 PRO B CA 1
ATOM 5654 C C . PRO B 1 353 ? -12.125 9.805 12.992 1 52.59 353 PRO B C 1
ATOM 5656 O O . PRO B 1 353 ? -11.117 10.484 12.773 1 52.59 353 PRO B O 1
ATOM 5659 N N . ARG B 1 354 ? -13.289 10.32 12.625 1 46.56 354 ARG B N 1
ATOM 5660 C CA . ARG B 1 354 ? -13.523 11.758 12.664 1 46.56 354 ARG B CA 1
ATOM 5661 C C . ARG B 1 354 ? -13.023 12.367 13.969 1 46.56 354 ARG B C 1
ATOM 5663 O O . ARG B 1 354 ? -13.148 11.758 15.031 1 46.56 354 ARG B O 1
ATOM 5670 N N . PRO B 1 355 ? -12.258 13.438 13.82 1 38.84 355 PRO B N 1
ATOM 5671 C CA . PRO B 1 355 ? -11.922 14.094 15.086 1 38.84 355 PRO B CA 1
ATOM 5672 C C . PRO B 1 355 ? -13.156 14.422 15.93 1 38.84 355 PRO B C 1
ATOM 5674 O O . PRO B 1 355 ? -14.125 14.984 15.414 1 38.84 355 PRO B O 1
ATOM 5677 N N . GLY B 1 356 ? -13.391 13.75 17.203 1 39.41 356 GLY B N 1
ATOM 5678 C CA . GLY B 1 356 ? -14.445 13.969 18.188 1 39.41 356 GLY B CA 1
ATOM 5679 C C . GLY B 1 356 ? -15.508 12.891 18.172 1 39.41 356 GLY B C 1
ATOM 5680 O O . GLY B 1 356 ? -16.531 13.008 18.859 1 39.41 356 GLY B O 1
ATOM 5681 N N . ALA B 1 357 ? -15.758 12.219 17.125 1 39.84 357 ALA B N 1
ATOM 5682 C CA . ALA B 1 357 ? -16.781 11.188 17.281 1 39.84 357 ALA B CA 1
ATOM 5683 C C . ALA B 1 357 ? -16.391 10.188 18.375 1 39.84 357 ALA B C 1
ATOM 5685 O O . ALA B 1 357 ? -15.234 9.781 18.453 1 39.84 357 ALA B O 1
ATOM 5686 N N . PRO B 1 358 ? -17.25 9.891 19.344 1 32.38 358 PRO B N 1
ATOM 5687 C CA . PRO B 1 358 ? -17.016 8.852 20.344 1 32.38 358 PRO B CA 1
ATOM 5688 C C . PRO B 1 358 ? -16.547 7.535 19.719 1 32.38 358 PRO B C 1
ATOM 5690 O O . PRO B 1 358 ? -16.938 7.199 18.609 1 32.38 358 PRO B O 1
ATOM 5693 N N . ALA B 1 359 ? -15.344 7.141 20.031 1 35.88 359 ALA B N 1
ATOM 5694 C CA . ALA B 1 359 ? -14.969 5.781 19.641 1 35.88 359 ALA B CA 1
ATOM 5695 C C . ALA B 1 359 ? -16.188 4.859 19.625 1 35.88 359 ALA B C 1
ATOM 5697 O O . ALA B 1 359 ? -16.953 4.809 20.594 1 35.88 359 ALA B O 1
ATOM 5698 N N . GLU B 1 360 ? -16.719 4.602 18.562 1 33.06 360 GLU B N 1
ATOM 5699 C CA . GLU B 1 360 ? -17.719 3.549 18.656 1 33.06 360 GLU B CA 1
ATOM 5700 C C . GLU B 1 360 ? -17.266 2.43 19.594 1 33.06 360 GLU B C 1
ATOM 5702 O O . GLU B 1 360 ? -16.109 2.02 19.562 1 33.06 360 GLU B O 1
ATOM 5707 N N . PRO B 1 361 ? -17.969 2.115 20.594 1 30.72 361 PRO B N 1
ATOM 5708 C CA . PRO B 1 361 ? -17.625 1.021 21.516 1 30.72 361 PRO B CA 1
ATOM 5709 C C . PRO B 1 361 ? -17.078 -0.205 20.781 1 30.72 361 PRO B C 1
ATOM 5711 O O . PRO B 1 361 ? -17.594 -0.578 19.719 1 30.72 361 PRO B O 1
ATOM 5714 N N . ASP B 1 362 ? -15.883 -0.357 20.781 1 32.75 362 ASP B N 1
ATOM 5715 C CA . ASP B 1 362 ? -15.344 -1.629 20.312 1 32.75 362 ASP B CA 1
ATOM 5716 C C . ASP B 1 362 ? -16.219 -2.797 20.766 1 32.75 362 ASP B C 1
ATOM 5718 O O . ASP B 1 362 ? -16.391 -3.023 21.953 1 32.75 362 ASP B O 1
ATOM 5722 N N . PRO B 1 363 ? -16.969 -3.219 19.984 1 32.12 363 PRO B N 1
ATOM 5723 C CA . PRO B 1 363 ? -17.812 -4.293 20.5 1 32.12 363 PRO B CA 1
ATOM 5724 C C . PRO B 1 363 ? -17.016 -5.391 21.203 1 32.12 363 PRO B C 1
ATOM 5726 O O . PRO B 1 363 ? -17.609 -6.258 21.859 1 32.12 363 PRO B O 1
ATOM 5729 N N . VAL B 1 364 ? -15.766 -5.43 20.859 1 33.72 364 VAL B N 1
ATOM 5730 C CA . VAL B 1 364 ? -15.008 -6.512 21.484 1 33.72 364 VAL B CA 1
ATOM 5731 C C . VAL B 1 364 ? -14.781 -6.199 22.953 1 33.72 364 VAL B C 1
ATOM 5733 O O . VAL B 1 364 ? -14.82 -7.098 23.797 1 33.72 364 VAL B O 1
ATOM 5736 N N . ARG B 1 365 ? -14.562 -4.867 23.266 1 33.31 365 ARG B N 1
ATOM 5737 C CA . ARG B 1 365 ? -14.328 -4.625 24.688 1 33.31 365 ARG B CA 1
ATOM 5738 C C . ARG B 1 365 ? -15.609 -4.82 25.484 1 33.31 365 ARG B C 1
ATOM 5740 O O . ARG B 1 365 ? -15.555 -5.035 26.703 1 33.31 365 ARG B O 1
ATOM 5747 N N . GLU B 1 366 ? -16.656 -4.625 24.844 1 32.22 366 GLU B N 1
ATOM 5748 C CA . GLU B 1 366 ? -17.891 -4.902 25.594 1 32.22 366 GLU B CA 1
ATOM 5749 C C . GLU B 1 366 ? -18.078 -6.402 25.797 1 32.22 366 GLU B C 1
ATOM 5751 O O . GLU B 1 366 ? -18.641 -6.824 26.812 1 32.22 366 GLU B O 1
ATOM 5756 N N . ARG B 1 367 ? -17.516 -7.07 24.812 1 35.16 367 ARG B N 1
ATOM 5757 C CA . ARG B 1 367 ? -17.688 -8.5 25.031 1 35.16 367 ARG B CA 1
ATOM 5758 C C . ARG B 1 367 ? -16.781 -8.992 26.156 1 35.16 367 ARG B C 1
ATOM 5760 O O . ARG B 1 367 ? -17.172 -9.875 26.938 1 35.16 367 ARG B O 1
ATOM 5767 N N . ASP B 1 368 ? -15.648 -8.398 26.219 1 35.38 368 ASP B N 1
ATOM 5768 C CA . ASP B 1 368 ? -14.766 -8.883 27.281 1 35.38 368 ASP B CA 1
ATOM 5769 C C . ASP B 1 368 ? -15.219 -8.391 28.656 1 35.38 368 ASP B C 1
ATOM 5771 O O . ASP B 1 368 ? -15.016 -9.062 29.656 1 35.38 368 ASP B O 1
ATOM 5775 N N . ARG B 1 369 ? -15.805 -7.219 28.75 1 37.56 369 ARG B N 1
ATOM 5776 C CA . ARG B 1 369 ? -16.359 -6.789 30.031 1 37.56 369 ARG B CA 1
ATOM 5777 C C . ARG B 1 369 ? -17.562 -7.633 30.438 1 37.56 369 ARG B C 1
ATOM 5779 O O . ARG B 1 369 ? -17.828 -7.824 31.625 1 37.56 369 ARG B O 1
ATOM 5786 N N . ALA B 1 370 ? -18.297 -7.965 29.375 1 39.09 370 ALA B N 1
ATOM 5787 C CA . ALA B 1 370 ? -19.438 -8.828 29.672 1 39.09 370 ALA B CA 1
ATOM 5788 C C . ALA B 1 370 ? -18.984 -10.227 30.078 1 39.09 370 ALA B C 1
ATOM 5790 O O . ALA B 1 370 ? -19.625 -10.883 30.906 1 39.09 370 ALA B O 1
ATOM 5791 N N . GLY B 1 371 ? -17.844 -10.555 29.438 1 34.62 371 GLY B N 1
ATOM 5792 C CA . GLY B 1 371 ? -17.344 -11.875 29.797 1 34.62 371 GLY B CA 1
ATOM 5793 C C . GLY B 1 371 ? -16.656 -11.906 31.141 1 34.62 371 GLY B C 1
ATOM 5794 O O . GLY B 1 371 ? -16.531 -12.969 31.75 1 34.62 371 GLY B O 1
ATOM 5795 N N . ALA B 1 372 ? -16.016 -10.773 31.562 1 42.19 372 ALA B N 1
ATOM 5796 C CA . ALA B 1 372 ? -15.367 -10.758 32.875 1 42.19 372 ALA B CA 1
ATOM 5797 C C . ALA B 1 372 ? -16.391 -10.734 34 1 42.19 372 ALA B C 1
ATOM 5799 O O . ALA B 1 372 ? -16.094 -11.148 35.125 1 42.19 372 ALA B O 1
ATOM 5800 N N . GLY B 1 373 ? -17.516 -10.141 33.656 1 38.88 373 GLY B N 1
ATOM 5801 C CA . GLY B 1 373 ? -18.531 -10.172 34.688 1 38.88 373 GLY B CA 1
ATOM 5802 C C . GLY B 1 373 ? -19.016 -11.578 35 1 38.88 373 GLY B C 1
ATOM 5803 O O . GLY B 1 373 ? -19.5 -11.844 36.125 1 38.88 373 GLY B O 1
ATOM 5804 N N . GLN B 1 374 ? -19 -12.398 34 1 36.06 374 GLN B N 1
ATOM 5805 C CA . GLN B 1 374 ? -19.562 -13.711 34.281 1 36.06 374 GLN B CA 1
ATOM 5806 C C . GLN B 1 374 ? -18.562 -14.602 35.031 1 36.06 374 GLN B C 1
ATOM 5808 O O . GLN B 1 374 ? -18.953 -15.617 35.594 1 36.06 374 GLN B O 1
ATOM 5813 N N . ARG B 1 375 ? -17.266 -14.297 34.812 1 39.22 375 ARG B N 1
ATOM 5814 C CA . ARG B 1 375 ? -16.375 -15.234 35.5 1 39.22 375 ARG B CA 1
ATOM 5815 C C . ARG B 1 375 ? -16.344 -14.984 37 1 39.22 375 ARG B C 1
ATOM 5817 O O . ARG B 1 375 ? -15.812 -15.805 37.75 1 39.22 375 ARG B O 1
ATOM 5824 N N . LYS B 1 376 ? -16.594 -13.781 37.375 1 42.84 376 LYS B N 1
ATOM 5825 C CA . LYS B 1 376 ? -16.438 -13.57 38.812 1 42.84 376 LYS B CA 1
ATOM 5826 C C . LYS B 1 376 ? -17.516 -14.312 39.594 1 42.84 376 LYS B C 1
ATOM 5828 O O . LYS B 1 376 ? -17.406 -14.492 40.812 1 42.84 376 LYS B O 1
ATOM 5833 N N . ASP B 1 377 ? -18.594 -14.578 38.906 1 37.03 377 ASP B N 1
ATOM 5834 C CA . ASP B 1 377 ? -19.656 -15.164 39.719 1 37.03 377 ASP B CA 1
ATOM 5835 C C . ASP B 1 377 ? -19.375 -16.625 40.031 1 37.03 377 ASP B C 1
ATOM 5837 O O . ASP B 1 377 ? -20 -17.219 40.938 1 37.03 377 ASP B O 1
ATOM 5841 N N . THR B 1 378 ? -18.531 -17.328 39.188 1 38.5 378 THR B N 1
ATOM 5842 C CA . THR B 1 378 ? -18.484 -18.75 39.438 1 38.5 378 THR B CA 1
ATOM 5843 C C . THR B 1 378 ? -17.516 -19.078 40.562 1 38.5 378 THR B C 1
ATOM 5845 O O . THR B 1 378 ? -17.547 -20.172 41.156 1 38.5 378 THR B O 1
ATOM 5848 N N . GLU B 1 379 ? -16.484 -18.188 40.75 1 35.81 379 GLU B N 1
ATOM 5849 C CA . GLU B 1 379 ? -15.562 -18.703 41.75 1 35.81 379 GLU B CA 1
ATOM 5850 C C . GLU B 1 379 ? -16.078 -18.438 43.188 1 35.81 379 GLU B C 1
ATOM 5852 O O . GLU B 1 379 ? -15.484 -18.906 44.156 1 35.81 379 GLU B O 1
ATOM 5857 N N . ALA B 1 380 ? -16.938 -17.484 43.219 1 39.59 380 ALA B N 1
ATOM 5858 C CA . ALA B 1 380 ? -17.25 -17.234 44.625 1 39.59 380 ALA B CA 1
ATOM 5859 C C . ALA B 1 380 ? -18.266 -18.234 45.156 1 39.59 380 ALA B C 1
ATOM 5861 O O . ALA B 1 380 ? -18.672 -18.172 46.344 1 39.59 380 ALA B O 1
ATOM 5862 N N . LYS B 1 381 ? -18.703 -19.172 44.188 1 25.02 381 LYS B N 1
ATOM 5863 C CA . LYS B 1 381 ? -19.438 -20.188 44.938 1 25.02 381 LYS B CA 1
ATOM 5864 C C . LYS B 1 381 ? -18.516 -21.359 45.312 1 25.02 381 LYS B C 1
ATOM 5866 O O . LYS B 1 381 ? -17.719 -21.812 44.5 1 25.02 381 LYS B O 1
#

Foldseek 3Di:
DEEEEEQAAPPLCLVLQQQLCLVCQVVCLVVQEHEAAEDQHGRAPQLLLLLLAVVHDDPPSVCVVQPRPSVVSVVVSLVVLVVSLVVSVVSNHPYYYHYHNNLLPDQDQVSLQSSLVSNCVSPDFYEYEYEDEQQQVSQLVQQLVQLQFAQFGDWFDADERCSSQVSNCVRGPYYHYHYSDLVPADVSRVNLVVVVVVVDHSVVRDDDDPPVPVPPQAAELLLSQVSSVVCCPPPVPGGPHHDPVSVLLSVLLSVLLVVQQVVCVVVVHDGRDHWGWDPVSSLLRRLQHQCQVVCCVPPVDDDPPHDPVSRDHHDDDDDDGGSVRTTPYDVVVSVSSVVSSCVVVVVVDPPDPDVPDPPPPPVVVVVVVVVVVVVVVPVVD/DEEEEEQAAPPLCLVLQQQLCLVCQVVCLVVQEHEAAEDQHGRAPQLLLLLLAVVHDDPPSVCVVQPRPSVVSVVVSLVVLVVSLVVSVVSNHPYYYHYHNNLLPDLDQVSLQSSLVSNCVSPDFYEYEYEDEQQQVSQLVVQLVQLQFAQFGDWFDADERCRSQVSNCVRGPYYHYHYSDLVPADVSRVNLVVVVVVVDHSVVRDDDDPPVPVPPQAAELLLSQVSSVVCCPPPVPGGPHHDPVSVLLSVLLSVLLVVQQVVCVVVVHDGRDHWGWDPVSSLLRRLQHQCQVVCCVPPVDDDPPHDPVSRDHHDDDDGDGGSVRTTPYDVVVSVSSVVSSCVVVVVVDPPDPDVPDPPPPPVVVVVVVVVVVVVVVPVVD

Solvent-accessible surface area (backbone atoms only — not comparable to full-atom values): 41221 Å² total; per-residue (Å²): 60,29,34,41,38,35,32,21,41,77,71,32,55,58,66,55,34,28,52,52,47,52,74,36,28,69,64,35,38,75,71,22,32,32,53,68,72,25,91,86,46,56,48,34,44,52,67,59,42,44,56,53,20,72,93,50,77,59,58,68,80,51,25,73,76,43,50,89,42,52,67,58,49,38,50,51,48,52,53,48,49,53,49,48,49,50,52,30,57,74,64,59,32,56,29,40,46,47,45,23,48,64,49,40,72,47,55,45,54,69,33,46,41,48,42,42,56,58,60,41,69,47,65,41,55,42,35,35,39,34,28,41,51,58,47,41,62,27,49,54,45,50,38,54,58,42,39,62,16,16,43,69,56,70,70,78,65,53,48,86,51,55,56,26,52,54,30,47,52,72,61,37,77,41,65,48,80,42,75,55,44,53,88,76,23,60,94,48,30,64,43,28,43,52,37,38,76,73,73,44,66,40,85,68,62,74,74,82,66,85,60,76,64,77,62,85,76,74,55,28,36,37,50,47,39,52,44,24,54,46,28,50,68,78,38,68,85,38,60,83,36,78,44,68,40,52,52,43,45,50,50,29,39,37,52,22,46,52,50,48,25,52,50,19,54,75,69,70,41,86,40,80,48,75,59,50,60,36,66,67,59,32,50,47,24,44,30,14,17,53,41,49,61,53,38,31,74,75,68,65,49,76,67,86,91,63,62,75,89,62,48,38,80,54,77,86,68,77,89,58,70,50,56,68,71,43,20,76,60,53,68,67,57,34,51,54,35,51,49,35,19,45,50,58,50,21,66,70,48,75,71,72,80,60,92,81,60,73,74,69,76,51,67,61,58,53,46,51,55,57,51,52,57,57,54,61,61,58,70,75,100,61,30,34,39,37,33,32,22,40,78,72,33,56,59,68,56,33,26,50,54,48,52,74,34,28,69,64,36,38,76,71,23,34,32,52,67,72,24,90,87,46,56,47,34,45,53,68,58,42,43,54,52,20,74,92,49,77,58,58,68,82,52,25,74,76,43,52,87,41,50,66,58,48,38,50,51,47,51,53,49,49,52,49,48,51,50,51,30,58,74,64,59,33,54,28,39,45,48,44,22,48,64,48,40,71,47,56,46,54,70,34,45,41,48,43,42,56,59,60,41,69,49,64,39,56,41,36,35,38,31,30,41,50,58,45,41,61,27,48,56,44,49,39,54,57,40,41,62,17,16,42,71,57,71,70,79,64,54,48,84,53,54,55,26,52,54,31,47,51,72,59,37,76,40,66,47,79,41,75,53,43,52,87,74,24,62,93,46,30,61,43,27,43,52,37,38,77,75,73,44,67,39,84,68,61,73,75,80,65,85,61,75,62,76,63,84,76,74,54,27,37,36,50,48,38,54,43,24,53,46,28,49,70,78,38,67,85,37,61,83,38,76,44,66,39,54,52,41,44,50,51,29,38,38,53,21,46,52,52,48,25,52,52,19,55,75,70,72,42,88,43,79,50,76,58,50,59,37,65,70,60,32,49,48,25,44,31,15,19,54,42,50,60,54,37,30,73,76,69,63,49,76,67,86,91,62,62,74,88,63,47,38,80,55,78,88,68,76,89,57,70,51,54,67,70,45,20,76,59,53,68,68,57,36,51,55,35,50,49,35,19,47,50,58,50,22,66,70,47,74,70,72,79,58,92,82,61,72,74,69,78,53,66,61,60,55,46,50,54,56,52,53,58,57,56,60,62,61,70,76,100